Protein AF-0000000084768121 (afdb_homodimer)

pLDDT: mean 79.99, std 23.1, range [17.33, 98.56]

Solvent-accessible surface area (backbone atoms only — not comparable to full-atom values): 40800 Å² total; per-residue (Å²): 141,71,87,62,83,68,81,81,75,80,80,76,77,81,76,81,74,78,73,73,76,73,73,66,74,74,70,77,67,57,67,58,56,52,50,52,50,48,51,52,48,33,64,75,43,48,46,39,42,58,79,42,63,36,29,61,60,60,68,39,80,66,54,71,68,54,46,51,50,46,51,52,19,52,67,53,46,29,53,53,39,49,44,54,47,50,42,46,53,45,52,52,28,48,50,44,51,61,56,43,58,90,50,76,55,56,84,76,45,49,39,80,64,59,69,70,46,33,50,48,47,45,53,48,43,18,52,47,29,44,49,45,38,39,62,47,15,38,75,60,71,56,72,46,74,59,49,70,65,64,80,79,76,56,73,76,77,76,67,63,78,72,70,53,49,9,27,36,39,31,71,42,27,32,78,62,51,56,40,51,44,26,32,73,69,42,40,14,37,72,37,54,45,71,49,58,68,36,80,61,52,10,59,44,40,22,67,45,46,32,43,68,30,76,75,84,50,81,56,86,51,50,65,49,44,35,44,53,48,21,51,49,27,45,47,19,46,74,30,90,85,43,62,34,32,44,40,48,41,44,73,50,50,20,47,62,57,40,39,48,54,55,47,41,44,80,34,66,44,53,56,27,30,32,41,35,42,67,42,59,63,63,88,47,70,55,72,40,52,37,55,50,56,65,70,60,48,53,50,53,46,47,36,36,77,69,44,45,45,39,36,37,37,45,42,73,44,72,67,49,72,65,25,51,75,30,25,63,56,37,26,49,52,53,49,49,49,50,26,63,78,62,70,31,43,79,42,88,57,50,60,69,54,49,52,46,50,47,36,44,74,69,69,43,64,59,72,64,65,57,53,72,74,99,135,82,82,68,82,75,79,82,76,81,82,76,81,82,78,82,78,80,75,77,78,75,75,69,74,76,73,77,72,58,68,60,56,53,50,52,52,49,52,53,49,33,64,76,41,48,44,38,43,57,81,42,64,36,30,60,58,60,69,38,80,65,54,71,68,55,46,51,50,45,52,52,18,52,68,53,45,29,54,51,39,50,43,52,47,50,43,46,54,44,52,53,28,48,52,45,50,61,57,45,58,90,50,76,56,56,84,76,45,49,42,80,64,58,68,70,47,35,51,49,47,46,51,49,42,19,53,47,30,43,50,45,37,39,63,48,14,37,76,60,72,56,72,44,76,60,48,69,65,64,79,81,74,56,72,75,77,77,66,62,79,72,69,54,49,8,28,34,38,31,71,40,28,30,77,62,51,57,39,50,45,26,33,72,68,42,40,16,38,72,38,54,44,70,49,59,68,36,82,63,52,10,58,44,39,22,67,44,47,32,44,66,32,76,75,85,49,79,56,88,51,51,64,48,45,37,45,53,49,21,51,48,28,46,46,20,47,73,30,89,86,43,62,34,33,44,40,50,41,43,74,49,51,18,47,62,56,40,42,48,52,53,49,40,44,79,34,66,43,54,54,28,29,33,40,35,44,68,41,58,64,64,88,45,70,56,74,42,52,36,53,48,56,66,70,60,48,53,50,55,46,47,34,37,79,70,44,45,44,38,36,38,37,45,42,72,44,70,69,49,74,67,25,52,76,29,26,64,56,37,27,50,50,52,49,50,50,50,26,62,79,62,71,31,44,81,42,90,57,49,60,68,55,47,52,46,51,47,35,45,74,69,69,44,64,59,69,66,65,56,53,71,74,98

Foldseek 3Di:
DCPPPPPDDPPPDPPPPPPPPPPPPPPPPVVVVVVVVVVVLCVVVVQQADDFQLHGLSPDDDDPVRVVLLVVLLVPQLVVLVVLLVVLLVVLLVLLCVLCVVQPPLVVLARPRDDPSLVSSLVSQLVSLVVNCVSLFAVDEAEAEAQDPDVPPPPPPCPPPQQDFLAEEEAAFAPNVVSVCSNVFLAAEEEAQVQLVDPSRNSSNNSSVHHHAHPPPPPPCVCVSLVVLLVSSLVVSVDVPHGHYYDHQQQDHTNQQADEQGHLSNQLNQGKYKYKYKHWDDRGDRLGPRQHDPVVSSSVSSSDNHTYMYMYTYHIDHDDPVCNVPSSVVRVVVSVVNCVVSVHHYDHDGDVSSVLSNCVVVVNHSVVVVVVVD/DPPPCPDDPDDPDDPPPPPPPPPPPPPPPVVVVVVVVVVVLCVVVVQQADDFQLHGLSPDDDDPVVVVLLVVLLVPQLVVLVVLLVVLLVVLLVLLCVLCVVQPPLVVLARPRDDPSLVSSLVSQLVSLVVNCVSLFAVDEAEAEAQDPPVPPPPPPCPPPQQDFLAEEEAAFAPNVVSVCSNVFLAAEEEAQVQLVDPSRNSSNNSSVHHHAHPPPPPPCVCVSLVVLLVSSLVVSVDVPHGHYYDHQQQDHTNQQAFEQGHLSNQLNQGKYKYKYKHWDDRGDRLGPRQHDPVVSSSVSSSDNHTYMYMYTYHIGHDDPVCNVPSSVVRVVVSVVNCVVSVHHYDHDGDVSSVLSNCVVVVNHSVVVVVVVD

Sequence (748 aa):
MAVDTTPAAPSHPEGGDSGGEAVRPLLSGAPAEEEGEEEELDVRYAPYARRDAYGVMGRGPLSPAQVARLVLAAAFLLPLRLVAGVFLVVAYYLVCRICTLFVDGLEEGRPRLQGWRREAVLRAGRGLSRAMLFVFGFYWIPMSDRSVPNAEDVHQDQSAELERPGAIVSNHVSYVDVLYHMSASSPSFVAKNSVSKLPLIGLISKCLGCIFVQRESKGSDSKGVSGAVTERVQEVSQDNNSPMVLLFPEGTTTNGDYLLPFKTGAFLARAPVQPVILRYPYKRFSPAWDSMDGARHVFLLLCQVANYIEVVHLPIYYPSEQEKDDPRLYANNVRKLLAIEGNLTLSNLGLAEKRVYHAALNGNSPRALHQKDDMAVDTTPAAPSHPEGGDSGGEAVRPLLSGAPAEEEGEEEELDVRYAPYARRDAYGVMGRGPLSPAQVARLVLAAAFLLPLRLVAGVFLVVAYYLVCRICTLFVDGLEEGRPRLQGWRREAVLRAGRGLSRAMLFVFGFYWIPMSDRSVPNAEDVHQDQSAELERPGAIVSNHVSYVDVLYHMSASSPSFVAKNSVSKLPLIGLISKCLGCIFVQRESKGSDSKGVSGAVTERVQEVSQDNNSPMVLLFPEGTTTNGDYLLPFKTGAFLARAPVQPVILRYPYKRFSPAWDSMDGARHVFLLLCQVANYIEVVHLPIYYPSEQEKDDPRLYANNVRKLLAIEGNLTLSNLGLAEKRVYHAALNGNSPRALHQKDD

InterPro domains:
  IPR002123 Phospholipid/glycerol acyltransferase [PF01553] (154-278)
  IPR002123 Phospholipid/glycerol acyltransferase [SM00563] (166-281)
  IPR045252 Lysophosphatidylcholine acyltransferase LPCAT1-like [cd07991] (130-355)

Radius of gyration: 36.52 Å; Cα contacts (8 Å, |Δi|>4): 1135; chains: 2; bounding box: 192×100×90 Å

Structure (mmCIF, N/CA/C/O backbone):
data_AF-0000000084768121-model_v1
#
loop_
_entity.id
_entity.type
_entity.pdbx_description
1 polymer 'Phospholipid/glycerol acyltransferase domain-containing protein'
#
loop_
_atom_site.group_PDB
_atom_site.id
_atom_site.type_symbol
_atom_site.label_atom_id
_atom_site.label_alt_id
_atom_site.label_comp_id
_atom_site.label_asym_id
_atom_site.label_entity_id
_atom_site.label_seq_id
_atom_site.pdbx_PDB_ins_code
_atom_site.Cartn_x
_atom_site.Cartn_y
_atom_site.Cartn_z
_atom_site.occupancy
_atom_site.B_iso_or_equiv
_atom_site.auth_seq_id
_atom_site.auth_comp_id
_atom_site.auth_asym_id
_atom_site.auth_atom_id
_atom_site.pdbx_PDB_model_num
ATOM 1 N N . MET A 1 1 ? 88.5 15.531 -45.156 1 17.47 1 MET A N 1
ATOM 2 C CA . MET A 1 1 ? 87.625 16.297 -46 1 17.47 1 MET A CA 1
ATOM 3 C C . MET A 1 1 ? 86.188 15.75 -45.938 1 17.47 1 MET A C 1
ATOM 5 O O . MET A 1 1 ? 86 14.547 -45.719 1 17.47 1 MET A O 1
ATOM 9 N N . ALA A 1 2 ? 85.188 16.719 -45.906 1 17.33 2 ALA A N 1
ATOM 10 C CA . ALA A 1 2 ? 83.938 17.359 -45.531 1 17.33 2 ALA A CA 1
ATOM 11 C C . ALA A 1 2 ? 82.812 16.906 -46.438 1 17.33 2 ALA A C 1
ATOM 13 O O . ALA A 1 2 ? 81.688 17.484 -46.406 1 17.33 2 ALA A O 1
ATOM 14 N N . VAL A 1 3 ? 83.125 15.828 -47.125 1 21.09 3 VAL A N 1
ATOM 15 C CA . VAL A 1 3 ? 82.312 15.711 -48.312 1 21.09 3 VAL A CA 1
ATOM 16 C C . VAL A 1 3 ? 80.812 15.594 -47.875 1 21.09 3 VAL A C 1
ATOM 18 O O . VAL A 1 3 ? 80.438 14.625 -47.25 1 21.09 3 VAL A O 1
ATOM 21 N N . ASP A 1 4 ? 80.188 16.672 -47.5 1 19.8 4 ASP A N 1
ATOM 22 C CA . ASP A 1 4 ? 79.062 17.172 -46.75 1 19.8 4 ASP A CA 1
ATOM 23 C C . ASP A 1 4 ? 77.75 16.875 -47.469 1 19.8 4 ASP A C 1
ATOM 25 O O . ASP A 1 4 ? 76.688 17.438 -47.125 1 19.8 4 ASP A O 1
ATOM 29 N N . THR A 1 5 ? 77.875 16 -48.531 1 23.58 5 THR A N 1
ATOM 30 C CA . THR A 1 5 ? 76.812 16.234 -49.562 1 23.58 5 THR A CA 1
ATOM 31 C C . THR A 1 5 ? 75.438 16 -49 1 23.58 5 THR A C 1
ATOM 33 O O . THR A 1 5 ? 75.062 14.859 -48.688 1 23.58 5 THR A O 1
ATOM 36 N N . THR A 1 6 ? 74.875 16.922 -48.156 1 22.98 6 THR A N 1
ATOM 37 C CA . THR A 1 6 ? 73.75 16.906 -47.281 1 22.98 6 THR A CA 1
ATOM 38 C C . THR A 1 6 ? 72.438 16.797 -48.062 1 22.98 6 THR A C 1
ATOM 40 O O . THR A 1 6 ? 72.125 17.641 -48.938 1 22.98 6 THR A O 1
ATOM 43 N N . PRO A 1 7 ? 72 15.57 -48.406 1 22.66 7 PRO A N 1
ATOM 44 C CA . PRO A 1 7 ? 71 15.383 -49.438 1 22.66 7 PRO A CA 1
ATOM 45 C C . PRO A 1 7 ? 69.688 16.172 -49.125 1 22.66 7 PRO A C 1
ATOM 47 O O . PRO A 1 7 ? 69.312 16.312 -47.969 1 22.66 7 PRO A O 1
ATOM 50 N N . ALA A 1 8 ? 69.375 17.172 -50 1 22.17 8 ALA A N 1
ATOM 51 C CA . ALA A 1 8 ? 68.375 18.219 -49.969 1 22.17 8 ALA A CA 1
ATOM 52 C C . ALA A 1 8 ? 66.938 17.625 -49.844 1 22.17 8 ALA A C 1
ATOM 54 O O . ALA A 1 8 ? 66.688 16.531 -50.312 1 22.17 8 ALA A O 1
ATOM 55 N N . ALA A 1 9 ? 66.125 18.234 -48.906 1 23.64 9 ALA A N 1
ATOM 56 C CA . ALA A 1 9 ? 64.875 18.172 -48.156 1 23.64 9 ALA A CA 1
ATOM 57 C C . ALA A 1 9 ? 63.656 18.281 -49.094 1 23.64 9 ALA A C 1
ATOM 59 O O . ALA A 1 9 ? 63.5 19.281 -49.781 1 23.64 9 ALA A O 1
ATOM 60 N N . PRO A 1 10 ? 63.281 17.203 -49.781 1 23.27 10 PRO A N 1
ATOM 61 C CA . PRO A 1 10 ? 62.281 17.406 -50.844 1 23.27 10 PRO A CA 1
ATOM 62 C C . PRO A 1 10 ? 61.062 18.203 -50.375 1 23.27 10 PRO A C 1
ATOM 64 O O . PRO A 1 10 ? 60.75 18.203 -49.188 1 23.27 10 PRO A O 1
ATOM 67 N N . SER A 1 11 ? 60.781 19.391 -50.969 1 22.23 11 SER A N 1
ATOM 68 C CA . SER A 1 11 ? 59.812 20.484 -50.719 1 22.23 11 SER A CA 1
ATOM 69 C C . SER A 1 11 ? 58.375 19.984 -50.812 1 22.23 11 SER A C 1
ATOM 71 O O . SER A 1 11 ? 57.938 19.484 -51.875 1 22.23 11 SER A O 1
ATOM 73 N N . HIS A 1 12 ? 57.906 19.125 -49.906 1 24.58 12 HIS A N 1
ATOM 74 C CA . HIS A 1 12 ? 56.562 18.547 -49.938 1 24.58 12 HIS A CA 1
ATOM 75 C C . HIS A 1 12 ? 55.5 19.625 -50.156 1 24.58 12 HIS A C 1
ATOM 77 O O . HIS A 1 12 ? 55.562 20.688 -49.531 1 24.58 12 HIS A O 1
ATOM 83 N N . PRO A 1 13 ? 54.906 19.703 -51.344 1 25.31 13 PRO A N 1
ATOM 84 C CA . PRO A 1 13 ? 53.969 20.766 -51.75 1 25.31 13 PRO A CA 1
ATOM 85 C C . PRO A 1 13 ? 52.875 21 -50.719 1 25.31 13 PRO A C 1
ATOM 87 O O . PRO A 1 13 ? 52.594 20.141 -49.875 1 25.31 13 PRO A O 1
ATOM 90 N N . GLU A 1 14 ? 52.406 22.266 -50.5 1 24.34 14 GLU A N 1
ATOM 91 C CA . GLU A 1 14 ? 51.562 23.047 -49.625 1 24.34 14 GLU A CA 1
ATOM 92 C C . GLU A 1 14 ? 50.094 22.672 -49.812 1 24.34 14 GLU A C 1
ATOM 94 O O . GLU A 1 14 ? 49.469 22.969 -50.844 1 24.34 14 GLU A O 1
ATOM 99 N N . GLY A 1 15 ? 49.688 21.406 -49.938 1 24.16 15 GLY A N 1
ATOM 100 C CA . GLY A 1 15 ? 48.281 21.203 -50.312 1 24.16 15 GLY A CA 1
ATOM 101 C C . GLY A 1 15 ? 47.312 21.969 -49.438 1 24.16 15 GLY A C 1
ATOM 102 O O . GLY A 1 15 ? 47.562 22.141 -48.25 1 24.16 15 GLY A O 1
ATOM 103 N N . GLY A 1 16 ? 46.531 22.984 -50 1 23.94 16 GLY A N 1
ATOM 104 C CA . GLY A 1 16 ? 45.594 23.984 -49.531 1 23.94 16 GLY A CA 1
ATOM 105 C C . GLY A 1 16 ? 44.438 23.375 -48.75 1 23.94 16 GLY A C 1
ATOM 106 O O . GLY A 1 16 ? 43.656 22.594 -49.312 1 23.94 16 GLY A O 1
ATOM 107 N N . ASP A 1 17 ? 44.594 22.922 -47.562 1 25.25 17 ASP A N 1
ATOM 108 C CA . ASP A 1 17 ? 43.594 22.312 -46.688 1 25.25 17 ASP A CA 1
ATOM 109 C C . ASP A 1 17 ? 42.406 23.266 -46.469 1 25.25 17 ASP A C 1
ATOM 111 O O . ASP A 1 17 ? 42.562 24.344 -45.906 1 25.25 17 ASP A O 1
ATOM 115 N N . SER A 1 18 ? 41.594 23.516 -47.562 1 26.06 18 SER A N 1
ATOM 116 C CA . SER A 1 18 ? 40.406 24.328 -47.344 1 26.06 18 SER A CA 1
ATOM 117 C C . SER A 1 18 ? 39.625 23.828 -46.156 1 26.06 18 SER A C 1
ATOM 119 O O . SER A 1 18 ? 39.219 22.672 -46.125 1 26.06 18 SER A O 1
ATOM 121 N N . GLY A 1 19 ? 39.969 24.172 -44.969 1 25.55 19 GLY A N 1
ATOM 122 C CA . GLY A 1 19 ? 39.344 23.922 -43.688 1 25.55 19 GLY A CA 1
ATOM 123 C C . GLY A 1 19 ? 37.875 24.297 -43.625 1 25.55 19 GLY A C 1
ATOM 124 O O . GLY A 1 19 ? 37.531 25.469 -43.781 1 25.55 19 GLY A O 1
ATOM 125 N N . GLY A 1 20 ? 37.062 23.5 -44.344 1 26.27 20 GLY A N 1
ATOM 126 C CA . GLY A 1 20 ? 35.656 23.766 -44.188 1 26.27 20 GLY A CA 1
ATOM 127 C C . GLY A 1 20 ? 35.219 23.969 -42.75 1 26.27 20 GLY A C 1
ATOM 128 O O . GLY A 1 20 ? 35.656 23.25 -41.844 1 26.27 20 GLY A O 1
ATOM 129 N N . GLU A 1 21 ? 34.969 25.234 -42.406 1 25.75 21 GLU A N 1
ATOM 130 C CA . GLU A 1 21 ? 34.469 25.656 -41.094 1 25.75 21 GLU A CA 1
ATOM 131 C C . GLU A 1 21 ? 33.25 24.828 -40.688 1 25.75 21 GLU A C 1
ATOM 133 O O . GLU A 1 21 ? 32.25 24.766 -41.406 1 25.75 21 GLU A O 1
ATOM 138 N N . ALA A 1 22 ? 33.5 23.656 -40.062 1 28.75 22 ALA A N 1
ATOM 139 C CA . ALA A 1 22 ? 32.406 22.938 -39.406 1 28.75 22 ALA A CA 1
ATOM 140 C C . ALA A 1 22 ? 31.516 23.906 -38.625 1 28.75 22 ALA A C 1
ATOM 142 O O . ALA A 1 22 ? 31.984 24.641 -37.75 1 28.75 22 ALA A O 1
ATOM 143 N N . VAL A 1 23 ? 30.594 24.438 -39.375 1 28.8 23 VAL A N 1
ATOM 144 C CA . VAL A 1 23 ? 29.547 25.188 -38.656 1 28.8 23 VAL A CA 1
ATOM 145 C C . VAL A 1 23 ? 29.062 24.375 -37.438 1 28.8 23 VAL A C 1
ATOM 147 O O . VAL A 1 23 ? 28.594 23.234 -37.594 1 28.8 23 VAL A O 1
ATOM 150 N N . ARG A 1 24 ? 29.781 24.469 -36.344 1 30.3 24 ARG A N 1
ATOM 151 C CA . ARG A 1 24 ? 29.234 23.922 -35.094 1 30.3 24 ARG A CA 1
ATOM 152 C C . ARG A 1 24 ? 27.766 24.266 -34.938 1 30.3 24 ARG A C 1
ATOM 154 O O . ARG A 1 24 ? 27.391 25.438 -35.062 1 30.3 24 ARG A O 1
ATOM 161 N N . PRO A 1 25 ? 26.938 23.359 -35.344 1 31.83 25 PRO A N 1
ATOM 162 C CA . PRO A 1 25 ? 25.562 23.719 -35 1 31.83 25 PRO A CA 1
ATOM 163 C C . PRO A 1 25 ? 25.453 24.344 -33.625 1 31.83 25 PRO A C 1
ATOM 165 O O . PRO A 1 25 ? 26.156 23.938 -32.688 1 31.83 25 PRO A O 1
ATOM 168 N N . LEU A 1 26 ? 25.25 25.672 -33.531 1 29.45 26 LEU A N 1
ATOM 169 C CA . LEU A 1 26 ? 24.859 26.312 -32.281 1 29.45 26 LEU A CA 1
ATOM 170 C C . LEU A 1 26 ? 23.891 25.438 -31.5 1 29.45 26 LEU A C 1
ATOM 172 O O . LEU A 1 26 ? 22.812 25.094 -32 1 29.45 26 LEU A O 1
ATOM 176 N N . LEU A 1 27 ? 24.406 24.484 -30.844 1 31.25 27 LEU A N 1
ATOM 177 C CA . LEU A 1 27 ? 23.547 23.891 -29.812 1 31.25 27 LEU A CA 1
ATOM 178 C C . LEU A 1 27 ? 22.641 24.938 -29.188 1 31.25 27 LEU A C 1
ATOM 180 O O . LEU A 1 27 ? 23.109 25.984 -28.719 1 31.25 27 LEU A O 1
ATOM 184 N N . SER A 1 28 ? 21.469 25.125 -29.688 1 34.09 28 SER A N 1
ATOM 185 C CA . SER A 1 28 ? 20.422 25.984 -29.109 1 34.09 28 SER A CA 1
ATOM 186 C C . SER A 1 28 ? 20.516 26.016 -27.594 1 34.09 28 SER A C 1
ATOM 188 O O . SER A 1 28 ? 20.562 24.953 -26.938 1 34.09 28 SER A O 1
ATOM 190 N N . GLY A 1 29 ? 21.109 26.969 -26.984 1 35.31 29 GLY A N 1
ATOM 191 C CA . GLY A 1 29 ? 21.188 27.406 -25.594 1 35.31 29 GLY A CA 1
ATOM 192 C C . GLY A 1 29 ? 19.859 27.281 -24.844 1 35.31 29 GLY A C 1
ATOM 193 O O . GLY A 1 29 ? 19.312 28.281 -24.391 1 35.31 29 GLY A O 1
ATOM 194 N N . ALA A 1 30 ? 19.047 26.297 -25.109 1 38.88 30 ALA A N 1
ATOM 195 C CA . ALA A 1 30 ? 17.781 26.031 -24.406 1 38.88 30 ALA A CA 1
ATOM 196 C C . ALA A 1 30 ? 17.984 25.969 -22.906 1 38.88 30 ALA A C 1
ATOM 198 O O . ALA A 1 30 ? 17.078 26.281 -22.125 1 38.88 30 ALA A O 1
ATOM 199 N N . PRO A 1 31 ? 19.141 25.5 -22.422 1 48.47 31 PRO A N 1
ATOM 200 C CA . PRO A 1 31 ? 19.156 25.328 -20.969 1 48.47 31 PRO A CA 1
ATOM 201 C C . PRO A 1 31 ? 19.125 26.656 -20.219 1 48.47 31 PRO A C 1
ATOM 203 O O . PRO A 1 31 ? 18.531 26.75 -19.156 1 48.47 31 PRO A O 1
ATOM 206 N N . ALA A 1 32 ? 19.781 27.656 -20.781 1 46.62 32 ALA A N 1
ATOM 207 C CA . ALA A 1 32 ? 19.922 28.922 -20.062 1 46.62 32 ALA A CA 1
ATOM 208 C C . ALA A 1 32 ? 18.609 29.688 -20.047 1 46.62 32 ALA A C 1
ATOM 210 O O . ALA A 1 32 ? 18.25 30.297 -19.047 1 46.62 32 ALA A O 1
ATOM 211 N N . GLU A 1 33 ? 17.891 29.688 -21.141 1 47.88 33 GLU A N 1
ATOM 212 C CA . GLU A 1 33 ? 16.625 30.391 -21.203 1 47.88 33 GLU A CA 1
ATOM 213 C C . GLU A 1 33 ? 15.578 29.734 -20.297 1 47.88 33 GLU A C 1
ATOM 215 O O . GLU A 1 33 ? 14.789 30.422 -19.656 1 47.88 33 GLU A O 1
ATOM 220 N N . GLU A 1 34 ? 15.695 28.406 -20.234 1 55.91 34 GLU A N 1
ATOM 221 C CA . GLU A 1 34 ? 14.742 27.688 -19.391 1 55.9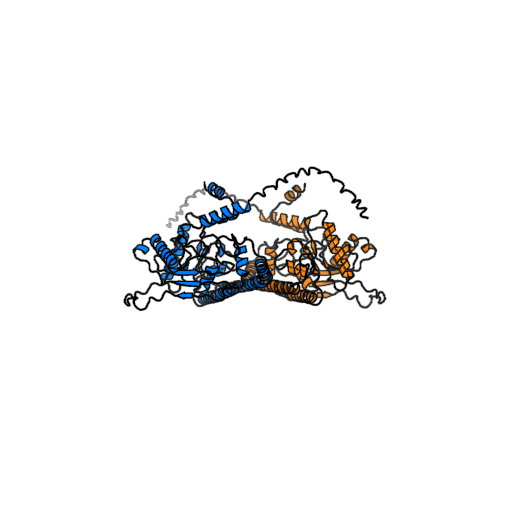1 34 GLU A CA 1
ATOM 222 C C . GLU A 1 34 ? 15.031 27.922 -17.906 1 55.91 34 GLU A C 1
ATOM 224 O O . GLU A 1 34 ? 14.109 28.094 -17.109 1 55.91 34 GLU A O 1
ATOM 229 N N . GLU A 1 35 ? 16.359 28.047 -17.625 1 59.03 35 GLU A N 1
ATOM 230 C CA . GLU A 1 35 ? 16.734 28.375 -16.25 1 59.03 35 GLU A CA 1
ATOM 231 C C . GLU A 1 35 ? 16.328 29.797 -15.891 1 59.03 35 GLU A C 1
ATOM 233 O O . GLU A 1 35 ? 15.859 30.062 -14.781 1 59.03 35 GLU A O 1
ATOM 238 N N . GLY A 1 36 ? 16.531 30.672 -16.828 1 61.44 36 GLY A N 1
ATOM 239 C CA . GLY A 1 36 ? 16.125 32.062 -16.609 1 61.44 36 GLY A CA 1
ATOM 240 C C . GLY A 1 36 ? 14.625 32.219 -16.406 1 61.44 36 GLY A C 1
ATOM 241 O O . GLY A 1 36 ? 14.188 32.969 -15.539 1 61.44 36 GLY A O 1
ATOM 242 N N . GLU A 1 37 ? 13.883 31.5 -17.172 1 69.06 37 GLU A N 1
ATOM 243 C CA . GLU A 1 37 ? 12.43 31.531 -17.062 1 69.06 37 GLU A CA 1
ATOM 244 C C . GLU A 1 37 ? 11.969 30.906 -15.742 1 69.06 37 GLU A C 1
ATOM 246 O O . GLU A 1 37 ? 11.062 31.422 -15.086 1 69.06 37 GLU A O 1
ATOM 251 N N . GLU A 1 38 ? 12.672 29.922 -15.406 1 69.88 38 GLU A N 1
ATOM 252 C CA . GLU A 1 38 ? 12.344 29.281 -14.133 1 69.88 38 GLU A CA 1
ATOM 253 C C . GLU A 1 38 ? 12.641 30.219 -12.961 1 69.88 38 GLU A C 1
ATOM 255 O O . GLU A 1 38 ? 11.883 30.266 -11.984 1 69.88 38 GLU A O 1
ATOM 260 N N . GLU A 1 39 ? 13.695 30.906 -13.086 1 74.81 39 GLU A N 1
ATOM 261 C CA . GLU A 1 39 ? 14.047 31.844 -12.031 1 74.81 39 GLU A CA 1
ATOM 262 C C . GLU A 1 39 ? 13.023 32.969 -11.93 1 74.81 39 GLU A C 1
ATOM 264 O O . GLU A 1 39 ? 12.68 33.406 -10.828 1 74.81 39 GLU A O 1
ATOM 269 N N . GLU A 1 40 ? 12.586 33.375 -13.008 1 79.88 40 GLU A N 1
ATOM 270 C CA . GLU A 1 40 ? 11.562 34.438 -13.008 1 79.88 40 GLU A CA 1
ATOM 271 C C . GLU A 1 40 ? 10.258 33.906 -12.406 1 79.88 40 GLU A C 1
ATOM 273 O O . GLU A 1 40 ? 9.586 34.625 -11.664 1 79.88 40 GLU A O 1
ATOM 278 N N . LEU A 1 41 ? 9.953 32.719 -12.719 1 84.06 41 LEU A N 1
ATOM 279 C CA . LEU A 1 41 ? 8.758 32.094 -12.164 1 84.06 41 LEU A CA 1
ATOM 280 C C . LEU A 1 41 ? 8.891 31.938 -10.648 1 84.06 41 LEU A C 1
ATOM 282 O O . LEU A 1 41 ? 7.93 32.188 -9.914 1 84.06 41 LEU A O 1
ATOM 286 N N . ASP A 1 42 ? 10.07 31.625 -10.234 1 85.88 42 ASP A N 1
ATOM 287 C CA . ASP A 1 42 ? 10.305 31.406 -8.812 1 85.88 42 ASP A CA 1
ATOM 288 C C . ASP A 1 42 ? 10.156 32.719 -8.023 1 85.88 42 ASP A C 1
ATOM 290 O O . ASP A 1 42 ? 9.719 32.688 -6.871 1 85.88 42 ASP A O 1
ATOM 294 N N . VAL A 1 43 ? 10.523 33.719 -8.617 1 87.44 43 VAL A N 1
ATOM 295 C CA . VAL A 1 43 ? 10.406 35 -7.953 1 87.44 43 VAL A CA 1
ATOM 296 C C . VAL A 1 43 ? 8.938 35.406 -7.879 1 87.44 43 VAL A C 1
ATOM 298 O O . VAL A 1 43 ? 8.477 35.906 -6.844 1 87.44 43 VAL A O 1
ATOM 301 N N . ARG A 1 44 ? 8.234 35.125 -8.914 1 89.94 44 ARG A N 1
ATOM 302 C CA . ARG A 1 44 ? 6.824 35.5 -8.969 1 89.94 44 ARG A CA 1
ATOM 303 C C . ARG A 1 44 ? 6 34.656 -8.023 1 89.94 44 ARG A C 1
ATOM 305 O O . ARG A 1 44 ? 5.02 35.125 -7.438 1 89.94 44 ARG A O 1
ATOM 312 N N . TYR A 1 45 ? 6.383 33.406 -7.887 1 95.12 45 TYR A N 1
ATOM 313 C CA . TYR A 1 45 ? 5.668 32.469 -7.035 1 95.12 45 TYR A CA 1
ATOM 314 C C . TYR A 1 45 ? 6.547 32 -5.879 1 95.12 45 TYR A C 1
ATOM 316 O O . TYR A 1 45 ? 6.578 30.828 -5.551 1 95.12 45 TYR A O 1
ATOM 324 N N . ALA A 1 46 ? 7.172 32.938 -5.207 1 94.5 46 ALA A N 1
ATOM 325 C CA . ALA A 1 46 ? 8.227 32.75 -4.215 1 94.5 46 ALA A CA 1
ATOM 326 C C . ALA A 1 46 ? 7.742 31.844 -3.08 1 94.5 46 ALA A C 1
ATOM 328 O O . ALA A 1 46 ? 8.477 30.969 -2.619 1 94.5 46 ALA A O 1
ATOM 329 N N . PRO A 1 47 ? 6.473 31.938 -2.621 1 96.69 47 PRO A N 1
ATOM 330 C CA . PRO A 1 47 ? 6.039 31.109 -1.488 1 96.69 47 PRO A CA 1
ATOM 331 C C . PRO A 1 47 ? 6.031 29.609 -1.812 1 96.69 47 PRO A C 1
ATOM 333 O O . PRO A 1 47 ? 5.965 28.781 -0.903 1 96.69 47 PRO A O 1
ATOM 336 N N . TYR A 1 48 ? 6.098 29.281 -3.105 1 96.31 48 TYR A N 1
ATOM 337 C CA . TYR A 1 48 ? 5.961 27.891 -3.518 1 96.31 48 TYR A CA 1
ATOM 338 C C . TYR A 1 48 ? 7.262 27.375 -4.125 1 96.31 48 TYR A C 1
ATOM 340 O O . TYR A 1 48 ? 7.344 26.203 -4.535 1 96.31 48 TYR A O 1
ATOM 348 N N . ALA A 1 49 ? 8.211 28.266 -4.199 1 94.69 49 ALA A N 1
ATOM 349 C CA . ALA A 1 49 ? 9.484 27.891 -4.82 1 94.69 49 ALA A CA 1
ATOM 350 C C . ALA A 1 49 ? 10.297 26.984 -3.896 1 94.69 49 ALA A C 1
ATOM 352 O O . ALA A 1 49 ? 10.422 27.266 -2.699 1 94.69 49 ALA A O 1
ATOM 353 N N . ARG A 1 50 ? 10.75 25.938 -4.461 1 94.44 50 ARG A N 1
ATOM 354 C CA . ARG A 1 50 ? 11.586 25 -3.715 1 94.44 50 ARG A CA 1
ATOM 355 C C . ARG A 1 50 ? 13.07 25.312 -3.918 1 94.44 50 ARG A C 1
ATOM 357 O O . ARG A 1 50 ? 13.508 25.547 -5.043 1 94.44 50 ARG A O 1
ATOM 364 N N . ARG A 1 51 ? 13.883 25.266 -2.805 1 91 51 ARG A N 1
ATOM 365 C CA . ARG A 1 51 ? 15.289 25.672 -2.889 1 91 51 ARG A CA 1
ATOM 366 C C . ARG A 1 51 ? 16.203 24.625 -2.246 1 91 51 ARG A C 1
ATOM 368 O O . ARG A 1 51 ? 17.359 24.906 -1.963 1 91 51 ARG A O 1
ATOM 375 N N . ASP A 1 52 ? 15.719 23.438 -2.016 1 94.25 52 ASP A N 1
ATOM 376 C CA . ASP A 1 52 ? 16.547 22.422 -1.358 1 94.25 52 ASP A CA 1
ATOM 377 C C . ASP A 1 52 ? 17.484 21.75 -2.355 1 94.25 52 ASP A C 1
ATOM 379 O O . ASP A 1 52 ? 17.625 22.203 -3.488 1 94.25 52 ASP A O 1
ATOM 383 N N . ALA A 1 53 ? 18.188 20.75 -1.923 1 94.12 53 ALA A N 1
ATOM 384 C CA . ALA A 1 53 ? 19.25 20.125 -2.707 1 94.12 53 ALA A CA 1
ATOM 385 C C . ALA A 1 53 ? 18.672 19.359 -3.9 1 94.12 53 ALA A C 1
ATOM 387 O O . ALA A 1 53 ? 19.406 19 -4.824 1 94.12 53 ALA A O 1
ATOM 388 N N . TYR A 1 54 ? 17.375 19.188 -3.951 1 94.56 54 TYR A N 1
ATOM 389 C CA . TYR A 1 54 ? 16.781 18.359 -4.992 1 94.56 54 TYR A CA 1
ATOM 390 C C . TYR A 1 54 ? 16.203 19.219 -6.109 1 94.56 54 TYR A C 1
ATOM 392 O O . TYR A 1 54 ? 15.742 18.703 -7.129 1 94.56 54 TYR A O 1
ATOM 400 N N . GLY A 1 55 ? 16.203 20.516 -5.887 1 91.81 55 GLY A N 1
ATOM 401 C CA . GLY A 1 55 ? 15.836 21.438 -6.953 1 91.81 55 GLY A CA 1
ATOM 402 C C . GLY A 1 55 ? 14.344 21.547 -7.168 1 91.81 55 GLY A C 1
ATOM 403 O O . GLY A 1 55 ? 13.555 21.109 -6.328 1 91.81 55 GLY A O 1
ATOM 404 N N . VAL A 1 56 ? 13.992 22.109 -8.281 1 90.44 56 VAL A N 1
ATOM 405 C CA . VAL A 1 56 ? 12.602 22.406 -8.609 1 90.44 56 VAL A CA 1
ATOM 406 C C . VAL A 1 56 ? 11.805 21.109 -8.734 1 90.44 56 VAL A C 1
ATOM 408 O O . VAL A 1 56 ? 12.188 20.203 -9.492 1 90.44 56 VAL A O 1
ATOM 411 N N . MET A 1 57 ? 10.758 20.984 -7.957 1 92 57 MET A N 1
ATOM 412 C CA . MET A 1 57 ? 9.852 19.844 -7.926 1 92 57 MET A CA 1
ATOM 413 C C . MET A 1 57 ? 10.602 18.562 -7.527 1 92 57 MET A C 1
ATOM 415 O O . MET A 1 57 ? 10.109 17.453 -7.758 1 92 57 MET A O 1
ATOM 419 N N . GLY A 1 58 ? 11.812 18.734 -7.043 1 92.19 58 GLY A N 1
ATOM 420 C CA . GLY A 1 58 ? 12.609 17.578 -6.66 1 92.19 58 GLY A CA 1
ATOM 421 C C . GLY A 1 58 ? 13.242 16.875 -7.848 1 92.19 58 GLY A C 1
ATOM 422 O O . GLY A 1 58 ? 13.594 15.695 -7.758 1 92.19 58 GLY A O 1
ATOM 423 N N . ARG A 1 59 ? 13.289 17.5 -8.945 1 92 59 ARG A N 1
ATOM 424 C CA . ARG A 1 59 ? 13.781 16.891 -10.18 1 92 59 ARG A CA 1
ATOM 425 C C . ARG A 1 59 ? 15.109 17.516 -10.609 1 92 59 ARG A C 1
ATOM 427 O O . ARG A 1 59 ? 15.508 17.391 -11.766 1 92 59 ARG A O 1
ATOM 434 N N . GLY A 1 60 ? 15.742 18.188 -9.75 1 91.25 60 GLY A N 1
ATOM 435 C CA . GLY A 1 60 ? 17 18.828 -10.07 1 91.25 60 GLY A CA 1
ATOM 436 C C . GLY A 1 60 ? 18.156 17.859 -10.188 1 91.25 60 GLY A C 1
ATOM 437 O O . GLY A 1 60 ? 18.047 16.703 -9.766 1 91.25 60 GLY A O 1
ATOM 438 N N . PRO A 1 61 ? 19.156 18.25 -10.781 1 92.44 61 PRO A N 1
ATOM 439 C CA . PRO A 1 61 ? 20.344 17.406 -10.898 1 92.44 61 PRO A CA 1
ATOM 440 C C . PRO A 1 61 ? 21 17.109 -9.547 1 92.44 61 PRO A C 1
ATOM 442 O O . PRO A 1 61 ? 21.031 17.969 -8.672 1 92.44 61 PRO A O 1
ATOM 445 N N . LEU A 1 62 ? 21.406 15.906 -9.453 1 94.25 62 LEU A N 1
ATOM 446 C CA . LEU A 1 62 ? 22.031 15.469 -8.211 1 94.25 62 LEU A CA 1
ATOM 447 C C . LEU A 1 62 ? 23.484 15.047 -8.461 1 94.25 62 LEU A C 1
ATOM 449 O O . LEU A 1 62 ? 23.797 14.508 -9.516 1 94.25 62 LEU A O 1
ATOM 453 N N . SER A 1 63 ? 24.312 15.359 -7.504 1 93.94 63 SER A N 1
ATOM 454 C CA . SER A 1 63 ? 25.672 14.859 -7.543 1 93.94 63 SER A CA 1
ATOM 455 C C . SER A 1 63 ? 25.719 13.344 -7.379 1 93.94 63 SER A C 1
ATOM 457 O O . SER A 1 63 ? 24.766 12.742 -6.871 1 93.94 63 SER A O 1
ATOM 459 N N . PRO A 1 64 ? 26.766 12.734 -7.82 1 94.25 64 PRO A N 1
ATOM 460 C CA . PRO A 1 64 ? 26.891 11.281 -7.656 1 94.25 64 PRO A CA 1
ATOM 461 C C . PRO A 1 64 ? 26.781 10.836 -6.199 1 94.25 64 PRO A C 1
ATOM 463 O O . PRO A 1 64 ? 26.188 9.789 -5.91 1 94.25 64 PRO A O 1
ATOM 466 N N . ALA A 1 65 ? 27.297 11.617 -5.383 1 94.12 65 ALA A N 1
ATOM 467 C CA . ALA A 1 65 ? 27.234 11.289 -3.961 1 94.12 65 ALA A CA 1
ATOM 468 C C . ALA A 1 65 ? 25.781 11.328 -3.461 1 94.12 65 ALA A C 1
ATOM 470 O O . ALA A 1 65 ? 25.375 10.484 -2.662 1 94.12 65 ALA A O 1
ATOM 471 N N . GLN A 1 66 ? 25.031 12.289 -3.932 1 93.25 66 GLN A N 1
ATOM 472 C CA . GLN A 1 66 ? 23.641 12.414 -3.533 1 93.25 66 GLN A CA 1
ATOM 473 C C . GLN A 1 66 ? 22.797 11.273 -4.102 1 93.25 66 GLN A C 1
ATOM 475 O O . GLN A 1 66 ? 21.906 10.758 -3.432 1 93.25 66 GLN A O 1
ATOM 480 N N . VAL A 1 67 ? 23.188 10.945 -5.238 1 94.44 67 VAL A N 1
ATOM 481 C CA . VAL A 1 67 ? 22.484 9.836 -5.871 1 94.44 67 VAL A CA 1
ATOM 482 C C . VAL A 1 67 ? 22.766 8.539 -5.102 1 94.44 67 VAL A C 1
ATOM 484 O O . VAL A 1 67 ? 21.844 7.777 -4.812 1 94.44 67 VAL A O 1
ATOM 487 N N . ALA A 1 68 ? 23.953 8.352 -4.805 1 94.12 68 ALA A N 1
ATOM 488 C CA . ALA A 1 68 ? 24.328 7.145 -4.066 1 94.12 68 ALA A CA 1
ATOM 489 C C . ALA A 1 68 ? 23.609 7.078 -2.727 1 94.12 68 ALA A C 1
ATOM 491 O O . ALA A 1 68 ? 23.094 6.023 -2.344 1 94.12 68 ALA A O 1
ATOM 492 N N . ARG A 1 69 ? 23.562 8.172 -2.08 1 94.38 69 ARG A N 1
ATOM 493 C CA . ARG A 1 69 ? 22.875 8.227 -0.798 1 94.38 69 ARG A CA 1
ATOM 494 C C . ARG A 1 69 ? 21.375 7.93 -0.965 1 94.38 69 ARG A C 1
ATOM 496 O O . ARG A 1 69 ? 20.797 7.203 -0.159 1 94.38 69 ARG A O 1
ATOM 503 N N . LEU A 1 70 ? 20.828 8.5 -1.952 1 95.06 70 LEU A N 1
ATOM 504 C CA . LEU A 1 70 ? 19.406 8.312 -2.207 1 95.06 70 LEU A CA 1
ATOM 505 C C . LEU A 1 70 ? 19.094 6.855 -2.551 1 95.06 70 LEU A C 1
ATOM 507 O O . LEU A 1 70 ? 18.125 6.285 -2.059 1 95.06 70 LEU A O 1
ATOM 511 N N . VAL A 1 71 ? 19.922 6.262 -3.342 1 93 71 VAL A N 1
ATOM 512 C CA . VAL A 1 71 ? 19.719 4.875 -3.754 1 93 71 VAL A CA 1
ATOM 513 C C . VAL A 1 71 ? 19.844 3.955 -2.541 1 93 71 VAL A C 1
ATOM 515 O O . VAL A 1 71 ? 19.031 3.037 -2.373 1 93 71 VAL A O 1
ATOM 518 N N . LEU A 1 72 ? 20.781 4.215 -1.739 1 93.56 72 LEU A N 1
ATOM 519 C CA . LEU A 1 72 ? 20.953 3.408 -0.538 1 93.56 72 LEU A CA 1
ATOM 520 C C . LEU A 1 72 ? 19.766 3.557 0.402 1 93.56 72 LEU A C 1
ATOM 522 O O . LEU A 1 72 ? 19.281 2.566 0.954 1 93.56 72 LEU A O 1
ATOM 526 N N . ALA A 1 73 ? 19.297 4.723 0.582 1 96.06 73 ALA A N 1
ATOM 527 C CA . ALA A 1 73 ? 18.141 4.957 1.439 1 96.06 73 ALA A CA 1
ATOM 528 C C . ALA A 1 73 ? 16.891 4.305 0.86 1 96.06 73 ALA A C 1
ATOM 530 O O . ALA A 1 73 ? 16.094 3.715 1.594 1 96.06 73 ALA A O 1
ATOM 531 N N . ALA A 1 74 ? 16.766 4.434 -0.411 1 94.56 74 ALA A N 1
ATOM 532 C CA . ALA A 1 74 ? 15.609 3.842 -1.084 1 94.56 74 ALA A CA 1
ATOM 533 C C . ALA A 1 74 ? 15.609 2.322 -0.949 1 94.56 74 ALA A C 1
ATOM 535 O O . ALA A 1 74 ? 14.555 1.701 -0.808 1 94.56 74 ALA A O 1
ATOM 536 N N . ALA A 1 75 ? 16.781 1.759 -0.944 1 92.06 75 ALA A N 1
ATOM 537 C CA . ALA A 1 75 ? 16.922 0.305 -0.925 1 92.06 75 ALA A CA 1
ATOM 538 C C . ALA A 1 75 ? 16.719 -0.246 0.483 1 92.06 75 ALA A C 1
ATOM 540 O O . ALA A 1 75 ? 16.188 -1.346 0.657 1 92.06 75 ALA A O 1
ATOM 541 N N . PHE A 1 76 ? 17.031 0.498 1.535 1 94.25 76 PHE A N 1
ATOM 542 C CA . PHE A 1 76 ? 17.062 -0.084 2.871 1 94.25 76 PHE A CA 1
ATOM 543 C C . PHE A 1 76 ? 16.141 0.686 3.811 1 94.25 76 PHE A C 1
ATOM 545 O O . PHE A 1 76 ? 15.273 0.095 4.469 1 94.25 76 PHE A O 1
ATOM 552 N N . LEU A 1 77 ? 16.25 1.945 3.805 1 96.44 77 LEU A N 1
ATOM 553 C CA . LEU A 1 77 ? 15.523 2.766 4.773 1 96.44 77 LEU A CA 1
ATOM 554 C C . LEU A 1 77 ? 14.047 2.857 4.414 1 96.44 77 LEU A C 1
ATOM 556 O O . LEU A 1 77 ? 13.188 2.66 5.273 1 96.44 77 LEU A O 1
ATOM 560 N N . LEU A 1 78 ? 13.773 3.135 3.164 1 96.75 78 LEU A N 1
ATOM 561 C CA . LEU A 1 78 ? 12.406 3.359 2.697 1 96.75 78 LEU A CA 1
ATOM 562 C C . LEU A 1 78 ? 11.531 2.143 2.975 1 96.75 78 LEU A C 1
ATOM 564 O O . LEU A 1 78 ? 10.461 2.27 3.57 1 96.75 78 LEU A O 1
ATOM 568 N N . PRO A 1 79 ? 11.969 0.922 2.625 1 94.56 79 PRO A N 1
ATOM 569 C CA . PRO A 1 79 ? 11.109 -0.238 2.885 1 94.56 79 PRO A CA 1
ATOM 570 C C . PRO A 1 79 ? 10.836 -0.45 4.371 1 94.56 79 PRO A C 1
ATOM 572 O O . PRO A 1 79 ? 9.719 -0.808 4.754 1 94.56 79 PRO A O 1
ATOM 575 N N . LEU A 1 80 ? 11.75 -0.208 5.184 1 94.94 80 LEU A N 1
ATOM 576 C CA . LEU A 1 80 ? 11.586 -0.375 6.621 1 94.94 80 LEU A CA 1
ATOM 577 C C . LEU A 1 80 ? 10.609 0.653 7.18 1 94.94 80 LEU A C 1
ATOM 579 O O . LEU A 1 80 ? 9.727 0.312 7.977 1 94.94 80 LEU A O 1
ATOM 583 N N . ARG A 1 81 ? 10.727 1.835 6.742 1 97.38 81 ARG A N 1
ATOM 584 C CA . ARG A 1 81 ? 9.844 2.898 7.211 1 97.38 81 ARG A CA 1
ATOM 585 C C . ARG A 1 81 ? 8.43 2.699 6.691 1 97.38 81 ARG A C 1
ATOM 587 O O . ARG A 1 81 ? 7.457 3.031 7.375 1 97.38 81 ARG A O 1
ATOM 594 N N . LEU A 1 82 ? 8.336 2.164 5.527 1 93.38 82 LEU A N 1
ATOM 595 C CA . LEU A 1 82 ? 7.016 1.888 4.973 1 93.38 82 LEU A CA 1
ATOM 596 C C . LEU A 1 82 ? 6.285 0.843 5.809 1 93.38 82 LEU A C 1
ATOM 598 O O . LEU A 1 82 ? 5.117 1.029 6.156 1 93.38 82 LEU A O 1
ATOM 602 N N . VAL A 1 83 ? 6.938 -0.218 6.18 1 93.31 83 VAL A N 1
ATOM 603 C CA . VAL A 1 83 ? 6.34 -1.278 6.984 1 93.31 83 VAL A CA 1
ATOM 604 C C . VAL A 1 83 ? 5.961 -0.732 8.359 1 93.31 83 VAL A C 1
ATOM 606 O O . VAL A 1 83 ? 4.859 -0.983 8.852 1 93.31 83 VAL A O 1
ATOM 609 N N . ALA A 1 84 ? 6.895 -0.033 8.922 1 96.25 84 ALA A N 1
ATOM 610 C CA . ALA A 1 84 ? 6.633 0.545 10.242 1 96.25 84 ALA A CA 1
ATOM 611 C C . ALA A 1 84 ? 5.457 1.514 10.188 1 96.25 84 ALA A C 1
ATOM 613 O O . ALA A 1 84 ? 4.605 1.516 11.086 1 96.25 84 ALA A O 1
ATOM 614 N N . GLY A 1 85 ? 5.422 2.336 9.164 1 96.19 85 GLY A N 1
ATOM 615 C CA . GLY A 1 85 ? 4.324 3.279 9 1 96.19 85 GLY A CA 1
ATOM 616 C C . GLY A 1 85 ? 2.975 2.605 8.852 1 96.19 85 GLY A C 1
ATOM 617 O O . GLY A 1 85 ? 2.006 2.988 9.508 1 96.19 85 GLY A O 1
ATOM 618 N N . VAL A 1 86 ? 2.939 1.604 7.98 1 93.75 86 VAL A N 1
ATOM 619 C CA . VAL A 1 86 ? 1.692 0.88 7.766 1 93.75 86 VAL A CA 1
ATOM 620 C C . VAL A 1 86 ? 1.259 0.198 9.062 1 93.75 86 VAL A C 1
ATOM 622 O O . VAL A 1 86 ? 0.074 0.192 9.398 1 93.75 86 VAL A O 1
ATOM 625 N N . PHE A 1 87 ? 2.195 -0.367 9.789 1 96.12 87 PHE A N 1
ATOM 626 C CA . PHE A 1 87 ? 1.91 -1 11.07 1 96.12 87 PHE A CA 1
ATOM 627 C C . PHE A 1 87 ? 1.256 -0.012 12.031 1 96.12 87 PHE A C 1
ATOM 629 O O . PHE A 1 87 ? 0.258 -0.335 12.68 1 96.12 87 PHE A O 1
ATOM 636 N N . LEU A 1 88 ? 1.748 1.153 12.086 1 97.69 88 LEU A N 1
ATOM 637 C CA . LEU A 1 88 ? 1.247 2.156 13.023 1 97.69 88 LEU A CA 1
ATOM 638 C C . LEU A 1 88 ? -0.146 2.627 12.617 1 97.69 88 LEU A C 1
ATOM 640 O O . LEU A 1 88 ? -1.005 2.846 13.477 1 97.69 88 LEU A O 1
ATOM 644 N N . VAL A 1 89 ? -0.393 2.822 11.32 1 96.5 89 VAL A N 1
ATOM 645 C CA . VAL A 1 89 ? -1.711 3.232 10.844 1 96.5 89 VAL A CA 1
ATOM 646 C C . VAL A 1 89 ? -2.734 2.143 11.156 1 96.5 89 VAL A C 1
ATOM 648 O O . VAL A 1 89 ? -3.836 2.436 11.633 1 96.5 89 VAL A O 1
ATOM 651 N N . VAL A 1 90 ? -2.354 0.897 10.922 1 95.75 90 VAL A N 1
ATOM 652 C CA . VAL A 1 90 ? -3.258 -0.22 11.18 1 95.75 90 VAL A CA 1
ATOM 653 C C . VAL A 1 90 ? -3.529 -0.331 12.672 1 95.75 90 VAL A C 1
ATOM 655 O O . VAL A 1 90 ? -4.664 -0.582 13.086 1 95.75 90 VAL A O 1
ATOM 658 N N . ALA A 1 91 ? -2.492 -0.163 13.469 1 96.94 91 ALA A N 1
ATOM 659 C CA . ALA A 1 91 ? -2.67 -0.188 14.914 1 96.94 91 ALA A CA 1
ATOM 660 C C . ALA A 1 91 ? -3.684 0.861 15.367 1 96.94 91 ALA A C 1
ATOM 662 O O . ALA A 1 91 ? -4.578 0.568 16.156 1 96.94 91 ALA A O 1
ATOM 663 N N . TYR A 1 92 ? -3.541 2.086 14.867 1 97.06 92 TYR A N 1
ATOM 664 C CA . TYR A 1 92 ? -4.473 3.148 15.219 1 97.06 92 TYR A CA 1
ATOM 665 C C . TYR A 1 92 ? -5.879 2.83 14.727 1 97.06 92 TYR A C 1
ATOM 667 O O . TYR A 1 92 ? -6.859 3.045 15.445 1 97.06 92 TYR A O 1
ATOM 675 N N . TYR A 1 93 ? -5.984 2.33 13.531 1 96.5 93 TYR A N 1
ATOM 676 C CA . TYR A 1 93 ? -7.266 1.93 12.969 1 96.5 93 TYR A CA 1
ATOM 677 C C . TYR A 1 93 ? -7.961 0.906 13.859 1 96.5 93 TYR A C 1
ATOM 679 O O . TYR A 1 93 ? -9.156 1.02 14.125 1 96.5 93 TYR A O 1
ATOM 687 N N . LEU A 1 94 ? -7.242 -0.058 14.312 1 95.5 94 LEU A N 1
ATOM 688 C CA . LEU A 1 94 ? -7.828 -1.123 15.117 1 95.5 94 LEU A CA 1
ATOM 689 C C . LEU A 1 94 ? -8.312 -0.584 16.453 1 95.5 94 LEU A C 1
ATOM 691 O O . LEU A 1 94 ? -9.352 -1.015 16.969 1 95.5 94 LEU A O 1
ATOM 695 N N . VAL A 1 95 ? -7.551 0.299 17.062 1 95.81 95 VAL A N 1
ATOM 696 C CA . VAL A 1 95 ? -8.008 0.948 18.281 1 95.81 95 VAL A CA 1
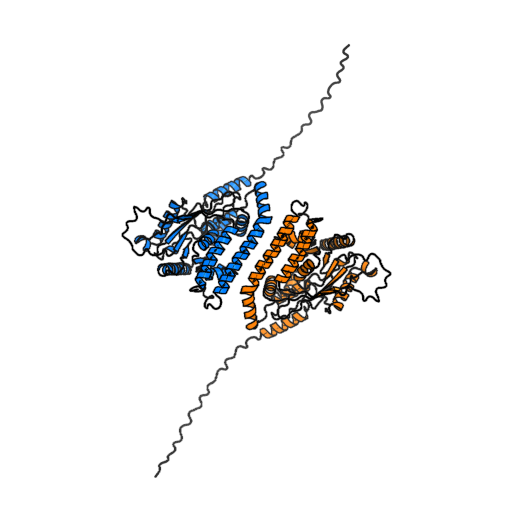ATOM 697 C C . VAL A 1 95 ? -9.336 1.663 18.031 1 95.81 95 VAL A C 1
ATOM 699 O O . VAL A 1 95 ? -10.289 1.51 18.797 1 95.81 95 VAL A O 1
ATOM 702 N N . CYS A 1 96 ? -9.383 2.445 16.938 1 94 96 CYS A N 1
ATOM 703 C CA . CYS A 1 96 ? -10.602 3.17 16.594 1 94 96 CYS A CA 1
ATOM 704 C C . CYS A 1 96 ? -11.758 2.207 16.344 1 94 96 CYS A C 1
ATOM 706 O O . CYS A 1 96 ? -12.883 2.449 16.766 1 94 96 CYS A O 1
ATOM 708 N N . ARG A 1 97 ? -11.445 1.135 15.664 1 92.31 97 ARG A N 1
ATOM 709 C CA . ARG A 1 97 ? -12.477 0.155 15.328 1 92.31 97 ARG A CA 1
ATOM 710 C C . ARG A 1 97 ? -13.047 -0.497 16.578 1 92.31 97 ARG A C 1
ATOM 712 O O . ARG A 1 97 ? -14.258 -0.641 16.719 1 92.31 97 ARG A O 1
ATOM 719 N N . ILE A 1 98 ? -12.219 -0.842 17.469 1 92.75 98 ILE A N 1
ATOM 720 C CA . ILE A 1 98 ? -12.633 -1.485 18.703 1 92.75 98 ILE A CA 1
ATOM 721 C C . ILE A 1 98 ? -13.445 -0.505 19.547 1 92.75 98 ILE A C 1
ATOM 723 O O . ILE A 1 98 ? -14.492 -0.867 20.094 1 92.75 98 ILE A O 1
ATOM 727 N N . CYS A 1 99 ? -13.023 0.731 19.562 1 92.06 99 CYS A N 1
ATOM 728 C CA . CYS A 1 99 ? -13.68 1.729 20.406 1 92.06 99 CYS A CA 1
ATOM 729 C C . CYS A 1 99 ? -14.992 2.178 19.781 1 92.06 99 CYS A C 1
ATOM 731 O O . CYS A 1 99 ? -15.836 2.775 20.469 1 92.06 99 CYS A O 1
ATOM 733 N N . THR A 1 100 ? -15.164 1.91 18.531 1 89.62 100 THR A N 1
ATOM 734 C CA . THR A 1 100 ? -16.406 2.316 17.891 1 89.62 100 THR A CA 1
ATOM 735 C C . THR A 1 100 ? -17.344 1.12 17.703 1 89.62 100 THR A C 1
ATOM 737 O O . THR A 1 100 ? -18.406 1.244 17.109 1 89.62 100 THR A O 1
ATOM 740 N N . LEU A 1 101 ? -16.797 0.019 18.234 1 83.62 101 LEU A N 1
ATOM 741 C CA . LEU A 1 101 ? -17.656 -1.154 18.172 1 83.62 101 LEU A CA 1
ATOM 742 C C . LEU A 1 101 ? -18.984 -0.891 18.891 1 83.62 101 LEU A C 1
ATOM 744 O O . LEU A 1 101 ? -18.984 -0.402 20.031 1 83.62 101 LEU A O 1
ATOM 748 N N . PHE A 1 102 ? -20.109 -1.028 18.266 1 77.25 102 PHE A N 1
ATOM 749 C CA . PHE A 1 102 ? -21.453 -0.945 18.812 1 77.25 102 PHE A CA 1
ATOM 750 C C . PHE A 1 102 ? -21.859 0.507 19.047 1 77.25 102 PHE A C 1
ATOM 752 O O . PHE A 1 102 ? -22.703 0.79 19.891 1 77.25 102 PHE A O 1
ATOM 759 N N . VAL A 1 103 ? -20.938 1.406 18.75 1 74.44 103 VAL A N 1
ATOM 760 C CA . VAL A 1 103 ? -21.328 2.812 18.828 1 74.44 103 VAL A CA 1
ATOM 761 C C . VAL A 1 103 ? -22.203 3.18 17.641 1 74.44 103 VAL A C 1
ATOM 763 O O . VAL A 1 103 ? -21.906 2.826 16.5 1 74.44 103 VAL A O 1
ATOM 766 N N . ASP A 1 104 ? -23.328 3.625 17.922 1 63.34 104 ASP A N 1
ATOM 767 C CA . ASP A 1 104 ? -24.281 4.039 16.891 1 63.34 104 ASP A CA 1
ATOM 768 C C . ASP A 1 104 ? -23.828 5.328 16.203 1 63.34 104 ASP A C 1
ATOM 770 O O . ASP A 1 104 ? -23.078 6.117 16.797 1 63.34 104 ASP A O 1
ATOM 774 N N . GLY A 1 105 ? -24.109 5.664 14.93 1 59.78 105 GLY A N 1
ATOM 775 C CA . GLY A 1 105 ? -24.016 6.961 14.281 1 59.78 105 GLY A CA 1
ATOM 776 C C . GLY A 1 105 ? -22.688 7.188 13.578 1 59.78 105 GLY A C 1
ATOM 777 O O . GLY A 1 105 ? -22.312 8.328 13.32 1 59.78 105 GLY A O 1
ATOM 778 N N . LEU A 1 106 ? -21.812 6.141 13.547 1 57.88 106 LEU A N 1
ATOM 779 C CA . LEU A 1 106 ? -20.547 6.324 12.852 1 57.88 106 LEU A CA 1
ATOM 780 C C . LEU A 1 106 ? -20.766 6.863 11.445 1 57.88 106 LEU A C 1
ATOM 782 O O . LEU A 1 106 ? -19.922 7.578 10.906 1 57.88 106 LEU A O 1
ATOM 786 N N . GLU A 1 107 ? -21.891 6.523 10.906 1 53.38 107 GLU A N 1
ATOM 787 C CA . GLU A 1 107 ? -22.172 6.898 9.516 1 53.38 107 GLU A CA 1
ATOM 788 C C . GLU A 1 107 ? -22.328 8.406 9.375 1 53.38 107 GLU A C 1
ATOM 790 O O . GLU A 1 107 ? -22.109 8.961 8.297 1 53.38 107 GLU A O 1
ATOM 795 N N . GLU A 1 108 ? -22.75 9.117 10.438 1 53.62 108 GLU A N 1
ATOM 796 C CA . GLU A 1 108 ? -23.047 10.539 10.266 1 53.62 108 GLU A CA 1
ATOM 797 C C . GLU A 1 108 ? -21.797 11.391 10.43 1 53.62 108 GLU A C 1
ATOM 799 O O . GLU A 1 108 ? -21.875 12.617 10.398 1 53.62 108 GLU A O 1
ATOM 804 N N . GLY A 1 109 ? -20.625 10.906 10.414 1 57 109 GLY A N 1
ATOM 805 C CA . GLY A 1 109 ? -19.375 11.641 10.297 1 57 109 GLY A CA 1
ATOM 806 C C . GLY A 1 109 ? -18.734 11.93 11.641 1 57 109 GLY A C 1
ATOM 807 O O . GLY A 1 109 ? -17.562 12.32 11.703 1 57 109 GLY A O 1
ATOM 808 N N . ARG A 1 110 ? -19.531 11.922 12.758 1 60.12 110 ARG A N 1
ATOM 809 C CA . ARG A 1 110 ? -18.906 12.242 14.039 1 60.12 110 ARG A CA 1
ATOM 810 C C . ARG A 1 110 ? -19.281 11.211 15.102 1 60.12 110 ARG A C 1
ATOM 812 O O . ARG A 1 110 ? -20.344 11.328 15.734 1 60.12 110 ARG A O 1
ATOM 819 N N . PRO A 1 111 ? -18.5 10.07 15.18 1 60.66 111 PRO A N 1
ATOM 820 C CA . PRO A 1 111 ? -18.844 9.273 16.359 1 60.66 111 PRO A CA 1
ATOM 821 C C . PRO A 1 111 ? -18.641 10.031 17.656 1 60.66 111 PRO A C 1
ATOM 823 O O . PRO A 1 111 ? -17.625 10.703 17.844 1 60.66 111 PRO A O 1
ATOM 826 N N . ARG A 1 112 ? -19.641 10.375 18.312 1 68.31 112 ARG A N 1
ATOM 827 C CA . ARG A 1 112 ? -19.5 11.008 19.625 1 68.31 112 ARG A CA 1
ATOM 828 C C . ARG A 1 112 ? -18.984 10.008 20.656 1 68.31 112 ARG A C 1
ATOM 830 O O . ARG A 1 112 ? -19.781 9.375 21.359 1 68.31 112 ARG A O 1
ATOM 837 N N . LEU A 1 113 ? -17.719 9.719 20.453 1 77.94 113 LEU A N 1
ATOM 838 C CA . LEU A 1 113 ? -17.125 8.875 21.484 1 77.94 113 LEU A CA 1
ATOM 839 C C . LEU A 1 113 ? -17.047 9.602 22.812 1 77.94 113 LEU A C 1
ATOM 841 O O . LEU A 1 113 ? -16.812 10.805 22.859 1 77.94 113 LEU A O 1
ATOM 845 N N . GLN A 1 114 ? -17.562 8.969 23.797 1 78.69 114 GLN A N 1
ATOM 846 C CA . GLN A 1 114 ? -17.562 9.555 25.125 1 78.69 114 GLN A CA 1
ATOM 847 C C . GLN A 1 114 ? -16.844 8.656 26.125 1 78.69 114 GLN A C 1
ATOM 849 O O . GLN A 1 114 ? -16.609 7.469 25.859 1 78.69 114 GLN A O 1
ATOM 854 N N . GLY A 1 115 ? -16.266 9.289 27.125 1 83.19 115 GLY A N 1
ATOM 855 C CA . GLY A 1 115 ? -15.688 8.555 28.234 1 83.19 115 GLY A CA 1
ATOM 856 C C . GLY A 1 115 ? -14.352 7.926 27.906 1 83.19 115 GLY A C 1
ATOM 857 O O . GLY A 1 115 ? -13.469 8.578 27.344 1 83.19 115 GLY A O 1
ATOM 858 N N . TRP A 1 116 ? -14.266 6.676 28.375 1 87.31 116 TRP A N 1
ATOM 859 C CA . TRP A 1 116 ? -12.969 6.008 28.297 1 87.31 116 TRP A CA 1
ATOM 860 C C . TRP A 1 116 ? -12.609 5.68 26.859 1 87.31 116 TRP A C 1
ATOM 862 O O . TRP A 1 116 ? -11.43 5.629 26.5 1 87.31 116 TRP A O 1
ATOM 872 N N . ARG A 1 117 ? -13.594 5.48 25.984 1 90.06 117 ARG A N 1
ATOM 873 C CA . ARG A 1 117 ? -13.328 5.18 24.594 1 90.06 117 ARG A CA 1
ATOM 874 C C . ARG A 1 117 ? -12.688 6.371 23.875 1 90.06 117 ARG A C 1
ATOM 876 O O . ARG A 1 117 ? -11.75 6.203 23.094 1 90.06 117 ARG A O 1
ATOM 883 N N . ARG A 1 118 ? -13.219 7.504 24.188 1 88.44 118 ARG A N 1
ATOM 884 C CA . ARG A 1 118 ? -12.641 8.719 23.625 1 88.44 118 ARG A CA 1
ATOM 885 C C . ARG A 1 118 ? -11.203 8.922 24.094 1 88.44 118 ARG A C 1
ATOM 887 O O . ARG A 1 118 ? -10.32 9.219 23.297 1 88.44 118 ARG A O 1
ATOM 894 N N . GLU A 1 119 ? -11.023 8.758 25.344 1 90.56 119 GLU A N 1
ATOM 895 C CA . GLU A 1 119 ? -9.688 8.93 25.922 1 90.56 119 GLU A CA 1
ATOM 896 C C . GLU A 1 119 ? -8.703 7.938 25.312 1 90.56 119 GLU A C 1
ATOM 898 O O . GLU A 1 119 ? -7.551 8.289 25.031 1 90.56 119 GLU A O 1
ATOM 903 N N . ALA A 1 120 ? -9.18 6.773 25.141 1 93.44 120 ALA A N 1
ATOM 904 C CA . ALA A 1 120 ? -8.32 5.746 24.562 1 93.44 120 ALA A CA 1
ATOM 905 C C . ALA A 1 120 ? -7.906 6.117 23.141 1 93.44 120 ALA A C 1
ATOM 907 O O . ALA A 1 120 ? -6.734 5.992 22.781 1 93.44 120 ALA A O 1
ATOM 908 N N . VAL A 1 121 ? -8.852 6.59 22.375 1 93.25 121 VAL A N 1
ATOM 909 C CA . VAL A 1 121 ? -8.586 6.973 21 1 93.25 121 VAL A CA 1
ATOM 910 C C . VAL A 1 121 ? -7.613 8.156 20.969 1 93.25 121 VAL A C 1
ATOM 912 O O . VAL A 1 121 ? -6.66 8.156 20.188 1 93.25 121 VAL A O 1
ATOM 915 N N . LEU A 1 122 ? -7.793 9.086 21.828 1 92.56 122 LEU A N 1
ATOM 916 C CA . LEU A 1 122 ? -6.953 10.281 21.844 1 92.56 122 LEU A CA 1
ATOM 917 C C . LEU A 1 122 ? -5.547 9.953 22.328 1 92.56 122 LEU A C 1
ATOM 919 O O . LEU A 1 122 ? -4.562 10.43 21.766 1 92.56 122 LEU A O 1
ATOM 923 N N . ARG A 1 123 ? -5.434 9.133 23.328 1 94.69 123 ARG A N 1
ATOM 924 C CA . ARG A 1 123 ? -4.125 8.75 23.844 1 94.69 123 ARG A CA 1
ATOM 925 C C . ARG A 1 123 ? -3.352 7.926 22.828 1 94.69 123 ARG A C 1
ATOM 927 O O . ARG A 1 123 ? -2.154 8.141 22.625 1 94.69 123 ARG A O 1
ATOM 934 N N . ALA A 1 124 ? -4.078 7.004 22.234 1 96.31 124 ALA A N 1
ATOM 935 C CA . ALA A 1 124 ? -3.438 6.219 21.188 1 96.31 124 ALA A CA 1
ATOM 936 C C . ALA A 1 124 ? -3.004 7.105 20.016 1 96.31 124 ALA A C 1
ATOM 938 O O . ALA A 1 124 ? -1.914 6.934 19.469 1 96.31 124 ALA A O 1
ATOM 939 N N . GLY A 1 125 ? -3.871 8.047 19.688 1 95.88 125 GLY A N 1
ATOM 940 C CA . GLY A 1 125 ? -3.545 8.969 18.609 1 95.88 125 GLY A CA 1
ATOM 941 C C . GLY A 1 125 ? -2.283 9.766 18.875 1 95.88 125 GLY A C 1
ATOM 942 O O . GLY A 1 125 ? -1.444 9.922 17.984 1 95.88 125 GLY A O 1
ATOM 943 N N . ARG A 1 126 ? -2.135 10.234 20.031 1 96.62 126 ARG A N 1
ATOM 944 C CA . ARG A 1 126 ? -0.957 11.016 20.391 1 96.62 126 ARG A CA 1
ATOM 945 C C . ARG A 1 126 ? 0.306 10.156 20.344 1 96.62 126 ARG A C 1
ATOM 947 O O . ARG A 1 126 ? 1.294 10.547 19.719 1 96.62 126 ARG A O 1
ATOM 954 N N . GLY A 1 127 ? 0.194 9.016 20.953 1 97.75 127 GLY A N 1
ATOM 955 C CA . GLY A 1 127 ? 1.351 8.133 20.969 1 97.75 127 GLY A CA 1
ATOM 956 C C . GLY A 1 127 ? 1.737 7.621 19.594 1 97.75 127 GLY A C 1
ATOM 957 O O . GLY A 1 127 ? 2.914 7.641 19.219 1 97.75 127 GLY A O 1
ATOM 958 N N . LEU A 1 128 ? 0.763 7.168 18.844 1 98 128 LEU A N 1
ATOM 959 C CA . LEU A 1 128 ? 1.039 6.57 17.547 1 98 128 LEU A CA 1
ATOM 960 C C . LEU A 1 128 ? 1.464 7.633 16.547 1 98 128 LEU A C 1
ATOM 962 O O . LEU A 1 128 ? 2.281 7.363 15.656 1 98 128 LEU A O 1
ATOM 966 N N . SER A 1 129 ? 0.918 8.844 16.656 1 97.88 129 SER A N 1
ATOM 967 C CA . SER A 1 129 ? 1.38 9.922 15.789 1 97.88 129 SER A CA 1
ATOM 968 C C . SER A 1 129 ? 2.816 10.32 16.109 1 97.88 129 SER A C 1
ATOM 970 O O . SER A 1 129 ? 3.6 10.625 15.211 1 97.88 129 SER A O 1
ATOM 972 N N . ARG A 1 130 ? 3.188 10.32 17.344 1 98.31 130 ARG A N 1
ATOM 973 C CA . ARG A 1 130 ? 4.574 10.594 17.719 1 98.31 130 ARG A CA 1
ATOM 974 C C . ARG A 1 130 ? 5.5 9.5 17.188 1 98.31 130 ARG A C 1
ATOM 976 O O . ARG A 1 130 ? 6.602 9.789 16.719 1 98.31 130 ARG A O 1
ATOM 983 N N . ALA A 1 131 ? 5.039 8.289 17.328 1 98.5 131 ALA A N 1
ATOM 984 C CA . ALA A 1 131 ? 5.809 7.172 16.781 1 98.5 131 ALA A CA 1
ATOM 985 C C . ALA A 1 131 ? 5.973 7.312 15.266 1 98.5 131 ALA A C 1
ATOM 987 O O . ALA A 1 131 ? 7.043 7.023 14.727 1 98.5 131 ALA A O 1
ATOM 988 N N . MET A 1 132 ? 4.922 7.73 14.609 1 98.44 132 MET A N 1
ATOM 989 C CA . MET A 1 132 ? 4.984 7.945 13.172 1 98.44 132 MET A CA 1
ATOM 990 C C . MET A 1 132 ? 6.004 9.023 12.82 1 98.44 132 MET A C 1
ATOM 992 O O . MET A 1 132 ? 6.777 8.875 11.875 1 98.44 132 MET A O 1
ATOM 996 N N . LEU A 1 133 ? 5.977 10.102 13.594 1 98.56 133 LEU A N 1
ATOM 997 C CA . LEU A 1 133 ? 6.969 11.148 13.398 1 98.56 133 LEU A CA 1
ATOM 998 C C . LEU A 1 133 ? 8.383 10.602 13.57 1 98.56 133 LEU A C 1
ATOM 1000 O O . LEU A 1 133 ? 9.281 10.953 12.805 1 98.56 133 LEU A O 1
ATOM 1004 N N . PHE A 1 134 ? 8.539 9.766 14.547 1 98.5 134 PHE A N 1
ATOM 1005 C CA . PHE A 1 134 ? 9.828 9.117 14.766 1 98.5 134 PHE A CA 1
ATOM 1006 C C . PHE A 1 134 ? 10.227 8.273 13.555 1 98.5 134 PHE A C 1
ATOM 1008 O O . PHE A 1 134 ? 11.367 8.328 13.102 1 98.5 134 PHE A O 1
ATOM 1015 N N . VAL A 1 135 ? 9.297 7.516 13.039 1 98.25 135 VAL A N 1
ATOM 1016 C CA . VAL A 1 135 ? 9.531 6.684 11.867 1 98.25 135 VAL A CA 1
ATOM 1017 C C . VAL A 1 135 ? 9.906 7.562 10.672 1 98.25 135 VAL A C 1
ATOM 1019 O O . VAL A 1 135 ? 10.75 7.191 9.859 1 98.25 135 VAL A O 1
ATOM 1022 N N . PHE A 1 136 ? 9.32 8.781 10.555 1 98.12 136 PHE A N 1
ATOM 1023 C CA . PHE A 1 136 ? 9.586 9.703 9.461 1 98.12 136 PHE A CA 1
ATOM 1024 C C . PHE A 1 136 ? 10.922 10.406 9.648 1 98.12 136 PHE A C 1
ATOM 1026 O O . PHE A 1 136 ? 11.359 11.164 8.781 1 98.12 136 PHE A O 1
ATOM 1033 N N . GLY A 1 137 ? 11.578 10.203 10.75 1 97.94 137 GLY A N 1
ATOM 1034 C CA . GLY A 1 137 ? 12.906 10.75 10.969 1 97.94 137 GLY A CA 1
ATOM 1035 C C . GLY A 1 137 ? 12.914 11.977 11.867 1 97.94 137 GLY A C 1
ATOM 1036 O O . GLY A 1 137 ? 13.953 12.617 12.039 1 97.94 137 GLY A O 1
ATOM 1037 N N . PHE A 1 138 ? 11.711 12.336 12.359 1 98.12 138 PHE A N 1
ATOM 1038 C CA . PHE A 1 138 ? 11.656 13.438 13.32 1 98.12 138 PHE A CA 1
ATOM 1039 C C . PHE A 1 138 ? 11.906 12.93 14.734 1 98.12 138 PHE A C 1
ATOM 1041 O O . PHE A 1 138 ? 10.977 12.82 15.531 1 98.12 138 PHE A O 1
ATOM 1048 N N . TYR A 1 139 ? 13.133 12.766 15.078 1 97.69 139 TYR A N 1
ATOM 1049 C CA . TYR A 1 139 ? 13.547 12.086 16.297 1 97.69 139 TYR A CA 1
ATOM 1050 C C . TYR A 1 139 ? 13.375 12.992 17.516 1 97.69 139 TYR A C 1
ATOM 1052 O O . TYR A 1 139 ? 12.984 12.539 18.594 1 97.69 139 TYR A O 1
ATOM 1060 N N . TRP A 1 140 ? 13.672 14.273 17.281 1 95.62 140 TRP A N 1
ATOM 1061 C CA . TRP A 1 140 ? 13.555 15.273 18.328 1 95.62 140 TRP A CA 1
ATOM 1062 C C . TRP A 1 140 ? 12.773 16.484 17.844 1 95.62 140 TRP A C 1
ATOM 1064 O O . TRP A 1 140 ? 13.031 17 16.75 1 95.62 140 TRP A O 1
ATOM 1074 N N . ILE A 1 141 ? 11.875 16.938 18.672 1 96.94 141 ILE A N 1
ATOM 1075 C CA . ILE A 1 141 ? 11.047 18.078 18.297 1 96.94 141 ILE A CA 1
ATOM 1076 C C . ILE A 1 141 ? 11.164 19.172 19.359 1 96.94 141 ILE A C 1
ATOM 1078 O O . ILE A 1 141 ? 10.477 19.125 20.391 1 96.94 141 ILE A O 1
ATOM 1082 N N . PRO A 1 142 ? 12.031 20.078 19.078 1 95.62 142 PRO A N 1
ATOM 1083 C CA . PRO A 1 142 ? 12.141 21.188 20.031 1 95.62 142 PRO A CA 1
ATOM 1084 C C . PRO A 1 142 ? 10.891 22.062 20.047 1 95.62 142 PRO A C 1
ATOM 1086 O O . PRO A 1 142 ? 10.359 22.422 18.984 1 95.62 142 PRO A O 1
ATOM 1089 N N . MET A 1 143 ? 10.43 22.391 21.188 1 93.25 143 MET A N 1
ATOM 1090 C CA . MET A 1 143 ? 9.25 23.234 21.375 1 93.25 143 MET A CA 1
ATOM 1091 C C . MET A 1 143 ? 9.594 24.469 22.219 1 93.25 143 MET A C 1
ATOM 1093 O O . MET A 1 143 ? 10.312 24.359 23.219 1 93.25 143 MET A O 1
ATOM 1097 N N . SER A 1 144 ? 9.266 25.594 21.688 1 90.81 144 SER A N 1
ATOM 1098 C CA . SER A 1 144 ? 9.391 26.844 22.438 1 90.81 144 SER A CA 1
ATOM 1099 C C . SER A 1 144 ? 8.023 27.391 22.828 1 90.81 144 SER A C 1
ATOM 1101 O O . SER A 1 144 ? 7.168 27.625 21.969 1 90.81 144 SER A O 1
ATOM 1103 N N . ASP A 1 145 ? 7.758 27.531 24.125 1 87.19 145 ASP A N 1
ATOM 1104 C CA . ASP A 1 145 ? 6.504 28.078 24.641 1 87.19 145 ASP A CA 1
ATOM 1105 C C . ASP A 1 145 ? 6.676 29.547 25.047 1 87.19 145 ASP A C 1
ATOM 1107 O O . ASP A 1 145 ? 7.367 29.844 26.016 1 87.19 145 ASP A O 1
ATOM 1111 N N . ARG A 1 146 ? 6.18 30.391 24.328 1 81.06 146 ARG A N 1
ATOM 1112 C CA . ARG A 1 146 ? 6.285 31.812 24.609 1 81.06 146 ARG A CA 1
ATOM 1113 C C . ARG A 1 146 ? 5.031 32.344 25.297 1 81.06 146 ARG A C 1
ATOM 1115 O O . ARG A 1 146 ? 4.781 33.531 25.328 1 81.06 146 ARG A O 1
ATOM 1122 N N . SER A 1 147 ? 4.047 31.375 25.672 1 65.81 147 SER A N 1
ATOM 1123 C CA . SER A 1 147 ? 2.787 31.766 26.297 1 65.81 147 SER A CA 1
ATOM 1124 C C . SER A 1 147 ? 3.025 32.469 27.625 1 65.81 147 SER A C 1
ATOM 1126 O O . SER A 1 147 ? 2.127 33.156 28.141 1 65.81 147 SER A O 1
ATOM 1128 N N . VAL A 1 148 ? 4.09 32.25 28.516 1 52.16 148 VAL A N 1
ATOM 1129 C CA . VAL A 1 148 ? 4.199 32.781 29.859 1 52.16 148 VAL A CA 1
ATOM 1130 C C . VAL A 1 148 ? 4.539 34.281 29.797 1 52.16 148 VAL A C 1
ATOM 1132 O O . VAL A 1 148 ? 5.562 34.656 29.234 1 52.16 148 VAL A O 1
ATOM 1135 N N . PRO A 1 149 ? 3.533 35.125 29.906 1 46.41 149 PRO A N 1
ATOM 1136 C CA . PRO A 1 149 ? 3.912 36.531 30.109 1 46.41 149 PRO A CA 1
ATOM 1137 C C . PRO A 1 149 ? 5.09 36.688 31.078 1 46.41 149 PRO A C 1
ATOM 1139 O O . PRO A 1 149 ? 5.324 35.812 31.922 1 46.41 149 PRO A O 1
ATOM 1142 N N . ASN A 1 150 ? 6.102 37.406 30.672 1 38.81 150 ASN A N 1
ATOM 1143 C CA . ASN A 1 150 ? 6.965 37.844 31.75 1 38.81 150 ASN A CA 1
ATOM 1144 C C . ASN A 1 150 ? 6.156 38.188 33 1 38.81 150 ASN A C 1
ATOM 1146 O O . ASN A 1 150 ? 5.031 38.688 32.906 1 38.81 150 ASN A O 1
ATOM 1150 N N . ALA A 1 151 ? 6.332 37.625 34.25 1 39.25 151 ALA A N 1
ATOM 1151 C CA . ALA A 1 151 ? 5.73 37.875 35.531 1 39.25 151 ALA A CA 1
ATOM 1152 C C . ALA A 1 151 ? 5.246 39.344 35.625 1 39.25 151 ALA A C 1
ATOM 1154 O O . ALA A 1 151 ? 4.289 39.625 36.375 1 39.25 151 ALA A O 1
ATOM 1155 N N . GLU A 1 152 ? 6.059 40.312 35.219 1 38.38 152 GLU A N 1
ATOM 1156 C CA . GLU A 1 152 ? 5.797 41.688 35.625 1 38.38 152 GLU A CA 1
ATOM 1157 C C . GLU A 1 152 ? 4.516 42.219 34.969 1 38.38 152 GLU A C 1
ATOM 1159 O O . GLU A 1 152 ? 3.895 43.156 35.5 1 38.38 152 GLU A O 1
ATOM 1164 N N . ASP A 1 153 ? 4.367 42.031 33.688 1 37.19 153 ASP A N 1
ATOM 1165 C CA . ASP A 1 153 ? 3.316 42.875 33.094 1 37.19 153 ASP A CA 1
ATOM 1166 C C . ASP A 1 153 ? 1.953 42.188 33.219 1 37.19 153 ASP A C 1
ATOM 1168 O O . ASP A 1 153 ? 0.993 42.594 32.562 1 37.19 153 ASP A O 1
ATOM 1172 N N . VAL A 1 154 ? 1.912 40.875 33.562 1 37.81 154 VAL A N 1
ATOM 1173 C CA . VAL A 1 154 ? 0.546 40.375 33.688 1 37.81 154 VAL A CA 1
ATOM 1174 C C . VAL A 1 154 ? -0.134 41.031 34.875 1 37.81 154 VAL A C 1
ATOM 1176 O O . VAL A 1 154 ? 0.28 40.844 36.031 1 37.81 154 VAL A O 1
ATOM 1179 N N . HIS A 1 155 ? -0.608 42.25 34.812 1 35.19 155 HIS A N 1
ATOM 1180 C CA . HIS A 1 155 ? -1.587 42.719 35.781 1 35.19 155 HIS A CA 1
ATOM 1181 C C . HIS A 1 155 ? -2.512 41.594 36.219 1 35.19 155 HIS A C 1
ATOM 1183 O O . HIS A 1 155 ? -2.963 40.812 35.375 1 35.19 155 HIS A O 1
ATOM 1189 N N . GLN A 1 156 ? -2.393 41.031 37.469 1 37.22 156 GLN A N 1
ATOM 1190 C CA . GLN A 1 156 ? -3.084 40.094 38.312 1 37.22 156 GLN A CA 1
ATOM 1191 C C . GLN A 1 156 ? -4.578 40.062 38 1 37.22 156 GLN A C 1
ATOM 1193 O O . GLN A 1 156 ? -5.25 39.062 38.312 1 37.22 156 GLN A O 1
ATOM 1198 N N . ASP A 1 157 ? -5.289 41.281 37.938 1 35.88 157 ASP A N 1
ATOM 1199 C CA . ASP A 1 157 ? -6.715 41.375 38.25 1 35.88 157 ASP A CA 1
ATOM 1200 C C . ASP A 1 157 ? -7.551 40.594 37.219 1 35.88 157 ASP A C 1
ATOM 1202 O O . ASP A 1 157 ? -8.773 40.5 37.375 1 35.88 157 ASP A O 1
ATOM 1206 N N . GLN A 1 158 ? -7.324 40.688 35.938 1 35.5 158 GLN A N 1
ATOM 1207 C CA . GLN A 1 158 ? -8.43 40.125 35.188 1 35.5 158 GLN A CA 1
ATOM 1208 C C . GLN A 1 158 ? -8.398 38.594 35.25 1 35.5 158 GLN A C 1
ATOM 1210 O O . GLN A 1 158 ? -7.656 37.969 34.5 1 35.5 158 GLN A O 1
ATOM 1215 N N . SER A 1 159 ? -8.414 37.938 36.344 1 37.44 159 SER A N 1
ATOM 1216 C CA . SER A 1 159 ? -8.867 36.594 36.656 1 37.44 159 SER A CA 1
ATOM 1217 C C . SER A 1 159 ? -9.961 36.125 35.688 1 37.44 159 SER A C 1
ATOM 1219 O O . SER A 1 159 ? -10.656 35.156 35.969 1 37.44 159 SER A O 1
ATOM 1221 N N . ALA A 1 160 ? -10.547 37.031 34.875 1 38.66 160 ALA A N 1
ATOM 1222 C CA . ALA A 1 160 ? -11.609 36.531 34 1 38.66 160 ALA A CA 1
ATOM 1223 C C . ALA A 1 160 ? -11.25 35.156 33.438 1 38.66 160 ALA A C 1
ATOM 1225 O O . ALA A 1 160 ? -10.086 34.875 33.156 1 38.66 160 ALA A O 1
ATOM 1226 N N . GLU A 1 161 ? -12 34.094 33.844 1 44.56 161 GLU A N 1
ATOM 1227 C CA . GLU A 1 161 ? -12.055 32.75 33.312 1 44.56 161 GLU A CA 1
ATOM 1228 C C . GLU A 1 161 ? -11.523 32.719 31.875 1 44.56 161 GLU A C 1
ATOM 1230 O O . GLU A 1 161 ? -12.211 33.125 30.938 1 44.56 161 GLU A O 1
ATOM 1235 N N . LEU A 1 162 ? -10.328 33.031 31.703 1 52.72 162 LEU A N 1
ATOM 1236 C CA . LEU A 1 162 ? -9.734 33.031 30.359 1 52.72 162 LEU A CA 1
ATOM 1237 C C . LEU A 1 162 ? -10.289 31.906 29.5 1 52.72 162 LEU A C 1
ATOM 1239 O O . LEU A 1 162 ? -10.266 30.75 29.906 1 52.72 162 LEU A O 1
ATOM 1243 N N . GLU A 1 163 ? -11.273 32.25 28.578 1 65.19 163 GLU A N 1
ATOM 1244 C CA . GLU A 1 163 ? -11.906 31.375 27.609 1 65.19 163 GLU A CA 1
ATOM 1245 C C . GLU A 1 163 ? -10.883 30.484 26.922 1 65.19 163 GLU A C 1
ATOM 1247 O O . GLU A 1 163 ? -9.789 30.938 26.578 1 65.19 163 GLU A O 1
ATOM 1252 N N . ARG A 1 164 ? -10.969 29.234 27.156 1 80.31 164 ARG A N 1
ATOM 1253 C CA . ARG A 1 164 ? -10.18 28.266 26.422 1 80.31 164 ARG A CA 1
ATOM 1254 C C . ARG A 1 164 ? -10.211 28.547 24.922 1 80.31 164 ARG A C 1
ATOM 1256 O O . ARG A 1 164 ? -11.242 28.953 24.391 1 80.31 164 ARG A O 1
ATOM 1263 N N . PRO A 1 165 ? -9.031 28.531 24.328 1 87.44 165 PRO A N 1
ATOM 1264 C CA . PRO A 1 165 ? -9.039 28.75 22.875 1 87.44 165 PRO A CA 1
ATOM 1265 C C . PRO A 1 165 ? -9.898 27.719 22.141 1 87.44 165 PRO A C 1
ATOM 1267 O O . PRO A 1 165 ? -9.906 26.547 22.5 1 87.44 165 PRO A O 1
ATOM 1270 N N . GLY A 1 166 ? -10.609 28.234 21.219 1 86 166 GLY A N 1
ATOM 1271 C CA . GLY A 1 166 ? -11.484 27.391 20.438 1 86 166 GLY A CA 1
ATOM 1272 C C . GLY A 1 166 ? -10.758 26.672 19.312 1 86 166 GLY A C 1
ATOM 1273 O O . GLY A 1 166 ? -11.219 25.625 18.828 1 86 166 GLY A O 1
ATOM 1274 N N . ALA A 1 167 ? -9.648 27.312 18.906 1 91.56 167 ALA A N 1
ATOM 1275 C CA . ALA A 1 167 ? -8.969 26.734 17.75 1 91.56 167 ALA A CA 1
ATOM 1276 C C . ALA A 1 167 ? -7.461 26.938 17.828 1 91.56 167 ALA A C 1
ATOM 1278 O O . ALA A 1 167 ? -6.996 27.922 18.422 1 91.56 167 ALA A O 1
ATOM 1279 N N . ILE A 1 168 ? -6.766 26 17.312 1 94.44 168 ILE A N 1
ATOM 1280 C CA . ILE A 1 168 ? -5.34 26.156 17.031 1 94.44 168 ILE A CA 1
ATOM 1281 C C . ILE A 1 168 ? -5.156 26.703 15.625 1 94.44 168 ILE A C 1
ATOM 1283 O O . ILE A 1 168 ? -5.723 26.172 14.664 1 94.44 168 ILE A O 1
ATOM 1287 N N . VAL A 1 169 ? -4.484 27.797 15.523 1 95.62 169 VAL A N 1
ATOM 1288 C CA . VAL A 1 169 ? -4.172 28.391 14.227 1 95.62 169 VAL A CA 1
ATOM 1289 C C . VAL A 1 169 ? -2.676 28.266 13.945 1 95.62 169 VAL A C 1
ATOM 1291 O O . VAL A 1 169 ? -1.852 28.719 14.75 1 95.62 169 VAL A O 1
ATOM 1294 N N . SER A 1 170 ? -2.354 27.672 12.867 1 97 170 SER A N 1
ATOM 1295 C CA . SER A 1 170 ? -0.954 27.422 12.539 1 97 170 SER A CA 1
ATOM 1296 C C . SER A 1 170 ? -0.67 27.703 11.07 1 97 170 SER A C 1
ATOM 1298 O O . SER A 1 170 ? -1.584 27.688 10.242 1 97 170 SER A O 1
ATOM 1300 N N . ASN A 1 171 ? 0.606 28.125 10.82 1 97.56 171 ASN A N 1
ATOM 1301 C CA . ASN A 1 171 ? 1.037 28.109 9.422 1 97.56 171 ASN A CA 1
ATOM 1302 C C . ASN A 1 171 ? 1.048 26.688 8.859 1 97.56 171 ASN A C 1
ATOM 1304 O O . ASN A 1 171 ? 1.064 25.719 9.617 1 97.56 171 ASN A O 1
ATOM 1308 N N . HIS A 1 172 ? 0.95 26.531 7.594 1 96.19 172 HIS A N 1
ATOM 1309 C CA . HIS A 1 172 ? 0.854 25.234 6.941 1 96.19 172 HIS A CA 1
ATOM 1310 C C . HIS A 1 172 ? 2.023 25 5.984 1 96.19 172 HIS A C 1
ATOM 1312 O O . HIS A 1 172 ? 2.125 25.672 4.953 1 96.19 172 HIS A O 1
ATOM 1318 N N . VAL A 1 173 ? 2.822 24.094 6.34 1 97.38 173 VAL A N 1
ATOM 1319 C CA . VAL A 1 173 ? 4.059 23.906 5.582 1 97.38 173 VAL A CA 1
ATOM 1320 C C . VAL A 1 173 ? 4.082 22.531 4.949 1 97.38 173 VAL A C 1
ATOM 1322 O O . VAL A 1 173 ? 4.617 22.344 3.852 1 97.38 173 VAL A O 1
ATOM 1325 N N . SER A 1 174 ? 3.523 21.562 5.648 1 96.38 174 SER A N 1
ATOM 1326 C CA . SER A 1 174 ? 3.604 20.156 5.238 1 96.38 174 SER A CA 1
ATOM 1327 C C . SER A 1 174 ? 2.438 19.359 5.797 1 96.38 174 SER A C 1
ATOM 1329 O O . SER A 1 174 ? 1.735 19.812 6.703 1 96.38 174 SER A O 1
ATOM 1331 N N . TYR A 1 175 ? 2.195 18.219 5.156 1 92.25 175 TYR A N 1
ATOM 1332 C CA . TYR A 1 175 ? 1.219 17.328 5.766 1 92.25 175 TYR A CA 1
ATOM 1333 C C . TYR A 1 175 ? 1.724 16.797 7.105 1 92.25 175 TYR A C 1
ATOM 1335 O O . TYR A 1 175 ? 0.937 16.328 7.93 1 92.25 175 TYR A O 1
ATOM 1343 N N . VAL A 1 176 ? 2.971 16.859 7.391 1 96.88 176 VAL A N 1
ATOM 1344 C CA . VAL A 1 176 ? 3.568 16.484 8.664 1 96.88 176 VAL A CA 1
ATOM 1345 C C . VAL A 1 176 ? 3.031 17.375 9.781 1 96.88 176 VAL A C 1
ATOM 1347 O O . VAL A 1 176 ? 3.037 16.984 10.953 1 96.88 176 VAL A O 1
ATOM 1350 N N . ASP A 1 177 ? 2.541 18.562 9.359 1 96.88 177 ASP A N 1
ATOM 1351 C CA . ASP A 1 177 ? 1.944 19.469 10.328 1 96.88 177 ASP A CA 1
ATOM 1352 C C . ASP A 1 177 ? 0.832 18.781 11.117 1 96.88 177 ASP A C 1
ATOM 1354 O O . ASP A 1 177 ? 0.761 18.906 12.344 1 96.88 177 ASP A O 1
ATOM 1358 N N . VAL A 1 178 ? 0.046 18.078 10.367 1 94.06 178 VAL A N 1
ATOM 1359 C CA . VAL A 1 178 ? -1.099 17.406 10.977 1 94.06 178 VAL A CA 1
ATOM 1360 C C . VAL A 1 178 ? -0.612 16.359 11.969 1 94.06 178 VAL A C 1
ATOM 1362 O O . VAL A 1 178 ? -1.14 16.25 13.078 1 94.06 178 VAL A O 1
ATOM 1365 N N . LEU A 1 179 ? 0.377 15.656 11.625 1 95.94 179 LEU A N 1
ATOM 1366 C CA . LEU A 1 179 ? 0.92 14.617 12.492 1 95.94 179 LEU A CA 1
ATOM 1367 C C . LEU A 1 179 ? 1.468 15.219 13.781 1 95.94 179 LEU A C 1
ATOM 1369 O O . LEU A 1 179 ? 1.266 14.664 14.867 1 95.94 179 LEU A O 1
ATOM 1373 N N . TYR A 1 180 ? 2.16 16.297 13.656 1 97.81 180 TYR A N 1
ATOM 1374 C CA . TYR A 1 180 ? 2.682 16.953 14.859 1 97.81 180 TYR A CA 1
ATOM 1375 C C . TYR A 1 180 ? 1.549 17.359 15.797 1 97.81 180 TYR A C 1
ATOM 1377 O O . TYR A 1 180 ? 1.59 17.062 17 1 97.81 180 TYR A O 1
ATOM 1385 N N . HIS A 1 181 ? 0.579 18 15.195 1 96.75 181 HIS A N 1
ATOM 1386 C CA . HIS A 1 181 ? -0.5 18.5 16.047 1 96.75 181 HIS A CA 1
ATOM 1387 C C . HIS A 1 181 ? -1.282 17.359 16.672 1 96.75 181 HIS A C 1
ATOM 1389 O O . HIS A 1 181 ? -1.75 17.453 17.812 1 96.75 181 HIS A O 1
ATOM 1395 N N . MET A 1 182 ? -1.433 16.281 15.938 1 95.19 182 MET A N 1
ATOM 1396 C CA . MET A 1 182 ? -2.053 15.094 16.516 1 95.19 182 MET A CA 1
ATOM 1397 C C . MET A 1 182 ? -1.251 14.586 17.703 1 95.19 182 MET A C 1
ATOM 1399 O O . MET A 1 182 ? -1.823 14.242 18.75 1 95.19 182 MET A O 1
ATOM 1403 N N . SER A 1 183 ? 0.014 14.57 17.562 1 96.69 183 SER A N 1
ATOM 1404 C CA . SER A 1 183 ? 0.887 14.07 18.625 1 96.69 183 SER A CA 1
ATOM 1405 C C . SER A 1 183 ? 0.878 15 19.828 1 96.69 183 SER A C 1
ATOM 1407 O O . SER A 1 183 ? 1.004 14.539 20.969 1 96.69 183 SER A O 1
ATOM 1409 N N . ALA A 1 184 ? 0.729 16.25 19.547 1 94.19 184 ALA A N 1
ATOM 1410 C CA . ALA A 1 184 ? 0.846 17.25 20.609 1 94.19 184 ALA A CA 1
ATOM 1411 C C . ALA A 1 184 ? -0.469 17.391 21.359 1 94.19 184 ALA A C 1
ATOM 1413 O O . ALA A 1 184 ? -0.474 17.531 22.594 1 94.19 184 ALA A O 1
ATOM 1414 N N . SER A 1 185 ? -1.662 17.359 20.625 1 89.69 185 SER A N 1
ATOM 1415 C CA . SER A 1 185 ? -2.893 17.703 21.328 1 89.69 185 SER A CA 1
ATOM 1416 C C . SER A 1 185 ? -4.094 16.969 20.734 1 89.69 185 SER A C 1
ATOM 1418 O O . SER A 1 185 ? -5.215 17.125 21.234 1 89.69 185 SER A O 1
ATOM 1420 N N . SER A 1 186 ? -3.955 16.203 19.688 1 88.69 186 SER A N 1
ATOM 1421 C CA . SER A 1 186 ? -5.008 15.438 19.031 1 88.69 186 SER A CA 1
ATOM 1422 C C . SER A 1 186 ? -6.238 16.297 18.766 1 88.69 186 SER A C 1
ATOM 1424 O O . SER A 1 186 ? -7.355 15.922 19.125 1 88.69 186 SER A O 1
ATOM 1426 N N . PRO A 1 187 ? -6.062 17.375 18.094 1 89.94 187 PRO A N 1
ATOM 1427 C CA . PRO A 1 187 ? -7.215 18.219 17.75 1 89.94 187 PRO A CA 1
ATOM 1428 C C . PRO A 1 187 ? -8.07 17.609 16.641 1 89.94 187 PRO A C 1
ATOM 1430 O O . PRO A 1 187 ? -7.68 16.609 16.031 1 89.94 187 PRO A O 1
ATOM 1433 N N . SER A 1 188 ? -9.234 18.188 16.516 1 87.31 188 SER A N 1
ATOM 1434 C CA . SER A 1 188 ? -10 17.891 15.32 1 87.31 188 SER A CA 1
ATOM 1435 C C . SER A 1 188 ? -9.508 18.719 14.133 1 87.31 188 SER A C 1
ATOM 1437 O O . SER A 1 188 ? -8.961 19.812 14.32 1 87.31 188 SER A O 1
ATOM 1439 N N . PHE A 1 189 ? -9.68 18.156 12.961 1 86 189 PHE A N 1
ATOM 1440 C CA . PHE A 1 189 ? -9.156 18.844 11.781 1 86 189 PHE A CA 1
ATOM 1441 C C . PHE A 1 189 ? -10.242 18.984 10.719 1 86 189 PHE A C 1
ATOM 1443 O O . PHE A 1 189 ? -11.25 18.281 10.75 1 86 189 PHE A O 1
ATOM 1450 N N . VAL A 1 190 ? -9.938 20.031 9.945 1 79.06 190 VAL A N 1
ATOM 1451 C CA . VAL A 1 190 ? -10.75 20.172 8.742 1 79.06 190 VAL A CA 1
ATOM 1452 C C . VAL A 1 190 ? -10.109 19.391 7.598 1 79.06 190 VAL A C 1
ATOM 1454 O O . VAL A 1 190 ? -8.922 19.562 7.305 1 79.06 190 VAL A O 1
ATOM 1457 N N . ALA A 1 191 ? -10.898 18.469 7.07 1 76.31 191 ALA A N 1
ATOM 1458 C CA . ALA A 1 191 ? -10.352 17.641 6.004 1 76.31 191 ALA A CA 1
ATOM 1459 C C . ALA A 1 191 ? -11.297 17.594 4.805 1 76.31 191 ALA A C 1
ATOM 1461 O O . ALA A 1 191 ? -12.477 17.938 4.922 1 76.31 191 ALA A O 1
ATOM 1462 N N . LYS A 1 192 ? -10.633 17.234 3.695 1 74.25 192 LYS A N 1
ATOM 1463 C CA . LYS A 1 192 ? -11.438 17 2.5 1 74.25 192 LYS A CA 1
ATOM 1464 C C . LYS A 1 192 ? -12.398 15.836 2.709 1 74.25 192 LYS A C 1
ATOM 1466 O O . LYS A 1 192 ? -12.055 14.844 3.352 1 74.25 192 LYS A O 1
ATOM 1471 N N . ASN A 1 193 ? -13.523 15.984 2.043 1 79.56 193 ASN A N 1
ATOM 1472 C CA . ASN A 1 193 ? -14.547 14.953 2.17 1 79.56 193 ASN A CA 1
ATOM 1473 C C . ASN A 1 193 ? -14.039 13.594 1.708 1 79.56 193 ASN A C 1
ATOM 1475 O O . ASN A 1 193 ? -14.398 12.562 2.281 1 79.56 193 ASN A O 1
ATOM 1479 N N . SER A 1 194 ? -13.242 13.586 0.688 1 83.44 194 SER A N 1
ATOM 1480 C CA . SER A 1 194 ? -12.75 12.336 0.125 1 83.44 194 SER A CA 1
ATOM 1481 C C . SER A 1 194 ? -11.914 11.562 1.143 1 83.44 194 SER A C 1
ATOM 1483 O O . SER A 1 194 ? -11.773 10.344 1.042 1 83.44 194 SER A O 1
ATOM 1485 N N . VAL A 1 195 ? -11.391 12.219 2.111 1 82.69 195 VAL A N 1
ATOM 1486 C CA . VAL A 1 195 ? -10.578 11.586 3.143 1 82.69 195 VAL A CA 1
ATOM 1487 C C . VAL A 1 195 ? -11.445 10.664 3.992 1 82.69 195 VAL A C 1
ATOM 1489 O O . VAL A 1 195 ? -10.977 9.625 4.473 1 82.69 195 VAL A O 1
ATOM 1492 N N . SER A 1 196 ? -12.695 10.992 4.137 1 85.19 196 SER A N 1
ATOM 1493 C CA . SER A 1 196 ? -13.602 10.211 4.973 1 85.19 196 SER A CA 1
ATOM 1494 C C . SER A 1 196 ? -13.836 8.828 4.383 1 85.19 196 SER A C 1
ATOM 1496 O O . SER A 1 196 ? -14.266 7.91 5.09 1 85.19 196 SER A O 1
ATOM 1498 N N . LYS A 1 197 ? -13.453 8.742 3.152 1 86.69 197 LYS A N 1
ATOM 1499 C CA . LYS A 1 197 ? -13.734 7.484 2.463 1 86.69 197 LYS A CA 1
ATOM 1500 C C . LYS A 1 197 ? -12.469 6.637 2.324 1 86.69 197 LYS A C 1
ATOM 1502 O O . LYS A 1 197 ? -12.531 5.504 1.845 1 86.69 197 LYS A O 1
ATOM 1507 N N . LEU A 1 198 ? -11.398 7.203 2.67 1 86.5 198 LEU A N 1
ATOM 1508 C CA . LEU A 1 198 ? -10.148 6.465 2.557 1 86.5 198 LEU A CA 1
ATOM 1509 C C . LEU A 1 198 ? -10.133 5.27 3.5 1 86.5 198 LEU A C 1
ATOM 1511 O O . LEU A 1 198 ? -10.555 5.375 4.656 1 86.5 198 LEU A O 1
ATOM 1515 N N . PRO A 1 199 ? -9.648 4.121 2.932 1 87.31 199 PRO A N 1
ATOM 1516 C CA . PRO A 1 199 ? -9.555 2.955 3.811 1 87.31 199 PRO A CA 1
ATOM 1517 C C . PRO A 1 199 ? -8.688 3.207 5.039 1 87.31 199 PRO A C 1
ATOM 1519 O O . PRO A 1 199 ? -7.664 3.891 4.949 1 87.31 199 PRO A O 1
ATOM 1522 N N . LEU A 1 200 ? -9.047 2.781 6.203 1 91.5 200 LEU A N 1
ATOM 1523 C CA . LEU A 1 200 ? -8.383 2.883 7.496 1 91.5 200 LEU A CA 1
ATOM 1524 C C . LEU A 1 200 ? -8.391 4.32 8 1 91.5 200 LEU A C 1
ATOM 1526 O O . LEU A 1 200 ? -8.836 4.59 9.117 1 91.5 200 LEU A O 1
ATOM 1530 N N . ILE A 1 201 ? -8.016 5.32 7.039 1 91.19 201 ILE A N 1
ATOM 1531 C CA . ILE A 1 201 ? -7.82 6.715 7.426 1 91.19 201 ILE A CA 1
ATOM 1532 C C . ILE A 1 201 ? -9.18 7.363 7.699 1 91.19 201 ILE A C 1
ATOM 1534 O O . ILE A 1 201 ? -9.289 8.242 8.562 1 91.19 201 ILE A O 1
ATOM 1538 N N . GLY A 1 202 ? -10.125 6.961 6.969 1 90.12 202 GLY A N 1
ATOM 1539 C CA . GLY A 1 202 ? -11.453 7.52 7.16 1 90.12 202 GLY A CA 1
ATOM 1540 C C . GLY A 1 202 ? -11.984 7.344 8.57 1 90.12 202 GLY A C 1
ATOM 1541 O O . GLY A 1 202 ? -12.461 8.297 9.188 1 90.12 202 GLY A O 1
ATOM 1542 N N . LEU A 1 203 ? -11.898 6.184 9.078 1 90.88 203 LEU A N 1
ATOM 1543 C CA . LEU A 1 203 ? -12.375 5.91 10.43 1 90.88 203 LEU A CA 1
ATOM 1544 C C . LEU A 1 203 ? -11.555 6.684 11.461 1 90.88 203 LEU A C 1
ATOM 1546 O O . LEU A 1 203 ? -12.109 7.223 12.422 1 90.88 203 LEU A O 1
ATOM 1550 N N . ILE A 1 204 ? -10.273 6.703 11.25 1 92.69 204 ILE A N 1
ATOM 1551 C CA . ILE A 1 204 ? -9.406 7.445 12.156 1 92.69 204 ILE A CA 1
ATOM 1552 C C . ILE A 1 204 ? -9.828 8.914 12.188 1 92.69 204 ILE A C 1
ATOM 1554 O O . ILE A 1 204 ? -9.969 9.5 13.266 1 92.69 204 ILE A O 1
ATOM 1558 N N . SER A 1 205 ? -10.039 9.469 11.031 1 90.5 205 SER A N 1
ATOM 1559 C CA . SER A 1 205 ? -10.422 10.875 10.922 1 90.5 205 SER A CA 1
ATOM 1560 C C . SER A 1 205 ? -11.773 11.133 11.586 1 90.5 205 SER A C 1
ATOM 1562 O O . SER A 1 205 ? -11.961 12.156 12.25 1 90.5 205 SER A O 1
ATOM 1564 N N . LYS A 1 206 ? -12.664 10.25 11.438 1 88.5 206 LYS A N 1
ATOM 1565 C CA . LYS A 1 206 ? -13.977 10.375 12.062 1 88.5 206 LYS A CA 1
ATOM 1566 C C . LYS A 1 206 ? -13.867 10.32 13.578 1 88.5 206 LYS A C 1
ATOM 1568 O O . LYS A 1 206 ? -14.523 11.086 14.281 1 88.5 206 LYS A O 1
ATOM 1573 N N . CYS A 1 207 ? -13.047 9.422 14.047 1 89.44 207 CYS A N 1
ATOM 1574 C CA . CYS A 1 207 ? -12.875 9.273 15.484 1 89.44 207 CYS A CA 1
ATOM 1575 C C . CYS A 1 207 ? -12.25 10.516 16.094 1 89.44 207 CYS A C 1
ATOM 1577 O O . CYS A 1 207 ? -12.5 10.836 17.266 1 89.44 207 CYS A O 1
ATOM 1579 N N . LEU A 1 208 ? -11.477 11.234 15.297 1 88.25 208 LEU A N 1
ATOM 1580 C CA . LEU A 1 208 ? -10.836 12.461 15.766 1 88.25 208 LEU A CA 1
ATOM 1581 C C . LEU A 1 208 ? -11.789 13.648 15.648 1 88.25 208 LEU A C 1
ATOM 1583 O O . LEU A 1 208 ? -11.469 14.75 16.094 1 88.25 208 LEU A O 1
ATOM 1587 N N . GLY A 1 209 ? -12.898 13.375 15.102 1 83.88 209 GLY A N 1
ATOM 1588 C CA . GLY A 1 209 ? -13.891 14.43 14.969 1 83.88 209 GLY A CA 1
ATOM 1589 C C . GLY A 1 209 ? -13.578 15.414 13.859 1 83.88 209 GLY A C 1
ATOM 1590 O O . GLY A 1 209 ? -13.828 16.609 13.992 1 83.88 209 GLY A O 1
ATOM 1591 N N . CYS A 1 210 ? -13.016 14.922 12.844 1 84.25 210 CYS A N 1
ATOM 1592 C CA . CYS A 1 210 ? -12.656 15.773 11.711 1 84.25 210 CYS A CA 1
ATOM 1593 C C . CYS A 1 210 ? -13.906 16.328 11.031 1 84.25 210 CYS A C 1
ATOM 1595 O O . CYS A 1 210 ? -14.945 15.664 11.008 1 84.25 210 CYS A O 1
ATOM 1597 N N . ILE A 1 211 ? -13.719 17.578 10.617 1 80.75 211 ILE A N 1
ATOM 1598 C CA . ILE A 1 211 ? -14.766 18.219 9.836 1 80.75 211 ILE A CA 1
ATOM 1599 C C . ILE A 1 211 ? -14.484 18.062 8.352 1 80.75 211 ILE A C 1
ATOM 1601 O O . ILE A 1 211 ? -13.422 18.469 7.863 1 80.75 211 ILE A O 1
ATOM 1605 N N . PHE A 1 212 ? -15.445 17.438 7.652 1 78.94 212 PHE A N 1
ATOM 1606 C CA . PHE A 1 212 ? -15.211 17.156 6.242 1 78.94 212 PHE A CA 1
ATOM 1607 C C . PHE A 1 212 ? -15.859 18.219 5.359 1 78.94 212 PHE A C 1
ATOM 1609 O O . PHE A 1 212 ? -17.016 18.562 5.566 1 78.94 212 PHE A O 1
ATOM 1616 N N . VAL A 1 213 ? -14.984 18.734 4.473 1 73 213 VAL A N 1
ATOM 1617 C CA . VAL A 1 213 ? -15.461 19.828 3.639 1 73 213 VAL A CA 1
ATOM 1618 C C . VAL A 1 213 ? -15.305 19.469 2.164 1 73 213 VAL A C 1
ATOM 1620 O O . VAL A 1 213 ? -14.438 18.672 1.805 1 73 213 VAL A O 1
ATOM 1623 N N . GLN A 1 214 ? -16.266 19.844 1.288 1 66.06 214 GLN A N 1
ATOM 1624 C CA . GLN A 1 214 ? -16.109 19.766 -0.161 1 66.06 214 GLN A CA 1
ATOM 1625 C C . GLN A 1 214 ? -15.438 21.031 -0.708 1 66.06 214 GLN A C 1
ATOM 1627 O O . GLN A 1 214 ? -15.969 22.125 -0.564 1 66.06 214 GLN A O 1
ATOM 1632 N N . ARG A 1 215 ? -14.164 21.078 -0.899 1 53.97 215 ARG A N 1
ATOM 1633 C CA . ARG A 1 215 ? -13.43 22.281 -1.271 1 53.97 215 ARG A CA 1
ATOM 1634 C C . ARG A 1 215 ? -13.883 22.812 -2.629 1 53.97 215 ARG A C 1
ATOM 1636 O O . ARG A 1 215 ? -13.781 24 -2.906 1 53.97 215 ARG A O 1
ATOM 1643 N N . GLU A 1 216 ? -13.922 21.922 -3.701 1 51.66 216 GLU A N 1
ATOM 1644 C CA . GLU A 1 216 ? -14.086 22.422 -5.059 1 51.66 216 GLU A CA 1
ATOM 1645 C C . GLU A 1 216 ? -15.352 23.266 -5.184 1 51.66 216 GLU A C 1
ATOM 1647 O O . GLU A 1 216 ? -15.555 23.938 -6.191 1 51.66 216 GLU A O 1
ATOM 1652 N N . SER A 1 217 ? -16.297 23.172 -4.484 1 45.16 217 SER A N 1
ATOM 1653 C CA . SER A 1 217 ? -17.531 23.859 -4.875 1 45.16 217 SER A CA 1
ATOM 1654 C C . SER A 1 217 ? -17.547 25.297 -4.367 1 45.16 217 SER A C 1
ATOM 1656 O O . SER A 1 217 ? -17.562 25.531 -3.158 1 45.16 217 SER A O 1
ATOM 1658 N N . LYS A 1 218 ? -16.766 26.219 -4.977 1 44.62 218 LYS A N 1
ATOM 1659 C CA . LYS A 1 218 ? -16.891 27.656 -4.766 1 44.62 218 LYS A CA 1
ATOM 1660 C C . LYS A 1 218 ? -18.312 28.016 -4.355 1 44.62 218 LYS A C 1
ATOM 1662 O O . LYS A 1 218 ? -18.609 29.172 -4.051 1 44.62 218 LYS A O 1
ATOM 1667 N N . GLY A 1 219 ? -19.281 27.344 -4.848 1 40.16 219 GLY A N 1
ATOM 1668 C CA . GLY A 1 219 ? -20.625 27.875 -4.719 1 40.16 219 GLY A CA 1
ATOM 1669 C C . GLY A 1 219 ? -21.125 27.906 -3.285 1 40.16 219 GLY A C 1
ATOM 1670 O O . GLY A 1 219 ? -20.328 27.953 -2.35 1 40.16 219 GLY A O 1
ATOM 1671 N N . SER A 1 220 ? -22.375 27.641 -3.107 1 44.22 220 SER A N 1
ATOM 1672 C CA . SER A 1 220 ? -23.312 27.703 -1.996 1 44.22 220 SER A CA 1
ATOM 1673 C C . SER A 1 220 ? -22.797 26.922 -0.79 1 44.22 220 SER A C 1
ATOM 1675 O O . SER A 1 220 ? -23.25 27.156 0.337 1 44.22 220 SER A O 1
ATOM 1677 N N . ASP A 1 221 ? -21.672 26.172 -0.92 1 45.97 221 ASP A N 1
ATOM 1678 C CA . ASP A 1 221 ? -21.281 25.219 0.112 1 45.97 221 ASP A CA 1
ATOM 1679 C C . ASP A 1 221 ? -20.188 25.797 1.016 1 45.97 221 ASP A C 1
ATOM 1681 O O . ASP A 1 221 ? -19.859 25.203 2.045 1 45.97 221 ASP A O 1
ATOM 1685 N N . SER A 1 222 ? -19.391 26.812 0.632 1 51.62 222 SER A N 1
ATOM 1686 C CA . SER A 1 222 ? -18.438 27.5 1.489 1 51.62 222 SER A CA 1
ATOM 1687 C C . SER A 1 222 ? -19.094 28 2.773 1 51.62 222 SER A C 1
ATOM 1689 O O . SER A 1 222 ? -18.516 27.906 3.852 1 51.62 222 SER A O 1
ATOM 1691 N N . LYS A 1 223 ? -20.312 28.562 2.6 1 53.59 223 LYS A N 1
ATOM 1692 C CA . LYS A 1 223 ? -21.094 28.969 3.771 1 53.59 223 LYS A CA 1
ATOM 1693 C C . LYS A 1 223 ? -21.328 27.781 4.699 1 53.59 223 LYS A C 1
ATOM 1695 O O . LYS A 1 223 ? -21.328 27.922 5.922 1 53.59 223 LYS A O 1
ATOM 1700 N N . GLY A 1 224 ? -21.25 26.609 4 1 59.53 224 GLY A N 1
ATOM 1701 C CA . GLY A 1 224 ? -21.469 25.391 4.773 1 59.53 224 GLY A CA 1
ATOM 1702 C C . GLY A 1 224 ? -20.25 24.953 5.562 1 59.53 224 GLY A C 1
ATOM 1703 O O . GLY A 1 224 ? -20.359 24.594 6.738 1 59.53 224 GLY A O 1
ATOM 1704 N N . VAL A 1 225 ? -19.078 25.188 4.945 1 65.31 225 VAL A N 1
ATOM 1705 C CA . VAL A 1 225 ? -17.844 24.797 5.625 1 65.31 225 VAL A CA 1
ATOM 1706 C C . VAL A 1 225 ? -17.562 25.766 6.77 1 65.31 225 VAL A C 1
ATOM 1708 O O . VAL A 1 225 ? -17.25 25.344 7.887 1 65.31 225 VAL A O 1
ATOM 1711 N N . SER A 1 226 ? -17.688 27.031 6.449 1 74.06 226 SER A N 1
ATOM 1712 C CA . SER A 1 226 ? -17.438 28.062 7.461 1 74.06 226 SER A CA 1
ATOM 1713 C C . SER A 1 226 ? -18.406 27.922 8.625 1 74.06 226 SER A C 1
ATOM 1715 O O . SER A 1 226 ? -18.031 28.141 9.781 1 74.06 226 SER A O 1
ATOM 1717 N N . GLY A 1 227 ? -19.547 27.516 8.211 1 76.62 227 GLY A N 1
ATOM 1718 C CA . GLY A 1 227 ? -20.531 27.328 9.258 1 76.62 227 GLY A CA 1
ATOM 1719 C C . GLY A 1 227 ? -20.203 26.172 10.188 1 76.62 227 GLY A C 1
ATOM 1720 O O . GLY A 1 227 ? -20.297 26.312 11.406 1 76.62 227 GLY A O 1
ATOM 1721 N N . ALA A 1 228 ? -19.828 25.125 9.594 1 76.19 228 ALA A N 1
ATOM 1722 C CA . ALA A 1 228 ? -19.5 23.938 10.383 1 76.19 228 ALA A CA 1
ATOM 1723 C C . ALA A 1 228 ? -18.281 24.203 11.273 1 76.19 228 ALA A C 1
ATOM 1725 O O . ALA A 1 228 ? -18.25 23.781 12.438 1 76.19 228 ALA A O 1
ATOM 1726 N N . VAL A 1 229 ? -17.312 24.906 10.766 1 80.81 229 VAL A N 1
ATOM 1727 C CA . VAL A 1 229 ? -16.109 25.234 11.516 1 80.81 229 VAL A CA 1
ATOM 1728 C C . VAL A 1 229 ? -16.453 26.172 12.664 1 80.81 229 VAL A C 1
ATOM 1730 O O . VAL A 1 229 ? -16.016 25.969 13.805 1 80.81 229 VAL A O 1
ATOM 1733 N N . THR A 1 230 ? -17.234 27.109 12.305 1 82.44 230 THR A N 1
ATOM 1734 C CA . THR A 1 230 ? -17.641 28.094 13.305 1 82.44 230 THR A CA 1
ATOM 1735 C C . THR A 1 230 ? -18.375 27.422 14.461 1 82.44 230 THR A C 1
ATOM 1737 O O . THR A 1 230 ? -18.094 27.703 15.625 1 82.44 230 THR A O 1
ATOM 1740 N N . GLU A 1 231 ? -19.266 26.609 14.07 1 81.75 231 GLU A N 1
ATOM 1741 C CA . GLU A 1 231 ? -20.047 25.906 15.086 1 81.75 231 GLU A CA 1
ATOM 1742 C C . GLU A 1 231 ? -19.141 25.062 15.977 1 81.75 231 GLU A C 1
ATOM 1744 O O . GLU A 1 231 ? -19.312 25.047 17.203 1 81.75 231 GLU A O 1
ATOM 1749 N N . ARG A 1 232 ? -18.266 24.453 15.43 1 82.06 232 ARG A N 1
ATOM 1750 C CA . ARG A 1 232 ? -17.359 23.578 16.188 1 82.06 232 ARG A CA 1
ATOM 1751 C C . ARG A 1 232 ? -16.469 24.406 17.109 1 82.06 232 ARG A C 1
ATOM 1753 O O . ARG A 1 232 ? -16.234 24.016 18.25 1 82.06 232 ARG A O 1
ATOM 1760 N N . VAL A 1 233 ? -15.961 25.469 16.594 1 81.12 233 VAL A N 1
ATOM 1761 C CA . VAL A 1 233 ? -15.078 26.312 17.375 1 81.12 233 VAL A CA 1
ATOM 1762 C C . VAL A 1 233 ? -15.836 26.875 18.578 1 81.12 233 VAL A C 1
ATOM 1764 O O . VAL A 1 233 ? -15.297 26.938 19.688 1 81.12 233 VAL A O 1
ATOM 1767 N N . GLN A 1 234 ? -17.062 27.125 18.375 1 80.06 234 GLN A N 1
ATOM 1768 C CA . GLN A 1 234 ? -17.891 27.641 19.453 1 80.06 234 GLN A CA 1
ATOM 1769 C C . GLN A 1 234 ? -18.172 26.547 20.484 1 80.06 234 GLN A C 1
ATOM 1771 O O . GLN A 1 234 ? -18.172 26.812 21.688 1 80.06 234 GLN A O 1
ATOM 1776 N N . GLU A 1 235 ? -18.391 25.391 19.922 1 78.06 235 GLU A N 1
ATOM 1777 C CA . GLU A 1 235 ? -18.625 24.266 20.812 1 78.06 235 GLU A CA 1
ATOM 1778 C C . GLU A 1 235 ? -17.438 24.016 21.734 1 78.06 235 GLU A C 1
ATOM 1780 O O . GLU A 1 235 ? -17.609 23.734 22.922 1 78.06 235 GLU A O 1
ATOM 1785 N N . VAL A 1 236 ? -16.344 24.109 21.25 1 77.19 236 VAL A N 1
ATOM 1786 C CA . VAL A 1 236 ? -15.117 23.859 22 1 77.19 236 VAL A CA 1
ATOM 1787 C C . VAL A 1 236 ? -14.969 24.938 23.094 1 77.19 236 VAL A C 1
ATOM 1789 O O . VAL A 1 236 ? -14.562 24.625 24.219 1 77.19 236 VAL A O 1
ATOM 1792 N N . SER A 1 237 ? -15.281 26.141 22.703 1 74.25 237 SER A N 1
ATOM 1793 C CA . SER A 1 237 ? -15.117 27.234 23.641 1 74.25 237 SER A CA 1
ATOM 1794 C C . SER A 1 237 ? -16.078 27.125 24.812 1 74.25 237 SER A C 1
ATOM 1796 O O . SER A 1 237 ? -15.836 27.672 25.891 1 74.25 237 SER A O 1
ATOM 1798 N N . GLN A 1 238 ? -17.125 26.328 24.547 1 73.56 238 GLN A N 1
ATOM 1799 C CA . GLN A 1 238 ? -18.172 26.219 25.562 1 73.56 238 GLN A CA 1
ATOM 1800 C C . GLN A 1 238 ? -18.047 24.906 26.344 1 73.56 238 GLN A C 1
ATOM 1802 O O . GLN A 1 238 ? -18.594 24.781 27.438 1 73.56 238 GLN A O 1
ATOM 1807 N N . ASP A 1 239 ? -17.422 23.984 25.688 1 73 239 ASP A N 1
ATOM 1808 C CA . ASP A 1 239 ? -17.281 22.656 26.297 1 73 239 ASP A CA 1
ATOM 1809 C C . ASP A 1 239 ? -15.82 22.266 26.438 1 73 239 ASP A C 1
ATOM 1811 O O . ASP A 1 239 ? -15.141 22.016 25.438 1 73 239 ASP A O 1
ATOM 1815 N N . ASN A 1 240 ? -15.469 22.031 27.672 1 67.88 240 ASN A N 1
ATOM 1816 C CA . ASN A 1 240 ? -14.062 21.734 27.953 1 67.88 240 ASN A CA 1
ATOM 1817 C C . ASN A 1 240 ? -13.68 20.344 27.484 1 67.88 240 ASN A C 1
ATOM 1819 O O . ASN A 1 240 ? -12.492 20.016 27.391 1 67.88 240 ASN A O 1
ATOM 1823 N N . ASN A 1 241 ? -14.633 19.594 27.141 1 69.06 241 ASN A N 1
ATOM 1824 C CA . ASN A 1 241 ? -14.328 18.219 26.734 1 69.06 241 ASN A CA 1
ATOM 1825 C C . ASN A 1 241 ? -14.227 18.094 25.219 1 69.06 241 ASN A C 1
ATOM 1827 O O . ASN A 1 241 ? -13.859 17.031 24.719 1 69.06 241 ASN A O 1
ATOM 1831 N N . SER A 1 242 ? -14.445 19.156 24.594 1 75 242 SER A N 1
ATOM 1832 C CA . SER A 1 242 ? -14.367 19.109 23.125 1 75 242 SER A CA 1
ATOM 1833 C C . SER A 1 242 ? -12.953 19.422 22.641 1 75 242 SER A C 1
ATOM 1835 O O . SER A 1 242 ? -12.32 20.359 23.141 1 75 242 SER A O 1
ATOM 1837 N N . PRO A 1 243 ? -12.516 18.625 21.828 1 79.56 243 PRO A N 1
ATOM 1838 C CA . PRO A 1 243 ? -11.18 18.906 21.312 1 79.56 243 PRO A CA 1
ATOM 1839 C C . PRO A 1 243 ? -11.125 20.188 20.484 1 79.56 243 PRO A C 1
ATOM 1841 O O . PRO A 1 243 ? -12.094 20.516 19.797 1 79.56 243 PRO A O 1
ATOM 1844 N N . MET A 1 244 ? -10.016 20.891 20.625 1 86.5 244 MET A N 1
ATOM 1845 C CA . MET A 1 244 ? -9.82 22.094 19.812 1 86.5 244 MET A CA 1
ATOM 1846 C C . MET A 1 244 ? -9.805 21.75 18.328 1 86.5 244 MET A C 1
ATOM 1848 O O . MET A 1 244 ? -9.484 20.625 17.938 1 86.5 244 MET A O 1
ATOM 1852 N N . VAL A 1 245 ? -10.07 22.75 17.562 1 89.62 245 VAL A N 1
ATOM 1853 C CA . VAL A 1 245 ? -10.023 22.594 16.125 1 89.62 245 VAL A CA 1
ATOM 1854 C C . VAL A 1 245 ? -8.711 23.156 15.578 1 89.62 245 VAL A C 1
ATOM 1856 O O . VAL A 1 245 ? -8.289 24.25 15.961 1 89.62 245 VAL A O 1
ATOM 1859 N N . LEU A 1 246 ? -8.07 22.375 14.828 1 93.75 246 LEU A N 1
ATOM 1860 C CA . LEU A 1 246 ? -6.871 22.828 14.148 1 93.75 246 LEU A CA 1
ATOM 1861 C C . LEU A 1 246 ? -7.215 23.453 12.797 1 93.75 246 LEU A C 1
ATOM 1863 O O . LEU A 1 246 ? -7.887 22.828 11.977 1 93.75 246 LEU A O 1
ATOM 1867 N N . LEU A 1 247 ? -6.711 24.641 12.617 1 92.12 247 LEU A N 1
ATOM 1868 C CA . LEU A 1 247 ? -6.977 25.344 11.359 1 92.12 247 LEU A CA 1
ATOM 1869 C C . LEU A 1 247 ? -5.684 25.859 10.742 1 92.12 247 LEU A C 1
ATOM 1871 O O . LEU A 1 247 ? -4.82 26.391 11.445 1 92.12 247 LEU A O 1
ATOM 1875 N N . PHE A 1 248 ? -5.617 25.609 9.484 1 93.62 248 PHE A N 1
ATOM 1876 C CA . PHE A 1 248 ? -4.605 26.25 8.648 1 93.62 248 PHE A CA 1
ATOM 1877 C C . PHE A 1 248 ? -5.238 27.312 7.75 1 93.62 248 PHE A C 1
ATOM 1879 O O . PHE A 1 248 ? -5.594 27.031 6.605 1 93.62 248 PHE A O 1
ATOM 1886 N N . PRO A 1 249 ? -5.293 28.469 8.25 1 93.5 249 PRO A N 1
ATOM 1887 C CA . PRO A 1 249 ? -6.121 29.469 7.586 1 93.5 249 PRO A CA 1
ATOM 1888 C C . PRO A 1 249 ? -5.559 29.906 6.234 1 93.5 249 PRO A C 1
ATOM 1890 O O . PRO A 1 249 ? -6.234 30.609 5.473 1 93.5 249 PRO A O 1
ATOM 1893 N N . GLU A 1 250 ? -4.332 29.547 5.992 1 93.5 250 GLU A N 1
ATOM 1894 C CA . GLU A 1 250 ? -3.746 29.859 4.691 1 93.5 250 GLU A CA 1
ATOM 1895 C C . GLU A 1 250 ? -4.473 29.125 3.568 1 93.5 250 GLU A C 1
ATOM 1897 O O . GLU A 1 250 ? -4.48 29.578 2.422 1 93.5 250 GLU A O 1
ATOM 1902 N N . GLY A 1 251 ? -4.949 27.953 3.844 1 88.25 251 GLY A N 1
ATOM 1903 C CA . GLY A 1 251 ? -5.707 27.172 2.879 1 88.25 251 GLY A CA 1
ATOM 1904 C C . GLY A 1 251 ? -4.836 26.281 2.01 1 88.25 251 GLY A C 1
ATOM 1905 O O . GLY A 1 251 ? -5.344 25.516 1.186 1 88.25 251 GLY A O 1
ATOM 1906 N N . THR A 1 252 ? -3.586 26.422 2.07 1 91.38 252 THR A N 1
ATOM 1907 C CA . THR A 1 252 ? -2.619 25.594 1.359 1 91.38 252 THR A CA 1
ATOM 1908 C C . THR A 1 252 ? -1.25 25.672 2.031 1 91.38 252 THR A C 1
ATOM 1910 O O . THR A 1 252 ? -1.062 26.406 2.992 1 91.38 252 THR A O 1
ATOM 1913 N N . THR A 1 253 ? -0.377 24.844 1.537 1 95.25 253 THR A N 1
ATOM 1914 C CA . THR A 1 253 ? 0.956 24.812 2.127 1 95.25 253 THR A CA 1
ATOM 1915 C C . THR A 1 253 ? 1.91 25.719 1.37 1 95.25 253 THR A C 1
ATOM 1917 O O . THR A 1 253 ? 1.681 26.031 0.2 1 95.25 253 THR A O 1
ATOM 1920 N N . THR A 1 254 ? 2.908 26.219 2.006 1 96.62 254 THR A N 1
ATOM 1921 C CA . THR A 1 254 ? 3.988 27.016 1.423 1 96.62 254 THR A CA 1
ATOM 1922 C C . THR A 1 254 ? 5.34 26.344 1.661 1 96.62 254 THR A C 1
ATOM 1924 O O . THR A 1 254 ? 5.398 25.203 2.15 1 96.62 254 THR A O 1
ATOM 1927 N N . ASN A 1 255 ? 6.406 27.078 1.231 1 96.5 255 ASN A N 1
ATOM 1928 C CA . ASN A 1 255 ? 7.742 26.516 1.42 1 96.5 255 ASN A CA 1
ATOM 1929 C C . ASN A 1 255 ? 8.258 26.781 2.832 1 96.5 255 ASN A C 1
ATOM 1931 O O . ASN A 1 255 ? 9.383 26.391 3.166 1 96.5 255 ASN A O 1
ATOM 1935 N N . GLY A 1 256 ? 7.512 27.469 3.678 1 96.44 256 GLY A N 1
ATOM 1936 C CA . GLY A 1 256 ? 7.875 27.688 5.07 1 96.44 256 GLY A CA 1
ATOM 1937 C C . GLY A 1 256 ? 8.461 29.062 5.324 1 96.44 256 GLY A C 1
ATOM 1938 O O . GLY A 1 256 ? 8.625 29.453 6.48 1 96.44 256 GLY A O 1
ATOM 1939 N N . ASP A 1 257 ? 8.703 29.812 4.289 1 96.44 257 ASP A N 1
ATOM 1940 C CA . ASP A 1 257 ? 9.32 31.141 4.438 1 96.44 257 ASP A CA 1
ATOM 1941 C C . ASP A 1 257 ? 8.273 32.25 4.312 1 96.44 257 ASP A C 1
ATOM 1943 O O . ASP A 1 257 ? 8.531 33.375 4.68 1 96.44 257 ASP A O 1
ATOM 1947 N N . TYR A 1 258 ? 7.16 31.875 3.844 1 97.19 258 TYR A N 1
ATOM 1948 C CA . TYR A 1 258 ? 6.121 32.844 3.57 1 97.19 258 TYR A CA 1
ATOM 1949 C C . TYR A 1 258 ? 4.84 32.531 4.32 1 97.19 258 TYR A C 1
ATOM 1951 O O . TYR A 1 258 ? 4.633 31.375 4.727 1 97.19 258 TYR A O 1
ATOM 1959 N N . LEU A 1 259 ? 4.059 33.469 4.516 1 97.81 259 LEU A N 1
ATOM 1960 C CA . LEU A 1 259 ? 2.719 33.344 5.078 1 97.81 259 LEU A CA 1
ATOM 1961 C C . LEU A 1 259 ? 1.676 33.938 4.141 1 97.81 259 LEU A C 1
ATOM 1963 O O . LEU A 1 259 ? 1.802 35.094 3.719 1 97.81 259 LEU A O 1
ATOM 1967 N N . LEU A 1 260 ? 0.695 33.156 3.787 1 97.69 260 LEU A N 1
ATOM 1968 C CA . LEU A 1 260 ? -0.355 33.562 2.867 1 97.69 260 LEU A CA 1
ATOM 1969 C C . LEU A 1 260 ? -1.49 34.25 3.617 1 97.69 260 LEU A C 1
ATOM 1971 O O . LEU A 1 260 ? -1.53 34.219 4.848 1 97.69 260 LEU A O 1
ATOM 1975 N N . PRO A 1 261 ? -2.375 34.906 2.844 1 96.62 261 PRO A N 1
ATOM 1976 C CA . PRO A 1 261 ? -3.529 35.5 3.518 1 96.62 261 PRO A CA 1
ATOM 1977 C C . PRO A 1 261 ? -4.398 34.469 4.227 1 96.62 261 PRO A C 1
ATOM 1979 O O . PRO A 1 261 ? -4.605 33.375 3.709 1 96.62 261 PRO A O 1
ATOM 1982 N N . PHE A 1 262 ? -4.828 34.906 5.41 1 95.75 262 PHE A N 1
ATOM 1983 C CA . PHE A 1 262 ? -5.656 34 6.191 1 95.75 262 PHE A CA 1
ATOM 1984 C C . PHE A 1 262 ? -7.109 34.062 5.742 1 95.75 262 PHE A C 1
ATOM 1986 O O . PHE A 1 262 ? -7.656 35.156 5.543 1 95.75 262 PHE A O 1
ATOM 1993 N N . LYS A 1 263 ? -7.695 32.906 5.586 1 89.31 263 LYS A N 1
ATOM 1994 C CA . LYS A 1 263 ? -9.141 32.844 5.406 1 89.31 263 LYS A CA 1
ATOM 1995 C C . LYS A 1 263 ? -9.875 33.094 6.723 1 89.31 263 LYS A C 1
ATOM 1997 O O . LYS A 1 263 ? -9.352 32.812 7.797 1 89.31 263 LYS A O 1
ATOM 2002 N N . THR A 1 264 ? -11.062 33.531 6.613 1 88.12 264 THR A N 1
ATOM 2003 C CA . THR A 1 264 ? -11.742 34.062 7.785 1 88.12 264 THR A CA 1
ATOM 2004 C C . THR A 1 264 ? -12.508 32.969 8.523 1 88.12 264 THR A C 1
ATOM 2006 O O . THR A 1 264 ? -12.992 33.188 9.633 1 88.12 264 THR A O 1
ATOM 2009 N N . GLY A 1 265 ? -12.617 31.812 7.961 1 78.25 265 GLY A N 1
ATOM 2010 C CA . GLY A 1 265 ? -13.445 30.766 8.523 1 78.25 265 GLY A CA 1
ATOM 2011 C C . GLY A 1 265 ? -13.18 30.516 10 1 78.25 265 GLY A C 1
ATOM 2012 O O . GLY A 1 265 ? -14.117 30.391 10.797 1 78.25 265 GLY A O 1
ATOM 2013 N N . ALA A 1 266 ? -12 30.5 10.414 1 76.31 266 ALA A N 1
ATOM 2014 C CA . ALA A 1 266 ? -11.617 30.203 11.797 1 76.31 266 ALA A CA 1
ATOM 2015 C C . ALA A 1 266 ? -12.008 31.359 12.727 1 76.31 266 ALA A C 1
ATOM 2017 O O . ALA A 1 266 ? -12.164 31.156 13.93 1 76.31 266 ALA A O 1
ATOM 2018 N N . PHE A 1 267 ? -12.18 32.5 12.18 1 91.06 267 PHE A N 1
ATOM 2019 C CA . PHE A 1 267 ? -12.242 33.719 12.992 1 91.06 267 PHE A CA 1
ATOM 2020 C C . PHE A 1 267 ? -13.672 34.219 13.117 1 91.06 267 PHE A C 1
ATOM 2022 O O . PHE A 1 267 ? -13.953 35.156 13.891 1 91.06 267 PHE A O 1
ATOM 2029 N N . LEU A 1 268 ? -14.508 33.531 12.422 1 89.69 268 LEU A N 1
ATOM 2030 C CA . LEU A 1 268 ? -15.922 33.875 12.469 1 89.69 268 LEU A CA 1
ATOM 2031 C C . LEU A 1 268 ? -16.516 33.562 13.836 1 89.69 268 LEU A C 1
ATOM 2033 O O . LEU A 1 268 ? -17.469 34.219 14.266 1 89.69 268 LEU A O 1
ATOM 2037 N N . ALA A 1 269 ? -15.906 32.688 14.547 1 88.12 269 ALA A N 1
ATOM 2038 C CA . ALA A 1 269 ? -16.422 32.219 15.828 1 88.12 269 ALA A CA 1
ATOM 2039 C C . ALA A 1 269 ? -16.141 33.25 16.938 1 88.12 269 ALA A C 1
ATOM 2041 O O . ALA A 1 269 ? -16.672 33.125 18.047 1 88.12 269 ALA A O 1
ATOM 2042 N N . ARG A 1 270 ? -15.367 34.156 16.766 1 90.06 270 ARG A N 1
ATOM 2043 C CA . ARG A 1 270 ? -15.047 35.25 17.688 1 90.06 270 ARG A CA 1
ATOM 2044 C C . ARG A 1 270 ? -14.398 34.688 18.953 1 90.06 270 ARG A C 1
ATOM 2046 O O . ARG A 1 270 ? -14.383 35.375 20 1 90.06 270 ARG A O 1
ATOM 2053 N N . ALA A 1 271 ? -13.977 33.469 18.906 1 89.38 271 ALA A N 1
ATOM 2054 C CA . ALA A 1 271 ? -13.352 32.844 20.062 1 89.38 271 ALA A CA 1
ATOM 2055 C C . ALA A 1 271 ? -11.836 33.031 20.047 1 89.38 271 ALA A C 1
ATOM 2057 O O . ALA A 1 271 ? -11.242 33.25 18.984 1 89.38 271 ALA A O 1
ATOM 2058 N N . PRO A 1 272 ? -11.234 33.031 21.234 1 91.94 272 PRO A N 1
ATOM 2059 C CA . PRO A 1 272 ? -9.773 33.094 21.25 1 91.94 272 PRO A CA 1
ATOM 2060 C C . PRO A 1 272 ? -9.125 31.938 20.484 1 91.94 272 PRO A C 1
ATOM 2062 O O . PRO A 1 272 ? -9.734 30.875 20.344 1 91.94 272 PRO A O 1
ATOM 2065 N N . VAL A 1 273 ? -7.914 32.188 19.953 1 93.38 273 VAL A N 1
ATOM 2066 C CA . VAL A 1 273 ? -7.219 31.172 19.188 1 93.38 273 VAL A CA 1
ATOM 2067 C C . VAL A 1 273 ? -5.82 30.953 19.766 1 93.38 273 VAL A C 1
ATOM 2069 O O . VAL A 1 273 ? -5.273 31.828 20.422 1 93.38 273 VAL A O 1
ATOM 2072 N N . GLN A 1 274 ? -5.305 29.766 19.625 1 93.44 274 GLN A N 1
ATOM 2073 C CA . GLN A 1 274 ? -3.934 29.422 19.984 1 93.44 274 GLN A CA 1
ATOM 2074 C C . GLN A 1 274 ? -3.031 29.406 18.75 1 93.44 274 GLN A C 1
ATOM 2076 O O . GLN A 1 274 ? -3.041 28.438 17.984 1 93.44 274 GLN A O 1
ATOM 2081 N N . PRO A 1 275 ? -2.199 30.453 18.578 1 96.44 275 PRO A N 1
ATOM 2082 C CA . PRO A 1 275 ? -1.277 30.484 17.438 1 96.44 275 PRO A CA 1
ATOM 2083 C C . PRO A 1 275 ? -0.066 29.578 17.641 1 96.44 275 PRO A C 1
ATOM 2085 O O . PRO A 1 275 ? 0.534 29.562 18.719 1 96.44 275 PRO A O 1
ATOM 2088 N N . VAL A 1 276 ? 0.243 28.812 16.672 1 97 276 VAL A N 1
ATOM 2089 C CA . VAL A 1 276 ? 1.405 27.922 16.672 1 97 276 VAL A CA 1
ATOM 2090 C C . VAL A 1 276 ? 2.182 28.094 15.375 1 97 276 VAL A C 1
ATOM 2092 O O . VAL A 1 276 ? 1.589 28.156 14.289 1 97 276 VAL A O 1
ATOM 2095 N N . ILE A 1 277 ? 3.469 28.172 15.484 1 98.19 277 ILE A N 1
ATOM 2096 C CA . ILE A 1 277 ? 4.332 28.312 14.312 1 98.19 277 ILE A CA 1
ATOM 2097 C C . ILE A 1 277 ? 5.168 27.047 14.141 1 98.19 277 ILE A C 1
ATOM 2099 O O . ILE A 1 277 ? 5.781 26.562 15.102 1 98.19 277 ILE A O 1
ATOM 2103 N N . LEU A 1 278 ? 5.172 26.516 12.977 1 98.12 278 LEU A N 1
ATOM 2104 C CA . LEU A 1 278 ? 5.992 25.359 12.633 1 98.12 278 LEU A CA 1
ATOM 2105 C C . LEU A 1 278 ? 7.098 25.75 11.656 1 98.12 278 LEU A C 1
ATOM 2107 O O . LEU A 1 278 ? 6.848 26.453 10.672 1 98.12 278 LEU A O 1
ATOM 2111 N N . ARG A 1 279 ? 8.289 25.328 11.961 1 97.5 279 ARG A N 1
ATOM 2112 C CA . ARG A 1 279 ? 9.445 25.531 11.094 1 97.5 279 ARG A CA 1
ATOM 2113 C C . ARG A 1 279 ? 10.148 24.203 10.805 1 97.5 279 ARG A C 1
ATOM 2115 O O . ARG A 1 279 ? 10.281 23.359 11.688 1 97.5 279 ARG A O 1
ATOM 2122 N N . TYR A 1 280 ? 10.594 24.047 9.578 1 97.69 280 TYR A N 1
ATOM 2123 C CA . TYR A 1 280 ? 11.273 22.828 9.164 1 97.69 280 TYR A CA 1
ATOM 2124 C C . TYR A 1 280 ? 12.695 23.125 8.695 1 97.69 280 TYR A C 1
ATOM 2126 O O . TYR A 1 280 ? 12.953 23.188 7.488 1 97.69 280 TYR A O 1
ATOM 2134 N N . PRO A 1 281 ? 13.578 23.266 9.688 1 96.38 281 PRO A N 1
ATOM 2135 C CA . PRO A 1 281 ? 14.961 23.344 9.227 1 96.38 281 PRO A CA 1
ATOM 2136 C C . PRO A 1 281 ? 15.398 22.094 8.469 1 96.38 281 PRO A C 1
ATOM 2138 O O . PRO A 1 281 ? 14.906 20.984 8.75 1 96.38 281 PRO A O 1
ATOM 2141 N N . TYR A 1 282 ? 16.219 22.297 7.426 1 95 282 TYR A N 1
ATOM 2142 C CA . TYR A 1 282 ? 16.672 21.141 6.656 1 95 282 TYR A CA 1
ATOM 2143 C C . TYR A 1 282 ? 18.094 21.359 6.152 1 95 282 TYR A C 1
ATOM 2145 O O . TYR A 1 282 ? 18.562 22.5 6.066 1 95 282 TYR A O 1
ATOM 2153 N N . LYS A 1 283 ? 18.75 20.266 5.879 1 87.62 283 LYS A N 1
ATOM 2154 C CA . LYS A 1 283 ? 20.078 20.344 5.277 1 87.62 283 LYS A CA 1
ATOM 2155 C C . LYS A 1 283 ? 20.047 19.953 3.807 1 87.62 283 LYS A C 1
ATOM 2157 O O . LYS A 1 283 ? 20.641 20.609 2.963 1 87.62 283 LYS A O 1
ATOM 2162 N N . ARG A 1 284 ? 19.266 18.938 3.434 1 93.69 284 ARG A N 1
ATOM 2163 C CA . ARG A 1 284 ? 19.203 18.469 2.055 1 93.69 284 ARG A CA 1
ATOM 2164 C C . ARG A 1 284 ? 17.781 18.547 1.514 1 93.69 284 ARG A C 1
ATOM 2166 O O . ARG A 1 284 ? 17.453 19.453 0.76 1 93.69 284 ARG A O 1
ATOM 2173 N N . PHE A 1 285 ? 16.938 17.766 2.02 1 96.5 285 PHE A N 1
ATOM 2174 C CA . PHE A 1 285 ? 15.555 17.75 1.582 1 96.5 285 PHE A CA 1
ATOM 2175 C C . PHE A 1 285 ? 14.688 18.578 2.521 1 96.5 285 PHE A C 1
ATOM 2177 O O . PHE A 1 285 ? 14.719 18.391 3.738 1 96.5 285 PHE A O 1
ATOM 2184 N N . SER A 1 286 ? 13.906 19.5 2.002 1 97.25 286 SER A N 1
ATOM 2185 C CA . SER A 1 286 ? 12.93 20.266 2.76 1 97.25 286 SER A CA 1
ATOM 2186 C C . SER A 1 286 ? 11.625 19.484 2.92 1 97.25 286 SER A C 1
ATOM 2188 O O . SER A 1 286 ? 11.008 19.094 1.93 1 97.25 286 SER A O 1
ATOM 2190 N N . PRO A 1 287 ? 11.172 19.359 4.141 1 97.69 287 PRO A N 1
ATOM 2191 C CA . PRO A 1 287 ? 9.898 18.656 4.348 1 97.69 287 PRO A CA 1
ATOM 2192 C C . PRO A 1 287 ? 8.695 19.5 3.918 1 97.69 287 PRO A C 1
ATOM 2194 O O . PRO A 1 287 ? 7.562 19 3.943 1 97.69 287 PRO A O 1
ATOM 2197 N N . ALA A 1 288 ? 8.883 20.703 3.49 1 97.44 288 ALA A N 1
ATOM 2198 C CA . ALA A 1 288 ? 7.777 21.531 3.008 1 97.44 288 ALA A CA 1
ATOM 2199 C C . ALA A 1 288 ? 7.16 20.922 1.746 1 97.44 288 ALA A C 1
ATOM 2201 O O . ALA A 1 288 ? 7.875 20.469 0.856 1 97.44 288 ALA A O 1
ATOM 2202 N N . TRP A 1 289 ? 5.855 20.859 1.797 1 94.44 289 TRP A N 1
ATOM 2203 C CA . TRP A 1 289 ? 5.152 20.359 0.618 1 94.44 289 TRP A CA 1
ATOM 2204 C C . TRP A 1 289 ? 4.68 21.5 -0.26 1 94.44 289 TRP A C 1
ATOM 2206 O O . TRP A 1 289 ? 3.477 21.734 -0.41 1 94.44 289 TRP A O 1
ATOM 2216 N N . ASP A 1 290 ? 5.523 22.141 -0.938 1 90.38 290 ASP A N 1
ATOM 2217 C CA . ASP A 1 290 ? 5.309 23.344 -1.728 1 90.38 290 ASP A CA 1
ATOM 2218 C C . ASP A 1 290 ? 4.883 23 -3.152 1 90.38 290 ASP A C 1
ATOM 2220 O O . ASP A 1 290 ? 3.691 23.016 -3.473 1 90.38 290 ASP A O 1
ATOM 2224 N N . SER A 1 291 ? 5.781 22.641 -4.059 1 87.06 291 SER A N 1
ATOM 2225 C CA . SER A 1 291 ? 5.484 22.469 -5.477 1 87.06 291 SER A CA 1
ATOM 2226 C C . SER A 1 291 ? 5.965 21.109 -5.977 1 87.06 291 SER A C 1
ATOM 2228 O O . SER A 1 291 ? 6.625 21.016 -7.016 1 87.06 291 SER A O 1
ATOM 2230 N N . MET A 1 292 ? 5.719 20.125 -5.246 1 90.69 292 MET A N 1
ATOM 2231 C CA . MET A 1 292 ? 6.152 18.781 -5.621 1 90.69 292 MET A CA 1
ATOM 2232 C C . MET A 1 292 ? 4.996 17.797 -5.543 1 90.69 292 MET A C 1
ATOM 2234 O O . MET A 1 292 ? 4.09 17.953 -4.727 1 90.69 292 MET A O 1
ATOM 2238 N N . ASP A 1 293 ? 5.121 16.844 -6.469 1 91.19 293 ASP A N 1
ATOM 2239 C CA . ASP A 1 293 ? 4.125 15.773 -6.395 1 91.19 293 ASP A CA 1
ATOM 2240 C C . ASP A 1 293 ? 4.207 15.031 -5.066 1 91.19 293 ASP A C 1
ATOM 2242 O O . ASP A 1 293 ? 5.293 14.883 -4.5 1 91.19 293 ASP A O 1
ATOM 2246 N N . GLY A 1 294 ? 3.018 14.594 -4.66 1 93.06 294 GLY A N 1
ATOM 2247 C CA . GLY A 1 294 ? 2.918 13.969 -3.35 1 93.06 294 GLY A CA 1
ATOM 2248 C C . GLY A 1 294 ? 3.773 12.719 -3.217 1 93.06 294 GLY A C 1
ATOM 2249 O O . GLY A 1 294 ? 4.461 12.539 -2.211 1 93.06 294 GLY A O 1
ATOM 2250 N N . ALA A 1 295 ? 3.727 11.852 -4.203 1 93.5 295 ALA A N 1
ATOM 2251 C CA . ALA A 1 295 ? 4.469 10.594 -4.137 1 93.5 295 ALA A CA 1
ATOM 2252 C C . ALA A 1 295 ? 5.969 10.844 -4.043 1 93.5 295 ALA A C 1
ATOM 2254 O O . ALA A 1 295 ? 6.668 10.195 -3.264 1 93.5 295 ALA A O 1
ATOM 2255 N N . ARG A 1 296 ? 6.43 11.75 -4.852 1 95.06 296 ARG A N 1
ATOM 2256 C CA . ARG A 1 296 ? 7.848 12.094 -4.816 1 95.06 296 ARG A CA 1
ATOM 2257 C C . ARG A 1 296 ? 8.234 12.703 -3.475 1 95.06 296 ARG A C 1
ATOM 2259 O O . ARG A 1 296 ? 9.305 12.422 -2.941 1 95.06 296 ARG A O 1
ATOM 2266 N N . HIS A 1 297 ? 7.375 13.562 -2.988 1 96.81 297 HIS A N 1
ATOM 2267 C CA . HIS A 1 297 ? 7.637 14.195 -1.696 1 96.81 297 HIS A CA 1
ATOM 2268 C C . HIS A 1 297 ? 7.77 13.148 -0.594 1 96.81 297 HIS A C 1
ATOM 2270 O O . HIS A 1 297 ? 8.727 13.172 0.179 1 96.81 297 HIS A O 1
ATOM 2276 N N . VAL A 1 298 ? 6.789 12.258 -0.547 1 96.31 298 VAL A N 1
ATOM 2277 C CA . VAL A 1 298 ? 6.801 11.211 0.472 1 96.31 298 VAL A CA 1
ATOM 2278 C C . VAL A 1 298 ? 8.055 10.352 0.313 1 96.31 298 VAL A C 1
ATOM 2280 O O . VAL A 1 298 ? 8.695 9.992 1.301 1 96.31 298 VAL A O 1
ATOM 2283 N N . PHE A 1 299 ? 8.414 10.039 -0.911 1 96.69 299 PHE A N 1
ATOM 2284 C CA . PHE A 1 299 ? 9.594 9.234 -1.206 1 96.69 299 PHE A CA 1
ATOM 2285 C C . PHE A 1 299 ? 10.852 9.898 -0.65 1 96.69 299 PHE A C 1
ATOM 2287 O O . PHE A 1 299 ? 11.617 9.258 0.072 1 96.69 299 PHE A O 1
ATOM 2294 N N . LEU A 1 300 ? 11 11.133 -0.944 1 97.19 300 LEU A N 1
ATOM 2295 C CA . LEU A 1 300 ? 12.203 11.836 -0.525 1 97.19 300 LEU A CA 1
ATOM 2296 C C . LEU A 1 300 ? 12.211 12.047 0.986 1 97.19 300 LEU A C 1
ATOM 2298 O O . LEU A 1 300 ? 13.273 11.977 1.618 1 97.19 300 LEU A O 1
ATOM 2302 N N . LEU A 1 301 ? 11.047 12.281 1.562 1 97.56 301 LEU A N 1
ATOM 2303 C CA . LEU A 1 301 ? 10.945 12.445 3.01 1 97.56 301 LEU A CA 1
ATOM 2304 C C . LEU A 1 301 ? 11.391 11.172 3.729 1 97.56 301 LEU A C 1
ATOM 2306 O O . LEU A 1 301 ? 12.172 11.234 4.68 1 97.56 301 LEU A O 1
ATOM 2310 N N . LEU A 1 302 ? 10.945 10.047 3.221 1 97.38 302 LEU A N 1
ATOM 2311 C CA . LEU A 1 302 ? 11.219 8.766 3.871 1 97.38 302 LEU A CA 1
ATOM 2312 C C . LEU A 1 302 ? 12.648 8.312 3.602 1 97.38 302 LEU A C 1
ATOM 2314 O O . LEU A 1 302 ? 13.172 7.445 4.301 1 97.38 302 LEU A O 1
ATOM 2318 N N . CYS A 1 303 ? 13.258 8.875 2.592 1 97.31 303 CYS A N 1
ATOM 2319 C CA . CYS A 1 303 ? 14.617 8.492 2.242 1 97.31 303 CYS A CA 1
ATOM 2320 C C . CYS A 1 303 ? 15.641 9.359 2.973 1 97.31 303 CYS A C 1
ATOM 2322 O O . CYS A 1 303 ? 16.844 9.141 2.859 1 97.31 303 CYS A O 1
ATOM 2324 N N . GLN A 1 304 ? 15.203 10.375 3.676 1 97.12 304 GLN A N 1
ATOM 2325 C CA . GLN A 1 304 ? 16.094 11.188 4.492 1 97.12 304 GLN A CA 1
ATOM 2326 C C . GLN A 1 304 ? 16.172 10.656 5.922 1 97.12 304 GLN A C 1
ATOM 2328 O O . GLN A 1 304 ? 15.148 10.492 6.582 1 97.12 304 GLN A O 1
ATOM 2333 N N . VAL A 1 305 ? 17.344 10.375 6.391 1 96.12 305 VAL A N 1
ATOM 2334 C CA . VAL A 1 305 ? 17.562 9.68 7.652 1 96.12 305 VAL A CA 1
ATOM 2335 C C . VAL A 1 305 ? 16.984 10.492 8.805 1 96.12 305 VAL A C 1
ATOM 2337 O O . VAL A 1 305 ? 16.234 9.961 9.641 1 96.12 305 VAL A O 1
ATOM 2340 N N . ALA A 1 306 ? 17.281 11.805 8.773 1 97.19 306 ALA A N 1
ATOM 2341 C CA . ALA A 1 306 ? 16.812 12.656 9.859 1 97.19 306 ALA A CA 1
ATOM 2342 C C . ALA A 1 306 ? 16.141 13.914 9.32 1 97.19 306 ALA A C 1
ATOM 2344 O O . ALA A 1 306 ? 16.656 14.555 8.398 1 97.19 306 ALA A O 1
ATOM 2345 N N . ASN A 1 307 ? 15.023 14.188 9.82 1 97.81 307 ASN A N 1
ATOM 2346 C CA . ASN A 1 307 ? 14.281 15.414 9.555 1 97.81 307 ASN A CA 1
ATOM 2347 C C . ASN A 1 307 ? 14.094 16.234 10.828 1 97.81 307 ASN A C 1
ATOM 2349 O O . ASN A 1 307 ? 14.258 15.727 11.938 1 97.81 307 ASN A O 1
ATOM 2353 N N . TYR A 1 308 ? 13.742 17.5 10.609 1 97.62 308 TYR A N 1
ATOM 2354 C CA . TYR A 1 308 ? 13.664 18.375 11.766 1 97.62 308 TYR A CA 1
ATOM 2355 C C . TYR A 1 308 ? 12.406 19.234 11.711 1 97.62 308 TYR A C 1
ATOM 2357 O O . TYR A 1 308 ? 11.984 19.656 10.625 1 97.62 308 TYR A O 1
ATOM 2365 N N . ILE A 1 309 ? 11.859 19.5 12.836 1 97.94 309 ILE A N 1
ATOM 2366 C CA . ILE A 1 309 ? 10.734 20.406 13.016 1 97.94 309 ILE A CA 1
ATOM 2367 C C . ILE A 1 309 ? 10.914 21.188 14.312 1 97.94 309 ILE A C 1
ATOM 2369 O O . ILE A 1 309 ? 11.359 20.641 15.328 1 97.94 309 ILE A O 1
ATOM 2373 N N . GLU A 1 310 ? 10.75 22.453 14.219 1 97.5 310 GLU A N 1
ATOM 2374 C CA . GLU A 1 310 ? 10.719 23.344 15.375 1 97.5 310 GLU A CA 1
ATOM 2375 C C . GLU A 1 310 ? 9.336 23.953 15.562 1 97.5 310 GLU A C 1
ATOM 2377 O O . GLU A 1 310 ? 8.703 24.375 14.602 1 97.5 310 GLU A O 1
ATOM 2382 N N . VAL A 1 311 ? 8.922 23.969 16.781 1 97.75 311 VAL A N 1
ATOM 2383 C CA . VAL A 1 311 ? 7.562 24.438 17.062 1 97.75 311 VAL A CA 1
ATOM 2384 C C . VAL A 1 311 ? 7.598 25.594 18.047 1 97.75 311 VAL A C 1
ATOM 2386 O O . VAL A 1 311 ? 8.281 25.516 19.078 1 97.75 311 VAL A O 1
ATOM 2389 N N . VAL A 1 312 ? 6.906 26.641 17.734 1 96.62 312 VAL A N 1
ATOM 2390 C CA . VAL A 1 312 ? 6.77 27.781 18.641 1 96.62 312 VAL A CA 1
ATOM 2391 C C . VAL A 1 312 ? 5.301 27.969 19.016 1 96.62 312 VAL A C 1
ATOM 2393 O O . VAL A 1 312 ? 4.461 28.25 18.156 1 96.62 312 VAL A O 1
ATOM 2396 N N . HIS A 1 313 ? 5.012 27.828 20.234 1 95.44 313 HIS A N 1
ATOM 2397 C CA . HIS A 1 313 ? 3.689 28.141 20.75 1 95.44 313 HIS A CA 1
ATOM 2398 C C . HIS A 1 313 ? 3.627 29.594 21.234 1 95.44 313 HIS A C 1
ATOM 2400 O O . HIS A 1 313 ? 4.391 30 22.109 1 95.44 313 HIS A O 1
ATOM 2406 N N . LEU A 1 314 ? 2.758 30.312 20.672 1 95.56 314 LEU A N 1
ATOM 2407 C CA . LEU A 1 314 ? 2.559 31.688 21.094 1 95.56 314 LEU A CA 1
ATOM 2408 C C . LEU A 1 314 ? 1.453 31.797 22.141 1 95.56 314 LEU A C 1
ATOM 2410 O O . LEU A 1 314 ? 0.699 30.828 22.344 1 95.56 314 LEU A O 1
ATOM 2414 N N . PRO A 1 315 ? 1.393 32.906 22.844 1 93.25 315 PRO A N 1
ATOM 2415 C CA . PRO A 1 315 ? 0.286 33.062 23.797 1 93.25 315 PRO A CA 1
ATOM 2416 C C . PRO A 1 315 ? -1.08 33.031 23.109 1 93.25 315 PRO A C 1
ATOM 2418 O O . PRO A 1 315 ? -1.187 33.375 21.922 1 93.25 315 PRO A O 1
ATOM 2421 N N . ILE A 1 316 ? -2.016 32.625 23.875 1 93.38 316 ILE A N 1
ATOM 2422 C CA . ILE A 1 316 ? -3.381 32.688 23.375 1 93.38 316 ILE A CA 1
ATOM 2423 C C . ILE A 1 316 ? -3.715 34.094 22.891 1 93.38 316 ILE A C 1
ATOM 2425 O O . ILE A 1 316 ? -3.375 35.062 23.562 1 93.38 316 ILE A O 1
ATOM 2429 N N . TYR A 1 317 ? -4.328 34.156 21.703 1 94.06 317 TYR A N 1
ATOM 2430 C CA . TYR A 1 317 ? -4.754 35.438 21.141 1 94.06 317 TYR A CA 1
ATOM 2431 C C . TYR A 1 317 ? -6.223 35.688 21.438 1 94.06 317 TYR A C 1
ATOM 2433 O O . TYR A 1 317 ? -7.102 34.969 20.953 1 94.06 317 TYR A O 1
ATOM 2441 N N . TYR A 1 318 ? -6.477 36.688 22.203 1 93.44 318 TYR A N 1
ATOM 2442 C CA . TYR A 1 318 ? -7.84 37.094 22.5 1 93.44 318 TYR A CA 1
ATOM 2443 C C . TYR A 1 318 ? -8.273 38.25 21.594 1 93.44 318 TYR A C 1
ATOM 2445 O O . TYR A 1 318 ? -7.66 39.312 21.609 1 93.44 318 TYR A O 1
ATOM 2453 N N . PRO A 1 319 ? -9.305 38 20.844 1 94.38 319 PRO A N 1
ATOM 2454 C CA . PRO A 1 319 ? -9.742 39.062 19.938 1 94.38 319 PRO A CA 1
ATOM 2455 C C . PRO A 1 319 ? -10.336 40.25 20.672 1 94.38 319 PRO A C 1
ATOM 2457 O O . PRO A 1 319 ? -11.031 40.094 21.672 1 94.38 319 PRO A O 1
ATOM 2460 N N . SER A 1 320 ? -10.055 41.438 20.172 1 94.75 320 SER A N 1
ATOM 2461 C CA . SER A 1 320 ? -10.703 42.656 20.656 1 94.75 320 SER A CA 1
ATOM 2462 C C . SER A 1 320 ? -12.156 42.719 20.203 1 94.75 320 SER A C 1
ATOM 2464 O O . SER A 1 320 ? -12.594 41.906 19.375 1 94.75 320 SER A O 1
ATOM 2466 N N . GLU A 1 321 ? -12.812 43.688 20.734 1 94.94 321 GLU A N 1
ATOM 2467 C CA . GLU A 1 321 ? -14.195 43.875 20.328 1 94.94 321 GLU A CA 1
ATOM 2468 C C . GLU A 1 321 ? -14.289 44.219 18.828 1 94.94 321 GLU A C 1
ATOM 2470 O O . GLU A 1 321 ? -15.195 43.75 18.141 1 94.94 321 GLU A O 1
ATOM 2475 N N . GLN A 1 322 ? -13.383 44.969 18.375 1 96.25 322 GLN A N 1
ATOM 2476 C CA . GLN A 1 322 ? -13.336 45.312 16.953 1 96.25 322 GLN A CA 1
ATOM 2477 C C . GLN A 1 322 ? -13.109 44.062 16.094 1 96.25 322 GLN A C 1
ATOM 2479 O O . GLN A 1 322 ? -13.727 43.906 15.047 1 96.25 322 GLN A O 1
ATOM 2484 N N . GLU A 1 323 ? -12.234 43.281 16.594 1 95.31 323 GLU A N 1
ATOM 2485 C CA . GLU A 1 323 ? -11.914 42.031 15.875 1 95.31 323 GLU A CA 1
ATOM 2486 C C . GLU A 1 323 ? -13.094 41.094 15.891 1 95.31 323 GLU A C 1
ATOM 2488 O O . GLU A 1 323 ? -13.32 40.344 14.914 1 95.31 323 GLU A O 1
ATOM 2493 N N . LYS A 1 324 ? -13.773 41.031 16.969 1 93.94 324 LYS A N 1
ATOM 2494 C CA . LYS A 1 324 ? -14.961 40.188 17.047 1 93.94 324 LYS A CA 1
ATOM 2495 C C . LYS A 1 324 ? -16 40.625 16.016 1 93.94 324 LYS A C 1
ATOM 2497 O O . LYS A 1 324 ? -16.719 39.781 15.453 1 93.94 324 LYS A O 1
ATOM 2502 N N . ASP A 1 325 ? -16.031 41.875 15.773 1 94.75 325 ASP A N 1
ATOM 2503 C CA . ASP A 1 325 ? -17.016 42.406 14.836 1 94.75 325 ASP A CA 1
ATOM 2504 C C . ASP A 1 325 ? -16.516 42.344 13.398 1 94.75 325 ASP A C 1
ATOM 2506 O O . ASP A 1 325 ? -17.297 42.469 12.453 1 94.75 325 ASP A O 1
ATOM 2510 N N . ASP A 1 326 ? -15.211 42.188 13.211 1 96.19 326 ASP A N 1
ATOM 2511 C CA . ASP A 1 326 ? -14.602 42.125 11.883 1 96.19 326 ASP A CA 1
ATOM 2512 C C . ASP A 1 326 ? -13.641 40.938 11.773 1 96.19 326 ASP A C 1
ATOM 2514 O O . ASP A 1 326 ? -12.438 41.062 12 1 96.19 326 ASP A O 1
ATOM 2518 N N . PRO A 1 327 ? -14.141 39.844 11.297 1 94.62 327 PRO A N 1
ATOM 2519 C CA . PRO A 1 327 ? -13.312 38.656 11.203 1 94.62 327 PRO A CA 1
ATOM 2520 C C . PRO A 1 327 ? -12.094 38.844 10.305 1 94.62 327 PRO A C 1
ATOM 2522 O O . PRO A 1 327 ? -11.062 38.188 10.5 1 94.62 327 PRO A O 1
ATOM 2525 N N . ARG A 1 328 ? -12.219 39.625 9.273 1 96 328 ARG A N 1
ATOM 2526 C CA . ARG A 1 328 ? -11.078 39.906 8.406 1 96 328 ARG A CA 1
ATOM 2527 C C . ARG A 1 328 ? -9.953 40.594 9.18 1 96 328 ARG A C 1
ATOM 2529 O O . ARG A 1 328 ? -8.781 40.25 9 1 96 328 ARG A O 1
ATOM 2536 N N . LEU A 1 329 ? -10.414 41.5 9.945 1 96.94 329 LEU A N 1
ATOM 2537 C CA . LEU A 1 329 ? -9.438 42.188 10.789 1 96.94 329 LEU A CA 1
ATOM 2538 C C . LEU A 1 329 ? -8.797 41.219 11.773 1 96.94 329 LEU A C 1
ATOM 2540 O O . LEU A 1 329 ? -7.582 41.25 11.984 1 96.94 329 LEU A O 1
ATOM 2544 N N . TYR A 1 330 ? -9.586 40.406 12.422 1 96.88 330 TYR A N 1
ATOM 2545 C CA . TYR A 1 330 ? -9.109 39.406 13.344 1 96.88 330 TYR A CA 1
ATOM 2546 C C . TYR A 1 330 ? -8.094 38.5 12.664 1 96.88 330 TYR A C 1
ATOM 2548 O O . TYR A 1 330 ? -6.977 38.312 13.164 1 96.88 330 TYR A O 1
ATOM 2556 N N . ALA A 1 331 ? -8.398 38 11.516 1 97 331 ALA A N 1
ATOM 2557 C CA . ALA A 1 331 ? -7.527 37.125 10.75 1 97 331 ALA A CA 1
ATOM 2558 C C . ALA A 1 331 ? -6.211 37.812 10.398 1 97 331 ALA A C 1
ATOM 2560 O O . ALA A 1 331 ? -5.137 37.219 10.562 1 97 331 ALA A O 1
ATOM 2561 N N . ASN A 1 332 ? -6.324 38.969 9.93 1 97.44 332 ASN A N 1
ATOM 2562 C CA . ASN A 1 332 ? -5.145 39.719 9.516 1 97.44 332 ASN A CA 1
ATOM 2563 C C . ASN A 1 332 ? -4.211 40 10.688 1 97.44 332 ASN A C 1
ATOM 2565 O O . ASN A 1 332 ? -2.988 39.938 10.539 1 97.44 332 ASN A O 1
ATOM 2569 N N . ASN A 1 333 ? -4.77 40.344 11.805 1 97.44 333 ASN A N 1
ATOM 2570 C CA . ASN A 1 333 ? -3.945 40.625 12.977 1 97.44 333 ASN A CA 1
ATOM 2571 C C . ASN A 1 333 ? -3.219 39.375 13.461 1 97.44 333 ASN A C 1
ATOM 2573 O O . ASN A 1 333 ? -2.041 39.438 13.82 1 97.44 333 ASN A O 1
ATOM 2577 N N . VAL A 1 334 ? -3.889 38.281 13.492 1 97.38 334 VAL A N 1
ATOM 2578 C CA . VAL A 1 334 ? -3.25 37.031 13.883 1 97.38 334 VAL A CA 1
ATOM 2579 C C . VAL A 1 334 ? -2.17 36.688 12.867 1 97.38 334 VAL A C 1
ATOM 2581 O O . VAL A 1 334 ? -1.086 36.219 13.234 1 97.38 334 VAL A O 1
ATOM 2584 N N . ARG A 1 335 ? -2.506 36.844 11.602 1 97.94 335 ARG A N 1
ATOM 2585 C CA . ARG A 1 335 ? -1.525 36.625 10.547 1 97.94 335 ARG A CA 1
ATOM 2586 C C . ARG A 1 335 ? -0.263 37.438 10.781 1 97.94 335 ARG A C 1
ATOM 2588 O O . ARG A 1 335 ? 0.85 36.906 10.711 1 97.94 335 ARG A O 1
ATOM 2595 N N . LYS A 1 336 ? -0.479 38.719 11.031 1 97.88 336 LYS A N 1
ATOM 2596 C CA . LYS A 1 336 ? 0.649 39.594 11.273 1 97.88 336 LYS A CA 1
ATOM 2597 C C . LYS A 1 336 ? 1.461 39.156 12.484 1 97.88 336 LYS A C 1
ATOM 2599 O O . LYS A 1 336 ? 2.693 39.188 12.469 1 97.88 336 LYS A O 1
ATOM 2604 N N . LEU A 1 337 ? 0.757 38.75 13.477 1 96.94 337 LEU A N 1
ATOM 2605 C CA . LEU A 1 337 ? 1.423 38.25 14.672 1 96.94 337 LEU A CA 1
ATOM 2606 C C . LEU A 1 337 ? 2.311 37.031 14.336 1 96.94 337 LEU A C 1
ATOM 2608 O O . LEU A 1 337 ? 3.475 37 14.742 1 96.94 337 LEU A O 1
ATOM 2612 N N . LEU A 1 338 ? 1.794 36.062 13.609 1 97.62 338 LEU A N 1
ATOM 2613 C CA . LEU A 1 338 ? 2.561 34.906 13.211 1 97.62 338 LEU A CA 1
ATOM 2614 C C . LEU A 1 338 ? 3.754 35.281 12.352 1 97.62 338 LEU A C 1
ATOM 2616 O O . LEU A 1 338 ? 4.84 34.719 12.492 1 97.62 338 LEU A O 1
ATOM 2620 N N . ALA A 1 339 ? 3.508 36.219 11.461 1 98.06 339 ALA A N 1
ATOM 2621 C CA . ALA A 1 339 ? 4.57 36.688 10.562 1 98.06 339 ALA A CA 1
ATOM 2622 C C . ALA A 1 339 ? 5.73 37.281 11.344 1 98.06 339 ALA A C 1
ATOM 2624 O O . ALA A 1 339 ? 6.895 36.969 11.086 1 98.06 339 ALA A O 1
ATOM 2625 N N . ILE A 1 340 ? 5.398 38.125 12.266 1 97.12 340 ILE A N 1
ATOM 2626 C CA . ILE A 1 340 ? 6.406 38.844 13.055 1 97.12 340 ILE A CA 1
ATOM 2627 C C . ILE A 1 340 ? 7.148 37.844 13.953 1 97.12 340 ILE A C 1
ATOM 2629 O O . ILE A 1 340 ? 8.383 37.781 13.93 1 97.12 340 ILE A O 1
ATOM 2633 N N . GLU A 1 341 ? 6.438 37.062 14.695 1 95.62 341 GLU A N 1
ATOM 2634 C CA . GLU A 1 341 ? 7.035 36.125 15.664 1 95.62 341 GLU A CA 1
ATOM 2635 C C . GLU A 1 341 ? 7.785 35 14.953 1 95.62 341 GLU A C 1
ATOM 2637 O O . GLU A 1 341 ? 8.758 34.469 15.492 1 95.62 341 GLU A O 1
ATOM 2642 N N . GLY A 1 342 ? 7.355 34.656 13.773 1 95.75 342 GLY A N 1
ATOM 2643 C CA . GLY A 1 342 ? 7.973 33.594 13.031 1 95.75 342 GLY A CA 1
ATOM 2644 C C . GLY A 1 342 ? 8.977 34.062 12 1 95.75 342 GLY A C 1
ATOM 2645 O O . GLY A 1 342 ? 9.633 33.25 11.344 1 95.75 342 GLY A O 1
ATOM 2646 N N . ASN A 1 343 ? 9.125 35.375 11.883 1 96.44 343 ASN A N 1
ATOM 2647 C CA . ASN A 1 343 ? 9.984 35.938 10.852 1 96.44 343 ASN A CA 1
ATOM 2648 C C . ASN A 1 343 ? 9.625 35.406 9.469 1 96.44 343 ASN A C 1
ATOM 2650 O O . ASN A 1 343 ? 10.492 34.906 8.75 1 96.44 343 ASN A O 1
ATOM 2654 N N . LEU A 1 344 ? 8.398 35.438 9.164 1 97.75 344 LEU A N 1
ATOM 2655 C CA . LEU A 1 344 ? 7.875 34.969 7.879 1 97.75 344 LEU A CA 1
ATOM 2656 C C . LEU A 1 344 ? 7.535 36.156 6.98 1 97.75 344 LEU A C 1
ATOM 2658 O O . LEU A 1 344 ? 7.074 37.188 7.461 1 97.75 344 LEU A O 1
ATOM 2662 N N . THR A 1 345 ? 7.762 36.031 5.738 1 97.75 345 THR A N 1
ATOM 2663 C CA . THR A 1 345 ? 7.438 37.062 4.77 1 97.75 345 THR A CA 1
ATOM 2664 C C . THR A 1 345 ? 5.973 36.969 4.348 1 97.75 345 THR A C 1
ATOM 2666 O O . THR A 1 345 ? 5.473 35.906 4.043 1 97.75 345 THR A O 1
ATOM 2669 N N . LEU A 1 346 ? 5.281 38.062 4.363 1 97.69 346 LEU A N 1
ATOM 2670 C CA . LEU A 1 346 ? 3.881 38.062 3.963 1 97.69 346 LEU A CA 1
ATOM 2671 C C . LEU A 1 346 ? 3.748 38.062 2.443 1 97.69 346 LEU A C 1
ATOM 2673 O O . LEU A 1 346 ? 4.512 38.719 1.743 1 97.69 346 LEU A O 1
ATOM 2677 N N . SER A 1 347 ? 2.9 37.219 1.993 1 97.19 347 SER A N 1
ATOM 2678 C CA . SER A 1 347 ? 2.6 37.156 0.567 1 97.19 347 SER A CA 1
ATOM 2679 C C . SER A 1 347 ? 1.102 37.25 0.311 1 97.19 347 SER A C 1
ATOM 2681 O O . SER A 1 347 ? 0.29 36.906 1.167 1 97.19 347 SER A O 1
ATOM 2683 N N . ASN A 1 348 ? 0.741 37.812 -0.899 1 95.75 348 ASN A N 1
ATOM 2684 C CA . ASN A 1 348 ? -0.668 37.938 -1.257 1 95.75 348 ASN A CA 1
ATOM 2685 C C . ASN A 1 348 ? -1.112 36.812 -2.182 1 95.75 348 ASN A C 1
ATOM 2687 O O . ASN A 1 348 ? -2.256 36.781 -2.643 1 95.75 348 ASN A O 1
ATOM 2691 N N . LEU A 1 349 ? -0.248 35.906 -2.4 1 94.69 349 LEU A N 1
ATOM 2692 C CA . LEU A 1 349 ? -0.592 34.781 -3.248 1 94.69 349 LEU A CA 1
ATOM 2693 C C . LEU A 1 349 ? -1.436 33.75 -2.484 1 94.69 349 LEU A C 1
ATOM 2695 O O . LEU A 1 349 ? -1.521 33.812 -1.255 1 94.69 349 LEU A O 1
ATOM 2699 N N . GLY A 1 350 ? -2.16 32.844 -3.213 1 92.25 350 GLY A N 1
ATOM 2700 C CA . GLY A 1 350 ? -3 31.828 -2.619 1 92.25 350 GLY A CA 1
ATOM 2701 C C . GLY A 1 350 ? -2.982 30.516 -3.393 1 92.25 350 GLY A C 1
ATOM 2702 O O . GLY A 1 350 ? -2.021 30.234 -4.113 1 92.25 350 GLY A O 1
ATOM 2703 N N . LEU A 1 351 ? -3.961 29.734 -3.145 1 90.12 351 LEU A N 1
ATOM 2704 C CA . LEU A 1 351 ? -4.047 28.406 -3.736 1 90.12 351 LEU A CA 1
ATOM 2705 C C . LEU A 1 351 ? -4.109 28.484 -5.258 1 90.12 351 LEU A C 1
ATOM 2707 O O . LEU A 1 351 ? -3.504 27.672 -5.953 1 90.12 351 LEU A O 1
ATOM 2711 N N . ALA A 1 352 ? -4.836 29.422 -5.758 1 88.69 352 ALA A N 1
ATOM 2712 C CA . ALA A 1 352 ? -4.977 29.562 -7.207 1 88.69 352 ALA A CA 1
ATOM 2713 C C . ALA A 1 352 ? -3.617 29.781 -7.871 1 88.69 352 ALA A C 1
ATOM 2715 O O . ALA A 1 352 ? -3.318 29.156 -8.891 1 88.69 352 ALA A O 1
ATOM 2716 N N . GLU A 1 353 ? -2.889 30.656 -7.266 1 92.31 353 GLU A N 1
ATOM 2717 C CA . GLU A 1 353 ? -1.562 30.938 -7.801 1 92.31 353 GLU A CA 1
ATOM 2718 C C . GLU A 1 353 ? -0.647 29.719 -7.676 1 92.31 353 GLU A C 1
ATOM 2720 O O . GLU A 1 353 ? 0.216 29.5 -8.531 1 92.31 353 GLU A O 1
ATOM 2725 N N . LYS A 1 354 ? -0.803 28.953 -6.648 1 92.94 354 LYS A N 1
ATOM 2726 C CA . LYS A 1 354 ? -0.024 27.734 -6.5 1 92.94 354 LYS A CA 1
ATOM 2727 C C . LYS A 1 354 ? -0.286 26.766 -7.656 1 92.94 354 LYS A C 1
ATOM 2729 O O . LYS A 1 354 ? 0.647 26.172 -8.195 1 92.94 354 LYS A O 1
ATOM 2734 N N . ARG A 1 355 ? -1.499 26.609 -8.008 1 89.81 355 ARG A N 1
ATOM 2735 C CA . ARG A 1 355 ? -1.884 25.719 -9.094 1 89.81 355 ARG A CA 1
ATOM 2736 C C . ARG A 1 355 ? -1.282 26.188 -10.414 1 89.81 355 ARG A C 1
ATOM 2738 O O . ARG A 1 355 ? -0.833 25.359 -11.219 1 89.81 355 ARG A O 1
ATOM 2745 N N . VAL A 1 356 ? -1.343 27.469 -10.586 1 90.31 356 VAL A N 1
ATOM 2746 C CA . VAL A 1 356 ? -0.761 28.031 -11.797 1 90.31 356 VAL A CA 1
ATOM 2747 C C . VAL A 1 356 ? 0.737 27.75 -11.836 1 90.31 356 VAL A C 1
ATOM 2749 O O . VAL A 1 356 ? 1.272 27.344 -12.875 1 90.31 356 VAL A O 1
ATOM 2752 N N . TYR A 1 357 ? 1.326 27.984 -10.727 1 92.56 357 TYR A N 1
ATOM 2753 C CA . TYR A 1 357 ? 2.76 27.734 -10.617 1 92.56 357 TYR A CA 1
ATOM 2754 C C . TYR A 1 357 ? 3.082 26.281 -10.906 1 92.56 357 TYR A C 1
ATOM 2756 O O . TYR A 1 357 ? 3.99 25.984 -11.688 1 92.56 357 TYR A O 1
ATOM 2764 N N . HIS A 1 358 ? 2.357 25.359 -10.359 1 90.94 358 HIS A N 1
ATOM 2765 C CA . HIS A 1 358 ? 2.564 23.922 -10.562 1 90.94 358 HIS A CA 1
ATOM 2766 C C . HIS A 1 358 ? 2.373 23.547 -12.031 1 90.94 358 HIS A C 1
ATOM 2768 O O . HIS A 1 358 ? 3.143 22.75 -12.578 1 90.94 358 HIS A O 1
ATOM 2774 N N . ALA A 1 359 ? 1.354 24.062 -12.57 1 88.69 359 ALA A N 1
ATOM 2775 C CA . ALA A 1 359 ? 1.087 23.812 -13.984 1 88.69 359 ALA A CA 1
ATOM 2776 C C . ALA A 1 359 ? 2.227 24.312 -14.859 1 88.69 359 ALA A C 1
ATOM 2778 O O . ALA A 1 359 ? 2.635 23.641 -15.812 1 88.69 359 ALA A O 1
ATOM 2779 N N . ALA A 1 360 ? 2.674 25.484 -14.531 1 88.94 360 ALA A N 1
ATOM 2780 C CA . ALA A 1 360 ? 3.771 26.094 -15.289 1 88.94 360 ALA A CA 1
ATOM 2781 C C . ALA A 1 360 ? 5.027 25.219 -15.211 1 88.94 360 ALA A C 1
ATOM 2783 O O . ALA A 1 360 ? 5.723 25.031 -16.203 1 88.94 360 ALA A O 1
ATOM 2784 N N . LEU A 1 361 ? 5.285 24.719 -14.086 1 89.94 361 LEU A N 1
ATOM 2785 C CA . LEU A 1 361 ? 6.469 23.891 -13.883 1 89.94 361 LEU A CA 1
ATOM 2786 C C . LEU A 1 361 ? 6.359 22.578 -14.672 1 89.94 361 LEU A C 1
ATOM 2788 O O . LEU A 1 361 ? 7.371 22 -15.062 1 89.94 361 LEU A O 1
ATOM 2792 N N . ASN A 1 362 ? 5.117 22.109 -14.812 1 87.5 362 ASN A N 1
ATOM 2793 C CA . ASN A 1 362 ? 4.902 20.875 -15.555 1 87.5 362 ASN A CA 1
ATOM 2794 C C . ASN A 1 362 ? 4.723 21.125 -17.047 1 87.5 362 ASN A C 1
ATOM 2796 O O . ASN A 1 362 ? 4.359 20.234 -17.797 1 87.5 362 ASN A O 1
ATOM 2800 N N . GLY A 1 363 ? 5.055 22.156 -17.516 1 79.25 363 GLY A N 1
ATOM 2801 C CA . GLY A 1 363 ? 5.066 22.5 -18.938 1 79.25 363 GLY A CA 1
ATOM 2802 C C . GLY A 1 363 ? 3.711 22.922 -19.453 1 79.25 363 GLY A C 1
ATOM 2803 O O . GLY A 1 363 ? 3.518 23.062 -20.672 1 79.25 363 GLY A O 1
ATOM 2804 N N . ASN A 1 364 ? 2.666 22.891 -18.656 1 68.31 364 ASN A N 1
ATOM 2805 C CA . ASN A 1 364 ? 1.349 23.328 -19.109 1 68.31 364 ASN A CA 1
ATOM 2806 C C . ASN A 1 364 ? 1.213 24.844 -19.094 1 68.31 364 ASN A C 1
ATOM 2808 O O . ASN A 1 364 ? 1.655 25.5 -18.156 1 68.31 364 ASN A O 1
ATOM 2812 N N . SER A 1 365 ? 1.356 25.594 -20.219 1 58 365 SER A N 1
ATOM 2813 C CA . SER A 1 365 ? 1.294 27.047 -20.344 1 58 365 SER A CA 1
ATOM 2814 C C . SER A 1 365 ? 0.096 27.625 -19.578 1 58 365 SER A C 1
ATOM 2816 O O . SER A 1 365 ? -1.015 27.094 -19.688 1 58 365 SER A O 1
ATOM 2818 N N . PRO A 1 366 ? 0.303 28.547 -18.719 1 53.78 366 PRO A N 1
ATOM 2819 C CA . PRO A 1 366 ? -0.719 29.234 -17.922 1 53.78 366 PRO A CA 1
ATOM 2820 C C . PRO A 1 366 ? -1.849 29.812 -18.781 1 53.78 366 PRO A C 1
ATOM 2822 O O . PRO A 1 366 ? -2.947 30.047 -18.266 1 53.78 366 PRO A O 1
ATOM 2825 N N . ARG A 1 367 ? -1.697 30.406 -19.984 1 44.91 367 ARG A N 1
ATOM 2826 C CA . ARG A 1 367 ? -2.73 30.969 -20.859 1 44.91 367 ARG A CA 1
ATOM 2827 C C . ARG A 1 367 ? -3.852 29.953 -21.094 1 44.91 367 ARG A C 1
ATOM 2829 O O . ARG A 1 367 ? -4.996 30.344 -21.344 1 44.91 367 ARG A O 1
ATOM 2836 N N . ALA A 1 368 ? -3.576 28.781 -21.234 1 40.41 368 ALA A N 1
ATOM 2837 C CA . ALA A 1 368 ? -4.621 27.812 -21.531 1 40.41 368 ALA A CA 1
ATOM 2838 C C . ALA A 1 368 ? -5.559 27.641 -20.344 1 40.41 368 ALA A C 1
ATOM 2840 O O . ALA A 1 368 ? -6.703 27.203 -20.5 1 40.41 368 ALA A O 1
ATOM 2841 N N . LEU A 1 369 ? -5.18 27.844 -19.125 1 40.56 369 LEU A N 1
ATOM 2842 C CA . LEU A 1 369 ? -6.031 27.734 -17.953 1 40.56 369 LEU A CA 1
ATOM 2843 C C . LEU A 1 369 ? -6.914 28.984 -17.812 1 40.56 369 LEU A C 1
ATOM 2845 O O . LEU A 1 369 ? -7.949 28.938 -17.141 1 40.56 369 LEU A O 1
ATOM 2849 N N . HIS A 1 370 ? -6.543 30.094 -18.266 1 38.94 370 HIS A N 1
ATOM 2850 C CA . HIS A 1 370 ? -7.441 31.25 -18.266 1 38.94 370 HIS A CA 1
ATOM 2851 C C . HIS A 1 370 ? -8.539 31.078 -19.312 1 38.94 370 HIS A C 1
ATOM 2853 O O . HIS A 1 370 ? -9.578 31.75 -19.234 1 38.94 370 HIS A O 1
ATOM 2859 N N . GLN A 1 371 ? -8.312 30.453 -20.359 1 33.44 371 GLN A N 1
ATOM 2860 C CA . GLN A 1 371 ? -9.367 30.406 -21.359 1 33.44 371 GLN A CA 1
ATOM 2861 C C . GLN A 1 371 ? -10.516 29.5 -20.922 1 33.44 371 GLN A C 1
ATOM 2863 O O . GLN A 1 371 ? -11.633 29.609 -21.422 1 33.44 371 GLN A O 1
ATOM 2868 N N . LYS A 1 372 ? -10.227 28.469 -20.203 1 34.81 372 LYS A N 1
ATOM 2869 C CA . LYS A 1 372 ? -11.43 27.703 -19.891 1 34.81 372 LYS A CA 1
ATOM 2870 C C . LYS A 1 372 ? -12.328 28.453 -18.906 1 34.81 372 LYS A C 1
ATOM 2872 O O . LYS A 1 372 ? -13.438 28.016 -18.609 1 34.81 372 LYS A O 1
ATOM 2877 N N . ASP A 1 373 ? -11.812 29.375 -18.172 1 31.52 373 ASP A N 1
ATOM 2878 C CA . ASP A 1 373 ? -12.734 30.094 -17.297 1 31.52 373 ASP A CA 1
ATOM 2879 C C . ASP A 1 373 ? -13.359 31.281 -18.031 1 31.52 373 ASP A C 1
ATOM 2881 O O . ASP A 1 373 ? -14.008 32.125 -17.406 1 31.52 373 ASP A O 1
ATOM 2885 N N . ASP A 1 374 ? -12.977 31.547 -19.281 1 27.59 374 ASP A N 1
ATOM 2886 C CA . ASP A 1 374 ? -13.93 32.438 -19.938 1 27.59 374 ASP A CA 1
ATOM 2887 C C . ASP A 1 374 ? -15.125 31.656 -20.469 1 27.59 374 ASP A C 1
ATOM 2889 O O . ASP A 1 374 ? -14.961 30.578 -21.062 1 27.59 374 ASP A O 1
ATOM 2893 N N . MET B 1 1 ? -104 -2.85 18.828 1 20.36 1 MET B N 1
ATOM 2894 C CA . MET B 1 1 ? -104.188 -2.762 17.391 1 20.36 1 MET B CA 1
ATOM 2895 C C . MET B 1 1 ? -103 -2.213 16.688 1 20.36 1 MET B C 1
ATOM 2897 O O . MET B 1 1 ? -102.688 -1.024 16.797 1 20.36 1 MET B O 1
ATOM 2901 N N . ALA B 1 2 ? -101.938 -3.031 16.75 1 21 2 ALA B N 1
ATOM 2902 C CA . ALA B 1 2 ? -100.438 -3.125 16.734 1 21 2 ALA B CA 1
ATOM 2903 C C . ALA B 1 2 ? -99.938 -2.803 15.352 1 21 2 ALA B C 1
ATOM 2905 O O . ALA B 1 2 ? -100.062 -3.607 14.422 1 21 2 ALA B O 1
ATOM 2906 N N . VAL B 1 3 ? -100.188 -1.473 14.938 1 21.61 3 VAL B N 1
ATOM 2907 C CA . VAL B 1 3 ? -100.188 -0.853 13.617 1 21.61 3 VAL B CA 1
ATOM 2908 C C . VAL B 1 3 ? -98.75 -1.016 12.984 1 21.61 3 VAL B C 1
ATOM 2910 O O . VAL B 1 3 ? -97.812 -0.486 13.492 1 21.61 3 VAL B O 1
ATOM 2913 N N . ASP B 1 4 ? -98.375 -2.191 12.492 1 21.34 4 ASP B N 1
ATOM 2914 C CA . ASP B 1 4 ? -97.188 -2.953 12.094 1 21.34 4 ASP B CA 1
ATOM 2915 C C . ASP B 1 4 ? -96.562 -2.375 10.828 1 21.34 4 ASP B C 1
ATOM 2917 O O . ASP B 1 4 ? -95.75 -3.018 10.195 1 21.34 4 ASP B O 1
ATOM 2921 N N . THR B 1 5 ? -97.125 -1.119 10.406 1 23.81 5 THR B N 1
ATOM 2922 C CA . THR B 1 5 ? -97 -0.915 8.969 1 23.81 5 THR B CA 1
ATOM 2923 C C . THR B 1 5 ? -95.562 -0.771 8.508 1 23.81 5 THR B C 1
ATOM 2925 O O . THR B 1 5 ? -94.875 0.096 9 1 23.81 5 THR B O 1
ATOM 2928 N N . THR B 1 6 ? -94.875 -1.824 7.941 1 24.86 6 THR B N 1
ATOM 2929 C CA . THR B 1 6 ? -93.562 -2.314 7.598 1 24.86 6 THR B CA 1
ATOM 2930 C C . THR B 1 6 ? -93 -1.516 6.441 1 24.86 6 THR B C 1
ATOM 2932 O O . THR B 1 6 ? -93.438 -1.662 5.297 1 24.86 6 THR B O 1
ATOM 2935 N N . PRO B 1 7 ? -92.812 -0.163 6.523 1 23.2 7 PRO B N 1
ATOM 2936 C CA . PRO B 1 7 ? -92.688 0.551 5.254 1 23.2 7 PRO B CA 1
ATOM 2937 C C . PRO B 1 7 ? -91.438 0.157 4.484 1 23.2 7 PRO B C 1
ATOM 2939 O O . PRO B 1 7 ? -90.438 -0.243 5.094 1 23.2 7 PRO B O 1
ATOM 2942 N N . ALA B 1 8 ? -91.5 -0.272 3.16 1 21.89 8 ALA B N 1
ATOM 2943 C CA . ALA B 1 8 ? -90.688 -0.855 2.113 1 21.89 8 ALA B CA 1
ATOM 2944 C C . ALA B 1 8 ? -89.625 0.125 1.663 1 21.89 8 ALA B C 1
ATOM 2946 O O . ALA B 1 8 ? -89.938 1.222 1.189 1 21.89 8 ALA B O 1
ATOM 2947 N N . ALA B 1 9 ? -88.438 0.194 2.35 1 24.11 9 ALA B N 1
ATOM 2948 C CA . ALA B 1 9 ? -87.375 1.198 2.209 1 24.11 9 ALA B CA 1
ATOM 2949 C C . ALA B 1 9 ? -86.875 1.241 0.78 1 24.11 9 ALA B C 1
ATOM 2951 O O . ALA B 1 9 ? -86.688 0.198 0.154 1 24.11 9 ALA B O 1
ATOM 2952 N N . PRO B 1 10 ? -86.938 2.359 0.128 1 23.39 10 PRO B N 1
ATOM 2953 C CA . PRO B 1 10 ? -86.688 2.568 -1.303 1 23.39 10 PRO B CA 1
ATOM 2954 C C . PRO B 1 10 ? -85.312 2.096 -1.749 1 23.39 10 PRO B C 1
ATOM 2956 O O . PRO B 1 10 ? -84.375 1.976 -0.925 1 23.39 10 PRO B O 1
ATOM 2959 N N . SER B 1 11 ? -85.188 1.369 -2.906 1 22.5 11 SER B N 1
ATOM 2960 C CA . SER B 1 11 ? -84.188 0.616 -3.697 1 22.5 11 SER B CA 1
ATOM 2961 C C . SER B 1 11 ? -83.062 1.518 -4.203 1 22.5 11 SER B C 1
ATOM 2963 O O . SER B 1 11 ? -83.312 2.473 -4.941 1 22.5 11 SER B O 1
ATOM 2965 N N . HIS B 1 12 ? -82.188 2.07 -3.342 1 24.67 12 HIS B N 1
ATOM 2966 C CA . HIS B 1 12 ? -81.125 3.016 -3.756 1 24.67 12 HIS B CA 1
ATOM 2967 C C . HIS B 1 12 ? -80.375 2.482 -4.945 1 24.67 12 HIS B C 1
ATOM 2969 O O . HIS B 1 12 ? -80.062 1.286 -5.016 1 24.67 12 HIS B O 1
ATOM 2975 N N . PRO B 1 13 ? -80.375 3.135 -6.102 1 25.72 13 PRO B N 1
ATOM 2976 C CA . PRO B 1 13 ? -79.812 2.762 -7.402 1 25.72 13 PRO B CA 1
ATOM 2977 C C . PRO B 1 13 ? -78.312 2.508 -7.34 1 25.72 13 PRO B C 1
ATOM 2979 O O . PRO B 1 13 ? -77.625 3.049 -6.469 1 25.72 13 PRO B O 1
ATOM 2982 N N . GLU B 1 14 ? -77.75 1.329 -7.746 1 24.05 14 GLU B N 1
ATOM 2983 C CA . GLU B 1 14 ? -76.438 0.7 -7.762 1 24.05 14 GLU B CA 1
ATOM 2984 C C . GLU B 1 14 ? -75.438 1.468 -8.664 1 24.05 14 GLU B C 1
ATOM 2986 O O . GLU B 1 14 ? -75.688 1.589 -9.867 1 24.05 14 GLU B O 1
ATOM 2991 N N . GLY B 1 15 ? -75 2.695 -8.344 1 23.94 15 GLY B N 1
ATOM 2992 C CA . GLY B 1 15 ? -74.125 3.439 -9.219 1 23.94 15 GLY B CA 1
ATOM 2993 C C . GLY B 1 15 ? -72.875 2.654 -9.617 1 23.94 15 GLY B C 1
ATOM 2994 O O . GLY B 1 15 ? -72.375 1.836 -8.844 1 23.94 15 GLY B O 1
ATOM 2995 N N . GLY B 1 16 ? -72.688 2.27 -10.938 1 23.59 16 GLY B N 1
ATOM 2996 C CA . GLY B 1 16 ? -71.75 1.493 -11.711 1 23.59 16 GLY B CA 1
ATOM 2997 C C . GLY B 1 16 ? -70.312 2.029 -11.625 1 23.59 16 GLY B C 1
ATOM 2998 O O . GLY B 1 16 ? -70 3.137 -12.094 1 23.59 16 GLY B O 1
ATOM 2999 N N . ASP B 1 17 ? -69.625 1.968 -10.508 1 25.14 17 ASP B N 1
ATOM 3000 C CA . ASP B 1 17 ? -68.25 2.471 -10.32 1 25.14 17 ASP B CA 1
ATOM 3001 C C . ASP B 1 17 ? -67.25 1.824 -11.312 1 25.14 17 ASP B C 1
ATOM 3003 O O . ASP B 1 17 ? -67.125 0.599 -11.352 1 25.14 17 ASP B O 1
ATOM 3007 N N . SER B 1 18 ? -67.125 2.338 -12.539 1 25.81 18 SER B N 1
ATOM 3008 C CA . SER B 1 18 ? -66.188 1.917 -13.578 1 25.81 18 SER B CA 1
ATOM 3009 C C . SER B 1 18 ? -64.75 1.936 -13.055 1 25.81 18 SER B C 1
ATOM 3011 O O . SER B 1 18 ? -64.25 2.998 -12.727 1 25.81 18 SER B O 1
ATOM 3013 N N . GLY B 1 19 ? -64.375 1.064 -12.203 1 25.36 19 GLY B N 1
ATOM 3014 C CA . GLY B 1 19 ? -63 0.915 -11.672 1 25.36 19 GLY B CA 1
ATOM 3015 C C . GLY B 1 19 ? -61.938 0.786 -12.758 1 25.36 19 GLY B C 1
ATOM 3016 O O . GLY B 1 19 ? -62.062 -0.072 -13.633 1 25.36 19 GLY B O 1
ATOM 3017 N N . GLY B 1 20 ? -61.344 1.896 -13.211 1 26.94 20 GLY B N 1
ATOM 3018 C CA . GLY B 1 20 ? -60.219 1.925 -14.141 1 26.94 20 GLY B CA 1
ATOM 3019 C C . GLY B 1 20 ? -59.094 0.988 -13.75 1 26.94 20 GLY B C 1
ATOM 3020 O O . GLY B 1 20 ? -58.75 0.887 -12.57 1 26.94 20 GLY B O 1
ATOM 3021 N N . GLU B 1 21 ? -58.969 -0.161 -14.414 1 25.22 21 GLU B N 1
ATOM 3022 C CA . GLU B 1 21 ? -57.906 -1.156 -14.266 1 25.22 21 GLU B CA 1
ATOM 3023 C C . GLU B 1 21 ? -56.531 -0.512 -14.352 1 25.22 21 GLU B C 1
ATOM 3025 O O . GLU B 1 21 ? -56.219 0.131 -15.352 1 25.22 21 GLU B O 1
ATOM 3030 N N . ALA B 1 22 ? -55.969 -0.047 -13.227 1 28.67 22 ALA B N 1
ATOM 3031 C CA . ALA B 1 22 ? -54.562 0.344 -13.18 1 28.67 22 ALA B CA 1
ATOM 3032 C C . ALA B 1 22 ? -53.688 -0.687 -13.875 1 28.67 22 ALA B C 1
ATOM 3034 O O . ALA B 1 22 ? -53.719 -1.874 -13.547 1 28.67 22 ALA B O 1
ATOM 3035 N N . VAL B 1 23 ? -53.438 -0.487 -15.117 1 28.8 23 VAL B N 1
ATOM 3036 C CA . VAL B 1 23 ? -52.438 -1.253 -15.859 1 28.8 23 VAL B CA 1
ATOM 3037 C C . VAL B 1 23 ? -51.156 -1.32 -15.062 1 28.8 23 VAL B C 1
ATOM 3039 O O . VAL B 1 23 ? -50.562 -0.287 -14.719 1 28.8 23 VAL B O 1
ATOM 3042 N N . ARG B 1 24 ? -51 -2.291 -14.156 1 31.25 24 ARG B N 1
ATOM 3043 C CA . ARG B 1 24 ? -49.719 -2.529 -13.539 1 31.25 24 ARG B CA 1
ATOM 3044 C C . ARG B 1 24 ? -48.594 -2.58 -14.594 1 31.25 24 ARG B C 1
ATOM 3046 O O . ARG B 1 24 ? -48.719 -3.307 -15.578 1 31.25 24 ARG B O 1
ATOM 3053 N N . PRO B 1 25 ? -47.875 -1.503 -14.727 1 32.38 25 PRO B N 1
ATOM 3054 C CA . PRO B 1 25 ? -46.75 -1.647 -15.656 1 32.38 25 PRO B CA 1
ATOM 3055 C C . PRO B 1 25 ? -46 -2.961 -15.461 1 32.38 25 PRO B C 1
ATOM 3057 O O . PRO B 1 25 ? -45.844 -3.439 -14.336 1 32.38 25 PRO B O 1
ATOM 3060 N N . LEU B 1 26 ? -46.125 -3.936 -16.391 1 30.06 26 LEU B N 1
ATOM 3061 C CA . LEU B 1 26 ? -45.25 -5.121 -16.469 1 30.06 26 LEU B CA 1
ATOM 3062 C C . LEU B 1 26 ? -43.812 -4.777 -16.125 1 30.06 26 LEU B C 1
ATOM 3064 O O . LEU B 1 26 ? -43.219 -3.938 -16.797 1 30.06 26 LEU B O 1
ATOM 3068 N N . LEU B 1 27 ? -43.5 -4.734 -14.898 1 31.66 27 LEU B N 1
ATOM 3069 C CA . LEU B 1 27 ? -42.094 -4.762 -14.562 1 31.66 27 LEU B CA 1
ATOM 3070 C C . LEU B 1 27 ? -41.312 -5.688 -15.508 1 31.66 27 LEU B C 1
ATOM 3072 O O . LEU B 1 27 ? -41.688 -6.848 -15.68 1 31.66 27 LEU B O 1
ATOM 3076 N N . SER B 1 28 ? -40.719 -5.199 -16.562 1 34.44 28 SER B N 1
ATOM 3077 C CA . SER B 1 28 ? -39.812 -5.898 -17.469 1 34.44 28 SER B CA 1
ATOM 3078 C C . SER B 1 28 ? -38.969 -6.922 -16.734 1 34.44 28 SER B C 1
ATOM 3080 O O . SER B 1 28 ? -38.344 -6.594 -15.727 1 34.44 28 SER B O 1
ATOM 3082 N N . GLY B 1 29 ? -39.281 -8.164 -16.719 1 36.25 29 GLY B N 1
ATOM 3083 C CA . GLY B 1 29 ? -38.594 -9.383 -16.297 1 36.25 29 GLY B CA 1
ATOM 3084 C C . GLY B 1 29 ? -37.156 -9.438 -16.719 1 36.25 29 GLY B C 1
ATOM 3085 O O . GLY B 1 29 ? -36.75 -10.305 -17.5 1 36.25 29 GLY B O 1
ATOM 3086 N N . ALA B 1 30 ? -36.375 -8.375 -16.703 1 39.69 30 ALA B N 1
ATOM 3087 C CA . ALA B 1 30 ? -34.938 -8.273 -16.984 1 39.69 30 ALA B CA 1
ATOM 3088 C C . ALA B 1 30 ? -34.125 -9.273 -16.141 1 39.69 30 ALA B C 1
ATOM 3090 O O . ALA B 1 30 ? -33.094 -9.75 -16.578 1 39.69 30 ALA B O 1
ATOM 3091 N N . PRO B 1 31 ? -34.531 -9.586 -14.914 1 49.12 31 PRO B N 1
ATOM 3092 C CA . PRO B 1 31 ? -33.594 -10.391 -14.133 1 49.12 31 PRO B CA 1
ATOM 3093 C C . PRO B 1 31 ? -33.469 -11.82 -14.656 1 49.12 31 PRO B C 1
ATOM 3095 O O . PRO B 1 31 ? -32.406 -12.422 -14.562 1 49.12 31 PRO B O 1
ATOM 3098 N N . ALA B 1 32 ? -34.5 -12.414 -15.148 1 47.31 32 ALA B N 1
ATOM 3099 C CA . ALA B 1 32 ? -34.531 -13.82 -15.523 1 47.31 32 ALA B CA 1
ATOM 3100 C C . ALA B 1 32 ? -33.75 -14.055 -16.828 1 47.31 32 ALA B C 1
ATOM 3102 O O . ALA B 1 32 ? -33.031 -15.039 -16.953 1 47.31 32 ALA B O 1
ATOM 3103 N N . GLU B 1 33 ? -33.875 -13.188 -17.781 1 48.28 33 GLU B N 1
ATOM 3104 C CA . GLU B 1 33 ? -33.156 -13.328 -19.047 1 48.28 33 GLU B CA 1
ATOM 3105 C C . GLU B 1 33 ? -31.672 -13.148 -18.875 1 48.28 33 GLU B C 1
ATOM 3107 O O . GLU B 1 33 ? -30.875 -13.859 -19.5 1 48.28 33 GLU B O 1
ATOM 3112 N N . GLU B 1 34 ? -31.328 -12.266 -17.938 1 56.06 34 GLU B N 1
ATOM 3113 C CA . GLU B 1 34 ? -29.906 -12.031 -17.672 1 56.06 34 GLU B CA 1
ATOM 3114 C C . GLU B 1 34 ? -29.281 -13.227 -16.969 1 56.06 34 GLU B C 1
ATOM 3116 O O . GLU B 1 34 ? -28.156 -13.617 -17.281 1 56.06 34 GLU B O 1
ATOM 3121 N N . GLU B 1 35 ? -30.109 -13.875 -16.094 1 59.06 35 GLU B N 1
ATOM 3122 C CA . GLU B 1 35 ? -29.625 -15.086 -15.438 1 59.06 35 GLU B CA 1
ATOM 3123 C C . GLU B 1 35 ? -29.484 -16.234 -16.422 1 59.06 35 GLU B C 1
ATOM 3125 O O . GLU B 1 35 ? -28.531 -17 -16.359 1 59.06 35 GLU B O 1
ATOM 3130 N N . GLY B 1 36 ? -30.453 -16.359 -17.266 1 61.34 36 GLY B N 1
ATOM 3131 C CA . GLY B 1 36 ? -30.391 -17.375 -18.297 1 61.34 36 GLY B CA 1
ATOM 3132 C C . GLY B 1 36 ? -29.203 -17.203 -19.219 1 61.34 36 GLY B C 1
ATOM 3133 O O . GLY B 1 36 ? -28.547 -18.188 -19.578 1 61.34 36 GLY B O 1
ATOM 3134 N N . GLU B 1 37 ? -28.938 -16.031 -19.609 1 68.62 37 GLU B N 1
ATOM 3135 C CA . GLU B 1 37 ? -27.812 -15.734 -20.469 1 68.62 37 GLU B CA 1
ATOM 3136 C C . GLU B 1 37 ? -26.484 -15.992 -19.75 1 68.62 37 GLU B C 1
ATOM 3138 O O . GLU B 1 37 ? -25.547 -16.531 -20.344 1 68.62 37 GLU B O 1
ATOM 3143 N N . GLU B 1 38 ? -26.516 -15.672 -18.531 1 69.69 38 GLU B N 1
ATOM 3144 C CA . GLU B 1 38 ? -25.312 -15.922 -17.75 1 69.69 38 GLU B CA 1
ATOM 3145 C C . GLU B 1 38 ? -25.047 -17.422 -17.609 1 69.69 38 GLU B C 1
ATOM 3147 O O . GLU B 1 38 ? -23.906 -17.859 -17.672 1 69.69 38 GLU B O 1
ATOM 3152 N N . GLU B 1 39 ? -26.078 -18.125 -17.453 1 74.56 39 GLU B N 1
ATOM 3153 C CA . GLU B 1 39 ? -25.938 -19.578 -17.344 1 74.56 39 GLU B CA 1
ATOM 3154 C C . GLU B 1 39 ? -25.422 -20.188 -18.641 1 74.56 39 GLU B C 1
ATOM 3156 O O . GLU B 1 39 ? -24.609 -21.109 -18.625 1 74.56 39 GLU B O 1
ATOM 3161 N N . GLU B 1 40 ? -25.891 -19.688 -19.672 1 79.81 40 GLU B N 1
ATOM 3162 C CA . GLU B 1 40 ? -25.422 -20.172 -20.969 1 79.81 40 GLU B CA 1
ATOM 3163 C C . GLU B 1 40 ? -23.938 -19.828 -21.188 1 79.81 40 GLU B C 1
ATOM 3165 O O . GLU B 1 40 ? -23.188 -20.641 -21.719 1 79.81 40 GLU B O 1
ATOM 3170 N N . LEU B 1 41 ? -23.594 -18.688 -20.75 1 83.88 41 LEU B N 1
ATOM 3171 C CA . LEU B 1 41 ? -22.203 -18.25 -20.828 1 83.88 41 LEU B CA 1
ATOM 3172 C C . LEU B 1 41 ? -21.312 -19.125 -19.953 1 83.88 41 LEU B C 1
ATOM 3174 O O . LEU B 1 41 ? -20.203 -19.5 -20.359 1 83.88 41 LEU B O 1
ATOM 3178 N N . ASP B 1 42 ? -21.844 -19.5 -18.844 1 85.81 42 ASP B N 1
ATOM 3179 C CA . ASP B 1 42 ? -21.062 -20.297 -17.891 1 85.81 42 ASP B CA 1
ATOM 3180 C C . ASP B 1 42 ? -20.812 -21.703 -18.453 1 85.81 42 ASP B C 1
ATOM 3182 O O . ASP B 1 42 ? -19.766 -22.312 -18.172 1 85.81 42 ASP B O 1
ATOM 3186 N N . VAL B 1 43 ? -21.719 -22.141 -19.125 1 87.31 43 VAL B N 1
ATOM 3187 C CA . VAL B 1 43 ? -21.578 -23.469 -19.703 1 87.31 43 VAL B CA 1
ATOM 3188 C C . VAL B 1 43 ? -20.547 -23.422 -20.844 1 87.31 43 VAL B C 1
ATOM 3190 O O . VAL B 1 43 ? -19.703 -24.312 -20.953 1 87.31 43 VAL B O 1
ATOM 3193 N N . ARG B 1 44 ? -20.609 -22.391 -21.594 1 89.88 44 ARG B N 1
ATOM 3194 C CA . ARG B 1 44 ? -19.688 -22.234 -22.719 1 89.88 44 ARG B CA 1
ATOM 3195 C C . ARG B 1 44 ? -18.266 -21.984 -22.25 1 89.88 44 ARG B C 1
ATOM 3197 O O . ARG B 1 44 ? -17.312 -22.438 -22.875 1 89.88 44 ARG B O 1
ATOM 3204 N N . TYR B 1 45 ? -18.141 -21.297 -21.172 1 95.06 45 TYR B N 1
ATOM 3205 C CA . TYR B 1 45 ? -16.828 -20.953 -20.609 1 95.06 45 TYR B CA 1
ATOM 3206 C C . TYR B 1 45 ? -16.641 -21.578 -19.25 1 95.06 45 TYR B C 1
ATOM 3208 O O . TYR B 1 45 ? -16.141 -20.938 -18.312 1 95.06 45 TYR B O 1
ATOM 3216 N N . ALA B 1 46 ? -16.938 -22.859 -19.141 1 94.44 46 ALA B N 1
ATOM 3217 C CA . ALA B 1 46 ? -17.031 -23.625 -17.891 1 94.44 46 ALA B CA 1
ATOM 3218 C C . ALA B 1 46 ? -15.734 -23.562 -17.109 1 94.44 46 ALA B C 1
ATOM 3220 O O . ALA B 1 46 ? -15.75 -23.406 -15.875 1 94.44 46 ALA B O 1
ATOM 3221 N N . PRO B 1 47 ? -14.539 -23.562 -17.719 1 96.69 47 PRO B N 1
ATOM 3222 C CA . PRO B 1 47 ? -13.297 -23.562 -16.953 1 96.69 47 PRO B CA 1
ATOM 3223 C C . PRO B 1 47 ? -13.094 -22.281 -16.156 1 96.69 47 PRO B C 1
ATOM 3225 O O . PRO B 1 47 ? -12.258 -22.234 -15.25 1 96.69 47 PRO B O 1
ATOM 3228 N N . TYR B 1 48 ? -13.859 -21.234 -16.5 1 96.38 48 TYR B N 1
ATOM 3229 C CA . TYR B 1 48 ? -13.641 -19.922 -15.898 1 96.38 48 TYR B CA 1
ATOM 3230 C C . TYR B 1 48 ? -14.836 -19.516 -15.047 1 96.38 48 TYR B C 1
ATOM 3232 O O . TYR B 1 48 ? -14.844 -18.422 -14.461 1 96.38 48 TYR B O 1
ATOM 3240 N N . ALA B 1 49 ? -15.812 -20.359 -15.055 1 94.62 49 ALA B N 1
ATOM 3241 C CA . ALA B 1 49 ? -17.031 -20.047 -14.312 1 94.62 49 ALA B CA 1
ATOM 3242 C C . ALA B 1 49 ? -16.812 -20.188 -12.812 1 94.62 49 ALA B C 1
ATOM 3244 O O . ALA B 1 49 ? -16.234 -21.188 -12.359 1 94.62 49 ALA B O 1
ATOM 3245 N N . ARG B 1 50 ? -17.219 -19.203 -12.117 1 94.38 50 ARG B N 1
ATOM 3246 C CA . ARG B 1 50 ? -17.125 -19.219 -10.664 1 94.38 50 ARG B CA 1
ATOM 3247 C C . ARG B 1 50 ? -18.438 -19.719 -10.039 1 94.38 50 ARG B C 1
ATOM 3249 O O . ARG B 1 50 ? -19.516 -19.297 -10.438 1 94.38 50 ARG B O 1
ATOM 3256 N N . ARG B 1 51 ? -18.328 -20.594 -8.984 1 90.94 51 ARG B N 1
ATOM 3257 C CA . ARG B 1 51 ? -19.516 -21.219 -8.414 1 90.94 51 ARG B CA 1
ATOM 3258 C C . ARG B 1 51 ? -19.516 -21.109 -6.891 1 90.94 51 ARG B C 1
ATOM 3260 O O . ARG B 1 51 ? -20.281 -21.797 -6.211 1 90.94 51 ARG B O 1
ATOM 3267 N N . ASP B 1 52 ? -18.688 -20.281 -6.32 1 94.19 52 ASP B N 1
ATOM 3268 C CA . ASP B 1 52 ? -18.609 -20.188 -4.867 1 94.19 52 ASP B CA 1
ATOM 3269 C C . ASP B 1 52 ? -19.734 -19.312 -4.312 1 94.19 52 ASP B C 1
ATOM 3271 O O . ASP B 1 52 ? -20.672 -18.969 -5.035 1 94.19 52 ASP B O 1
ATOM 3275 N N . ALA B 1 53 ? -19.719 -19.062 -3.037 1 94.06 53 ALA B N 1
ATOM 3276 C CA . ALA B 1 53 ? -20.812 -18.391 -2.342 1 94.06 53 ALA B CA 1
ATOM 3277 C C . ALA B 1 53 ? -20.922 -16.922 -2.775 1 94.06 53 ALA B C 1
ATOM 3279 O O . ALA B 1 53 ? -21.953 -16.281 -2.523 1 94.06 53 ALA B O 1
ATOM 3280 N N . TYR B 1 54 ? -19.953 -16.422 -3.498 1 94.5 54 TYR B N 1
ATOM 3281 C CA . TYR B 1 54 ? -19.938 -15 -3.828 1 94.5 54 TYR B CA 1
ATOM 3282 C C . TYR B 1 54 ? -20.438 -14.766 -5.25 1 94.5 54 TYR B C 1
ATOM 3284 O O . TYR B 1 54 ? -20.594 -13.617 -5.672 1 94.5 54 TYR B O 1
ATOM 3292 N N . GLY B 1 55 ? -20.641 -15.844 -5.969 1 91.81 55 GLY B N 1
ATOM 3293 C CA . GLY B 1 55 ? -21.281 -15.742 -7.266 1 91.81 55 GLY B CA 1
ATOM 3294 C C . GLY B 1 55 ? -20.344 -15.273 -8.367 1 91.81 55 GLY B C 1
ATOM 3295 O O . GLY B 1 55 ? -19.125 -15.281 -8.188 1 91.81 55 GLY B O 1
ATOM 3296 N N . VAL B 1 56 ? -20.922 -14.883 -9.453 1 90.44 56 VAL B N 1
ATOM 3297 C CA . VAL B 1 56 ? -20.188 -14.508 -10.656 1 90.44 56 VAL B CA 1
ATOM 3298 C C . VAL B 1 56 ? -19.344 -13.273 -10.383 1 90.44 56 VAL B C 1
ATOM 3300 O O . VAL B 1 56 ? -19.844 -12.25 -9.922 1 90.44 56 VAL B O 1
ATOM 3303 N N . MET B 1 57 ? -18.062 -13.391 -10.602 1 91.94 57 MET B N 1
ATOM 3304 C CA . MET B 1 57 ? -17.062 -12.344 -10.422 1 91.94 57 MET B CA 1
ATOM 3305 C C . MET B 1 57 ? -17.031 -11.867 -8.969 1 91.94 57 MET B C 1
ATOM 3307 O O . MET B 1 57 ? -16.516 -10.789 -8.68 1 91.94 57 MET B O 1
ATOM 3311 N N . GLY B 1 58 ? -17.656 -12.633 -8.102 1 92.19 58 GLY B N 1
ATOM 3312 C CA . GLY B 1 58 ? -17.703 -12.258 -6.695 1 92.19 58 GLY B CA 1
ATOM 3313 C C . GLY B 1 58 ? -18.703 -11.164 -6.398 1 92.19 58 GLY B C 1
ATOM 3314 O O . GLY B 1 58 ? -18.594 -10.461 -5.391 1 92.19 58 GLY B O 1
ATOM 3315 N N . ARG B 1 59 ? -19.594 -10.938 -7.27 1 91.94 59 ARG B N 1
ATOM 3316 C CA . ARG B 1 59 ? -20.562 -9.844 -7.141 1 91.94 59 ARG B CA 1
ATOM 3317 C C . ARG B 1 59 ? -21.969 -10.383 -6.914 1 91.94 59 ARG B C 1
ATOM 3319 O O . ARG B 1 59 ? -22.953 -9.68 -7.125 1 91.94 59 ARG B O 1
ATOM 3326 N N . GLY B 1 60 ? -22.078 -11.594 -6.562 1 91.25 60 GLY B N 1
ATOM 3327 C CA . GLY B 1 60 ? -23.391 -12.195 -6.332 1 91.25 60 GLY B CA 1
ATOM 3328 C C . GLY B 1 60 ? -24.047 -11.727 -5.047 1 91.25 60 GLY B C 1
ATOM 3329 O O . GLY B 1 60 ? -23.391 -11.125 -4.195 1 91.25 60 GLY B O 1
ATOM 3330 N N . PRO B 1 61 ? -25.266 -11.914 -4.953 1 92.5 61 PRO B N 1
ATOM 3331 C CA . PRO B 1 61 ? -25.984 -11.547 -3.73 1 92.5 61 PRO B CA 1
ATOM 3332 C C . PRO B 1 61 ? -25.547 -12.359 -2.518 1 92.5 61 PRO B C 1
ATOM 3334 O O . PRO B 1 61 ? -25.266 -13.555 -2.643 1 92.5 61 PRO B O 1
ATOM 3337 N N . LEU B 1 62 ? -25.453 -11.641 -1.455 1 94.25 62 LEU B N 1
ATOM 3338 C CA . LEU B 1 62 ? -25.031 -12.289 -0.216 1 94.25 62 LEU B CA 1
ATOM 3339 C C . LEU B 1 62 ? -26.125 -12.219 0.835 1 94.25 62 LEU B C 1
ATOM 3341 O O . LEU B 1 62 ? -26.875 -11.234 0.893 1 94.25 62 LEU B O 1
ATOM 3345 N N . SER B 1 63 ? -26.219 -13.273 1.592 1 93.88 63 SER B N 1
ATOM 3346 C CA . SER B 1 63 ? -27.125 -13.25 2.74 1 93.88 63 SER B CA 1
ATOM 3347 C C . SER B 1 63 ? -26.641 -12.273 3.805 1 93.88 63 SER B C 1
ATOM 3349 O O . SER B 1 63 ? -25.469 -11.898 3.824 1 93.88 63 SER B O 1
ATOM 3351 N N . PRO B 1 64 ? -27.516 -11.828 4.648 1 94.31 64 PRO B N 1
ATOM 3352 C CA . PRO B 1 64 ? -27.109 -10.914 5.715 1 94.31 64 PRO B CA 1
ATOM 3353 C C . PRO B 1 64 ? -26 -11.484 6.594 1 94.31 64 PRO B C 1
ATOM 3355 O O . PRO B 1 64 ? -25.109 -10.742 7.027 1 94.31 64 PRO B O 1
ATOM 3358 N N . ALA B 1 65 ? -26.094 -12.711 6.809 1 94.06 65 ALA B N 1
ATOM 3359 C CA . ALA B 1 65 ? -25.062 -13.344 7.629 1 94.06 65 ALA B CA 1
ATOM 3360 C C . ALA B 1 65 ? -23.703 -13.297 6.938 1 94.06 65 ALA B C 1
ATOM 3362 O O . ALA B 1 65 ? -22.688 -13.078 7.586 1 94.06 65 ALA B O 1
ATOM 3363 N N . GLN B 1 66 ? -23.719 -13.508 5.641 1 93.19 66 GLN B N 1
ATOM 3364 C CA . GLN B 1 66 ? -22.469 -13.469 4.875 1 93.19 66 GLN B CA 1
ATOM 3365 C C . GLN B 1 66 ? -21.906 -12.055 4.812 1 93.19 66 GLN B C 1
ATOM 3367 O O . GLN B 1 66 ? -20.688 -11.859 4.883 1 93.19 66 GLN B O 1
ATOM 3372 N N . VAL B 1 67 ? -22.797 -11.195 4.75 1 94.44 67 VAL B N 1
ATOM 3373 C CA . VAL B 1 67 ? -22.375 -9.797 4.723 1 94.44 67 VAL B CA 1
ATOM 3374 C C . VAL B 1 67 ? -21.75 -9.422 6.066 1 94.44 67 VAL B C 1
ATOM 3376 O O . VAL B 1 67 ? -20.688 -8.797 6.109 1 94.44 67 VAL B O 1
ATOM 3379 N N . ALA B 1 68 ? -22.406 -9.797 7.066 1 94.12 68 ALA B N 1
ATOM 3380 C CA . ALA B 1 68 ? -21.891 -9.492 8.398 1 94.12 68 ALA B CA 1
ATOM 3381 C C . ALA B 1 68 ? -20.5 -10.094 8.609 1 94.12 68 ALA B C 1
ATOM 3383 O O . ALA B 1 68 ? -19.609 -9.43 9.133 1 94.12 68 ALA B O 1
ATOM 3384 N N . ARG B 1 69 ? -20.359 -11.281 8.188 1 94.44 69 ARG B N 1
ATOM 3385 C CA . ARG B 1 69 ? -19.078 -11.953 8.312 1 94.44 69 ARG B CA 1
ATOM 3386 C C . ARG B 1 69 ? -18 -11.227 7.5 1 94.44 69 ARG B C 1
ATOM 3388 O O . ARG B 1 69 ? -16.875 -11.055 7.965 1 94.44 69 ARG B O 1
ATOM 3395 N N . LEU B 1 70 ? -18.359 -10.859 6.336 1 95.12 70 LEU B N 1
ATOM 3396 C CA . LEU B 1 70 ? -17.422 -10.172 5.457 1 95.12 70 LEU B CA 1
ATOM 3397 C C . LEU B 1 70 ? -17.016 -8.82 6.035 1 95.12 70 LEU B C 1
ATOM 3399 O O . LEU B 1 70 ? -15.844 -8.453 6.016 1 95.12 70 LEU B O 1
ATOM 3403 N N . VAL B 1 71 ? -17.953 -8.109 6.555 1 93 71 VAL B N 1
ATOM 3404 C CA . VAL B 1 71 ? -17.703 -6.789 7.121 1 93 71 VAL B CA 1
ATOM 3405 C C . VAL B 1 71 ? -16.781 -6.918 8.336 1 93 71 VAL B C 1
ATOM 3407 O O . VAL B 1 71 ? -15.836 -6.141 8.492 1 93 71 VAL B O 1
ATOM 3410 N N . LEU B 1 72 ? -17.047 -7.867 9.125 1 93.56 72 LEU B N 1
ATOM 3411 C CA . LEU B 1 72 ? -16.203 -8.086 10.305 1 93.56 72 LEU B CA 1
ATOM 3412 C C . LEU B 1 72 ? -14.789 -8.469 9.906 1 93.56 72 LEU B C 1
ATOM 3414 O O . LEU B 1 72 ? -13.82 -7.969 10.484 1 93.56 72 LEU B O 1
ATOM 3418 N N . ALA B 1 73 ? -14.648 -9.305 8.945 1 96.12 73 ALA B N 1
ATOM 3419 C CA . ALA B 1 73 ? -13.32 -9.711 8.477 1 96.12 73 ALA B CA 1
ATOM 3420 C C . ALA B 1 73 ? -12.586 -8.531 7.84 1 96.12 73 ALA B C 1
ATOM 3422 O O . ALA B 1 73 ? -11.383 -8.359 8.055 1 96.12 73 ALA B O 1
ATOM 3423 N N . ALA B 1 74 ? -13.32 -7.777 7.105 1 94.62 74 ALA B N 1
ATOM 3424 C CA . ALA B 1 74 ? -12.727 -6.613 6.449 1 94.62 74 ALA B CA 1
ATOM 3425 C C . ALA B 1 74 ? -12.234 -5.598 7.48 1 94.62 74 ALA B C 1
ATOM 3427 O O . ALA B 1 74 ? -11.203 -4.957 7.281 1 94.62 74 ALA B O 1
ATOM 3428 N N . ALA B 1 75 ? -12.938 -5.516 8.562 1 92 75 ALA B N 1
ATOM 3429 C CA . ALA B 1 75 ? -12.633 -4.508 9.578 1 92 75 ALA B CA 1
ATOM 3430 C C . ALA B 1 75 ? -11.461 -4.945 10.453 1 92 75 ALA B C 1
ATOM 3432 O O . ALA B 1 75 ? -10.672 -4.113 10.898 1 92 75 ALA B O 1
ATOM 3433 N N . PHE B 1 76 ? -11.242 -6.234 10.656 1 94.25 76 PHE B N 1
ATOM 3434 C CA . PHE B 1 76 ? -10.273 -6.664 11.656 1 94.25 76 PHE B CA 1
ATOM 3435 C C . PHE B 1 76 ? -9.219 -7.57 11.031 1 94.25 76 PHE B C 1
ATOM 3437 O O . PHE B 1 76 ? -8.023 -7.332 11.188 1 94.25 76 PHE B O 1
ATOM 3444 N N . LEU B 1 77 ? -9.648 -8.508 10.297 1 96.44 77 LEU B N 1
ATOM 3445 C CA . LEU B 1 77 ? -8.742 -9.523 9.773 1 96.44 77 LEU B CA 1
ATOM 3446 C C . LEU B 1 77 ? -7.898 -8.961 8.633 1 96.44 77 LEU B C 1
ATOM 3448 O O . LEU B 1 77 ? -6.676 -9.133 8.617 1 96.44 77 LEU B O 1
ATOM 3452 N N . LEU B 1 78 ? -8.555 -8.305 7.707 1 96.81 78 LEU B N 1
ATOM 3453 C CA . LEU B 1 78 ? -7.898 -7.805 6.504 1 96.81 78 LEU B CA 1
ATOM 3454 C C . LEU B 1 78 ? -6.754 -6.863 6.859 1 96.81 78 LEU B C 1
ATOM 3456 O O . LEU B 1 78 ? -5.629 -7.039 6.387 1 96.81 78 LEU B O 1
ATOM 3460 N N . PRO B 1 79 ? -6.949 -5.867 7.742 1 94.56 79 PRO B N 1
ATOM 3461 C CA . PRO B 1 79 ? -5.848 -4.961 8.062 1 94.56 79 PRO B CA 1
ATOM 3462 C C . PRO B 1 79 ? -4.664 -5.68 8.711 1 94.56 79 PRO B C 1
ATOM 3464 O O . PRO B 1 79 ? -3.51 -5.363 8.422 1 94.56 79 PRO B O 1
ATOM 3467 N N . LEU B 1 80 ? -4.906 -6.605 9.5 1 95 80 LEU B N 1
ATOM 3468 C CA . LEU B 1 80 ? -3.846 -7.352 10.164 1 95 80 LEU B CA 1
ATOM 3469 C C . LEU B 1 80 ? -3.059 -8.188 9.164 1 95 80 LEU B C 1
ATOM 3471 O O . LEU B 1 80 ? -1.826 -8.211 9.203 1 95 80 LEU B O 1
ATOM 3475 N N . ARG B 1 81 ? -3.738 -8.812 8.289 1 97.44 81 ARG B N 1
ATOM 3476 C CA . ARG B 1 81 ? -3.086 -9.641 7.281 1 97.44 81 ARG B CA 1
ATOM 3477 C C . ARG B 1 81 ? -2.311 -8.781 6.285 1 97.44 81 ARG B C 1
ATOM 3479 O O . ARG B 1 81 ? -1.263 -9.195 5.785 1 97.44 81 ARG B O 1
ATOM 3486 N N . LEU B 1 82 ? -2.82 -7.633 6.035 1 93.44 82 LEU B N 1
ATOM 3487 C CA . LEU B 1 82 ? -2.117 -6.727 5.133 1 93.44 82 LEU B CA 1
ATOM 3488 C C . LEU B 1 82 ? -0.778 -6.301 5.727 1 93.44 82 LEU B C 1
ATOM 3490 O O . LEU B 1 82 ? 0.248 -6.344 5.043 1 93.44 82 LEU B O 1
ATOM 3494 N N . VAL B 1 83 ? -0.75 -5.934 6.973 1 93.25 83 VAL B N 1
ATOM 3495 C CA . VAL B 1 83 ? 0.475 -5.512 7.645 1 93.25 83 VAL B CA 1
ATOM 3496 C C . VAL B 1 83 ? 1.461 -6.676 7.699 1 93.25 83 VAL B C 1
ATOM 3498 O O . VAL B 1 83 ? 2.645 -6.512 7.398 1 93.25 83 VAL B O 1
ATOM 3501 N N . ALA B 1 84 ? 0.931 -7.793 8.094 1 96.31 84 ALA B N 1
ATOM 3502 C CA . ALA B 1 84 ? 1.787 -8.977 8.18 1 96.31 84 ALA B CA 1
ATOM 3503 C C . ALA B 1 84 ? 2.361 -9.328 6.809 1 96.31 84 ALA B C 1
ATOM 3505 O O . ALA B 1 84 ? 3.541 -9.672 6.691 1 96.31 84 ALA B O 1
ATO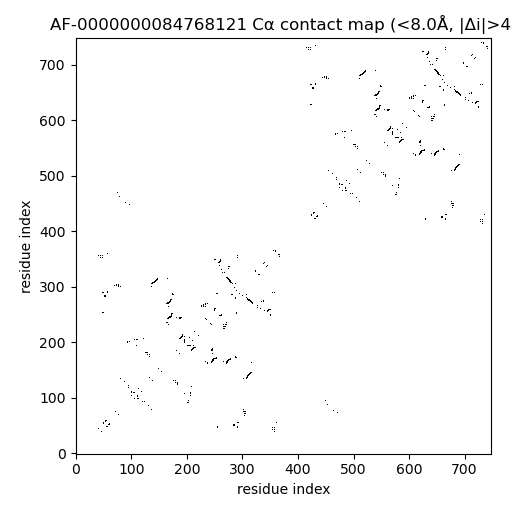M 3506 N N . GLY B 1 85 ? 1.537 -9.273 5.789 1 96.25 85 GLY B N 1
ATOM 3507 C CA . GLY B 1 85 ? 1.99 -9.57 4.438 1 96.25 85 GLY B CA 1
ATOM 3508 C C . GLY B 1 85 ? 3.07 -8.617 3.953 1 96.25 85 GLY B C 1
ATOM 3509 O O . GLY B 1 85 ? 4.086 -9.055 3.41 1 96.25 85 GLY B O 1
ATOM 3510 N N . VAL B 1 86 ? 2.824 -7.332 4.172 1 93.75 86 VAL B N 1
ATOM 3511 C CA . VAL B 1 86 ? 3.803 -6.332 3.754 1 93.75 86 VAL B CA 1
ATOM 3512 C C . VAL B 1 86 ? 5.109 -6.539 4.516 1 93.75 86 VAL B C 1
ATOM 3514 O O . VAL B 1 86 ? 6.195 -6.426 3.939 1 93.75 86 VAL B O 1
ATOM 3517 N N . PHE B 1 87 ? 5.016 -6.84 5.793 1 96 87 PHE B N 1
ATOM 3518 C CA . PHE B 1 87 ? 6.195 -7.113 6.609 1 96 87 PHE B CA 1
ATOM 3519 C C . PHE B 1 87 ? 7.004 -8.266 6.023 1 96 87 PHE B C 1
ATOM 3521 O O . PHE B 1 87 ? 8.227 -8.172 5.906 1 96 87 PHE B O 1
ATOM 3528 N N . LEU B 1 88 ? 6.367 -9.281 5.617 1 97.69 88 LEU B N 1
ATOM 3529 C CA . LEU B 1 88 ? 7.047 -10.461 5.098 1 97.69 88 LEU B CA 1
ATOM 3530 C C . LEU B 1 88 ? 7.691 -10.172 3.75 1 97.69 88 LEU B C 1
ATOM 3532 O O . LEU B 1 88 ? 8.797 -10.641 3.473 1 97.69 88 LEU B O 1
ATOM 3536 N N . VAL B 1 89 ? 7.023 -9.422 2.867 1 96.44 89 VAL B N 1
ATOM 3537 C CA . VAL B 1 89 ? 7.59 -9.062 1.571 1 96.44 89 VAL B CA 1
ATOM 3538 C C . VAL B 1 89 ? 8.828 -8.195 1.771 1 96.44 89 VAL B C 1
ATOM 3540 O O . VAL B 1 89 ? 9.852 -8.406 1.119 1 96.44 89 VAL B O 1
ATOM 3543 N N . VAL B 1 90 ? 8.734 -7.25 2.693 1 95.81 90 VAL B N 1
ATOM 3544 C CA . VAL B 1 90 ? 9.859 -6.355 2.959 1 95.81 90 VAL B CA 1
ATOM 3545 C C . VAL B 1 90 ? 11.023 -7.152 3.551 1 95.81 90 VAL B C 1
ATOM 3547 O O . VAL B 1 90 ? 12.18 -6.926 3.197 1 95.81 90 VAL B O 1
ATOM 3550 N N . ALA B 1 91 ? 10.703 -8.047 4.453 1 96.94 91 ALA B N 1
ATOM 3551 C CA . ALA B 1 91 ? 11.742 -8.898 5.027 1 96.94 91 ALA B CA 1
ATOM 3552 C C . ALA B 1 91 ? 12.484 -9.672 3.939 1 96.94 91 ALA B C 1
ATOM 3554 O O . ALA B 1 91 ? 13.719 -9.719 3.938 1 96.94 91 ALA B O 1
ATOM 3555 N N . TYR B 1 92 ? 11.734 -10.281 3.025 1 97.06 92 TYR B N 1
ATOM 3556 C CA . TYR B 1 92 ? 12.359 -11.023 1.938 1 97.06 92 TYR B CA 1
ATOM 3557 C C . TYR B 1 92 ? 13.172 -10.102 1.038 1 97.06 92 TYR B C 1
ATOM 3559 O O . TYR B 1 92 ? 14.281 -10.445 0.625 1 97.06 92 TYR B O 1
ATOM 3567 N N . TYR B 1 93 ? 12.633 -8.953 0.737 1 96.5 93 TYR B N 1
ATOM 3568 C CA . TYR B 1 93 ? 13.328 -7.957 -0.069 1 96.5 93 TYR B CA 1
ATOM 3569 C C . TYR B 1 93 ? 14.672 -7.594 0.559 1 96.5 93 TYR B C 1
ATOM 3571 O O . TYR B 1 93 ? 15.688 -7.52 -0.134 1 96.5 93 TYR B O 1
ATOM 3579 N N . LEU B 1 94 ? 14.688 -7.375 1.824 1 95.44 94 LEU B N 1
ATOM 3580 C CA . LEU B 1 94 ? 15.906 -6.953 2.506 1 95.44 94 LEU B CA 1
ATOM 3581 C C . LEU B 1 94 ? 16.953 -8.062 2.482 1 95.44 94 LEU B C 1
ATOM 3583 O O . LEU B 1 94 ? 18.141 -7.789 2.342 1 95.44 94 LEU B O 1
ATOM 3587 N N . VAL B 1 95 ? 16.531 -9.289 2.67 1 95.75 95 VAL B N 1
ATOM 3588 C CA . VAL B 1 95 ? 17.453 -10.414 2.539 1 95.75 95 VAL B CA 1
ATOM 3589 C C . VAL B 1 95 ? 18.078 -10.414 1.146 1 95.75 95 VAL B C 1
ATOM 3591 O O . VAL B 1 95 ? 19.297 -10.531 1.005 1 95.75 95 VAL B O 1
ATOM 3594 N N . CYS B 1 96 ? 17.219 -10.281 0.114 1 93.94 96 CYS B N 1
ATOM 3595 C CA . CYS B 1 96 ? 17.719 -10.266 -1.261 1 93.94 96 CYS B CA 1
ATOM 3596 C C . CYS B 1 96 ? 18.656 -9.094 -1.489 1 93.94 96 CYS B C 1
ATOM 3598 O O . CYS B 1 96 ? 19.688 -9.242 -2.145 1 93.94 96 CYS B O 1
ATOM 3600 N N . ARG B 1 97 ? 18.297 -7.965 -0.921 1 92.19 97 ARG B N 1
ATOM 3601 C CA . ARG B 1 97 ? 19.109 -6.766 -1.095 1 92.19 97 ARG B CA 1
ATOM 3602 C C . ARG B 1 97 ? 20.484 -6.934 -0.456 1 92.19 97 ARG B C 1
ATOM 3604 O O . ARG B 1 97 ? 21.5 -6.59 -1.061 1 92.19 97 ARG B O 1
ATOM 3611 N N . ILE B 1 98 ? 20.531 -7.465 0.677 1 92.62 98 ILE B N 1
ATOM 3612 C CA . ILE B 1 98 ? 21.781 -7.676 1.4 1 92.62 98 ILE B CA 1
ATOM 3613 C C . ILE B 1 98 ? 22.641 -8.695 0.661 1 92.62 98 ILE B C 1
ATOM 3615 O O . ILE B 1 98 ? 23.844 -8.5 0.493 1 92.62 98 ILE B O 1
ATOM 3619 N N . CYS B 1 99 ? 22 -9.719 0.153 1 92 99 CYS B N 1
ATOM 3620 C CA . CYS B 1 99 ? 22.734 -10.797 -0.5 1 92 99 CYS B CA 1
ATOM 3621 C C . CYS B 1 99 ? 23.203 -10.375 -1.89 1 92 99 CYS B C 1
ATOM 3623 O O . CYS B 1 99 ? 24.078 -11.016 -2.475 1 92 99 CYS B O 1
ATOM 3625 N N . THR B 1 100 ? 22.609 -9.344 -2.4 1 89.56 100 THR B N 1
ATOM 3626 C CA . THR B 1 100 ? 23.031 -8.898 -3.729 1 89.56 100 THR B CA 1
ATOM 3627 C C . THR B 1 100 ? 23.906 -7.66 -3.633 1 89.56 100 THR B C 1
ATOM 3629 O O . THR B 1 100 ? 24.297 -7.082 -4.656 1 89.56 100 THR B O 1
ATOM 3632 N N . LEU B 1 101 ? 24.125 -7.344 -2.352 1 83.31 101 LEU B N 1
ATOM 3633 C CA . LEU B 1 101 ? 25.047 -6.223 -2.172 1 83.31 101 LEU B CA 1
ATOM 3634 C C . LEU B 1 101 ? 26.391 -6.512 -2.822 1 83.31 101 LEU B C 1
ATOM 3636 O O . LEU B 1 101 ? 26.984 -7.582 -2.607 1 83.31 101 LEU B O 1
ATOM 3640 N N . PHE B 1 102 ? 26.875 -5.723 -3.729 1 77.19 102 PHE B N 1
ATOM 3641 C CA . PHE B 1 102 ? 28.188 -5.766 -4.363 1 77.19 102 PHE B CA 1
ATOM 3642 C C . PHE B 1 102 ? 28.234 -6.863 -5.422 1 77.19 102 PHE B C 1
ATOM 3644 O O . PHE B 1 102 ? 29.312 -7.371 -5.746 1 77.19 102 PHE B O 1
ATOM 3651 N N . VAL B 1 103 ? 27.141 -7.57 -5.562 1 74 103 VAL B N 1
ATOM 3652 C CA . VAL B 1 103 ? 27.094 -8.539 -6.652 1 74 103 VAL B CA 1
ATOM 3653 C C . VAL B 1 103 ? 26.906 -7.812 -7.98 1 74 103 VAL B C 1
ATOM 3655 O O . VAL B 1 103 ? 26.062 -6.914 -8.094 1 74 103 VAL B O 1
ATOM 3658 N N . ASP B 1 104 ? 27.797 -8 -8.836 1 62.88 104 ASP B N 1
ATOM 3659 C CA . ASP B 1 104 ? 27.75 -7.395 -10.156 1 62.88 104 ASP B CA 1
ATOM 3660 C C . ASP B 1 104 ? 26.641 -8.008 -11.016 1 62.88 104 ASP B C 1
ATOM 3662 O O . ASP B 1 104 ? 26.25 -9.156 -10.789 1 62.88 104 ASP B O 1
ATOM 3666 N N . GLY B 1 105 ? 25.953 -7.375 -11.984 1 59.66 105 GLY B N 1
ATOM 3667 C CA . GLY B 1 105 ? 25.141 -7.922 -13.055 1 59.66 105 GLY B CA 1
ATOM 3668 C C . GLY B 1 105 ? 23.672 -8 -12.695 1 59.66 105 GLY B C 1
ATOM 3669 O O . GLY B 1 105 ? 22.922 -8.773 -13.297 1 59.66 105 GLY B O 1
ATOM 3670 N N . LEU B 1 106 ? 23.281 -7.457 -11.5 1 57.81 106 LEU B N 1
ATOM 3671 C CA . LEU B 1 106 ? 21.875 -7.488 -11.148 1 57.81 106 LEU B CA 1
ATOM 3672 C C . LEU B 1 106 ? 21.016 -6.934 -12.289 1 57.81 106 LEU B C 1
ATOM 3674 O O . LEU B 1 106 ? 19.859 -7.336 -12.461 1 57.81 106 LEU B O 1
ATOM 3678 N N . GLU B 1 107 ? 21.609 -6.059 -13.023 1 53.5 107 GLU B N 1
ATOM 3679 C CA . GLU B 1 107 ? 20.844 -5.379 -14.07 1 53.5 107 GLU B CA 1
ATOM 3680 C C . GLU B 1 107 ? 20.469 -6.344 -15.195 1 53.5 107 GLU B C 1
ATOM 3682 O O . GLU B 1 107 ? 19.484 -6.121 -15.906 1 53.5 107 GLU B O 1
ATOM 3687 N N . GLU B 1 108 ? 21.25 -7.43 -15.398 1 53.47 108 GLU B N 1
ATOM 3688 C CA . GLU B 1 108 ? 20.984 -8.273 -16.562 1 53.47 108 GLU B CA 1
ATOM 3689 C C . GLU B 1 108 ? 19.922 -9.328 -16.234 1 53.47 108 GLU B C 1
ATOM 3691 O O . GLU B 1 108 ? 19.625 -10.188 -17.078 1 53.47 108 GLU B O 1
ATOM 3696 N N . GLY B 1 109 ? 19.156 -9.258 -15.211 1 56.62 109 GLY B N 1
ATOM 3697 C CA . GLY B 1 109 ? 17.969 -10.055 -14.953 1 56.62 109 GLY B CA 1
ATOM 3698 C C . GLY B 1 109 ? 18.25 -11.297 -14.133 1 56.62 109 GLY B C 1
ATOM 3699 O O . GLY B 1 109 ? 17.328 -11.961 -13.656 1 56.62 109 GLY B O 1
ATOM 3700 N N . ARG B 1 110 ? 19.531 -11.758 -14.094 1 60.22 110 ARG B N 1
ATOM 3701 C CA . ARG B 1 110 ? 19.797 -12.977 -13.336 1 60.22 110 ARG B CA 1
ATOM 3702 C C . ARG B 1 110 ? 21.016 -12.805 -12.422 1 60.22 110 ARG B C 1
ATOM 3704 O O . ARG B 1 110 ? 22.156 -13.008 -12.844 1 60.22 110 ARG B O 1
ATOM 3711 N N . PRO B 1 111 ? 20.797 -12.234 -11.188 1 60.53 111 PRO B N 1
ATOM 3712 C CA . PRO B 1 111 ? 21.984 -12.312 -10.344 1 60.53 111 PRO B CA 1
ATOM 3713 C C . PRO B 1 111 ? 22.453 -13.75 -10.109 1 60.53 111 PRO B C 1
ATOM 3715 O O . PRO B 1 111 ? 21.641 -14.625 -9.82 1 60.53 111 PRO B O 1
ATOM 3718 N N . ARG B 1 112 ? 23.5 -14.148 -10.641 1 67.94 112 ARG B N 1
ATOM 3719 C CA . ARG B 1 112 ? 24.047 -15.469 -10.352 1 67.94 112 ARG B CA 1
ATOM 3720 C C . ARG B 1 112 ? 24.578 -15.547 -8.93 1 67.94 112 ARG B C 1
ATOM 3722 O O . ARG B 1 112 ? 25.766 -15.305 -8.688 1 67.94 112 ARG B O 1
ATOM 3729 N N . LEU B 1 113 ? 23.609 -15.547 -8.047 1 77.75 113 LEU B N 1
ATOM 3730 C CA . LEU B 1 113 ? 24.016 -15.742 -6.664 1 77.75 113 LEU B CA 1
ATOM 3731 C C . LEU B 1 113 ? 24.609 -17.141 -6.461 1 77.75 113 LEU B C 1
ATOM 3733 O O . LEU B 1 113 ? 24.125 -18.109 -7.062 1 77.75 113 LEU B O 1
ATOM 3737 N N . GLN B 1 114 ? 25.75 -17.156 -5.93 1 78.81 114 GLN B N 1
ATOM 3738 C CA . GLN B 1 114 ? 26.422 -18.438 -5.684 1 78.81 114 GLN B CA 1
ATOM 3739 C C . GLN B 1 114 ? 26.75 -18.609 -4.203 1 78.81 114 GLN B C 1
ATOM 3741 O O . GLN B 1 114 ? 26.75 -17.625 -3.449 1 78.81 114 GLN B O 1
ATOM 3746 N N . GLY B 1 115 ? 26.781 -19.859 -3.789 1 83.06 115 GLY B N 1
ATOM 3747 C CA . GLY B 1 115 ? 27.25 -20.188 -2.453 1 83.06 115 GLY B CA 1
ATOM 3748 C C . GLY B 1 115 ? 26.234 -19.875 -1.371 1 83.06 115 GLY B C 1
ATOM 3749 O O . GLY B 1 115 ? 25.062 -20.234 -1.5 1 83.06 115 GLY B O 1
ATOM 3750 N N . TRP B 1 116 ? 26.797 -19.281 -0.315 1 87.25 116 TRP B N 1
ATOM 3751 C CA . TRP B 1 116 ? 25.969 -19.094 0.876 1 87.25 116 TRP B CA 1
ATOM 3752 C C . TRP B 1 116 ? 24.906 -18.047 0.636 1 87.25 116 TRP B C 1
ATOM 3754 O O . TRP B 1 116 ? 23.828 -18.094 1.236 1 87.25 116 TRP B O 1
ATOM 3764 N N . ARG B 1 117 ? 25.141 -17.078 -0.248 1 89.88 117 ARG B N 1
ATOM 3765 C CA . ARG B 1 117 ? 24.156 -16.047 -0.544 1 89.88 117 ARG B CA 1
ATOM 3766 C C . ARG B 1 117 ? 22.922 -16.641 -1.226 1 89.88 117 ARG B C 1
ATOM 3768 O O . ARG B 1 117 ? 21.797 -16.266 -0.905 1 89.88 117 ARG B O 1
ATOM 3775 N N . ARG B 1 118 ? 23.219 -17.516 -2.123 1 88.31 118 ARG B N 1
ATOM 3776 C CA . ARG B 1 118 ? 22.109 -18.203 -2.799 1 88.31 118 ARG B CA 1
ATOM 3777 C C . ARG B 1 118 ? 21.297 -19.031 -1.815 1 88.31 118 ARG B C 1
ATOM 3779 O O . ARG B 1 118 ? 20.062 -18.969 -1.827 1 88.31 118 ARG B O 1
ATOM 3786 N N . GLU B 1 119 ? 21.969 -19.75 -1.014 1 90.5 119 GLU B N 1
ATOM 3787 C CA . GLU B 1 119 ? 21.281 -20.578 -0.032 1 90.5 119 GLU B CA 1
ATOM 3788 C C . GLU B 1 119 ? 20.453 -19.75 0.927 1 90.5 119 GLU B C 1
ATOM 3790 O O . GLU B 1 119 ? 19.344 -20.141 1.292 1 90.5 119 GLU B O 1
ATOM 3795 N N . ALA B 1 120 ? 21.016 -18.672 1.289 1 93.38 120 ALA B N 1
ATOM 3796 C CA . ALA B 1 120 ? 20.297 -17.781 2.203 1 93.38 120 ALA B CA 1
ATOM 3797 C C . ALA B 1 120 ? 19 -17.266 1.566 1 93.38 120 ALA B C 1
ATOM 3799 O O . ALA B 1 120 ? 17.953 -17.266 2.203 1 93.38 120 ALA B O 1
ATOM 3800 N N . VAL B 1 121 ? 19.109 -16.875 0.333 1 93.12 121 VAL B N 1
ATOM 3801 C CA . VAL B 1 121 ? 17.953 -16.344 -0.383 1 93.12 121 VAL B CA 1
ATOM 3802 C C . VAL B 1 121 ? 16.891 -17.453 -0.542 1 93.12 121 VAL B C 1
ATOM 3804 O O . VAL B 1 121 ? 15.703 -17.219 -0.314 1 93.12 121 VAL B O 1
ATOM 3807 N N . LEU B 1 122 ? 17.312 -18.625 -0.847 1 92.5 122 LEU B N 1
ATOM 3808 C CA . LEU B 1 122 ? 16.375 -19.719 -1.076 1 92.5 122 LEU B CA 1
ATOM 3809 C C . LEU B 1 122 ? 15.734 -20.172 0.23 1 92.5 122 LEU B C 1
ATOM 3811 O O . LEU B 1 122 ? 14.531 -20.422 0.277 1 92.5 122 LEU B O 1
ATOM 3815 N N . 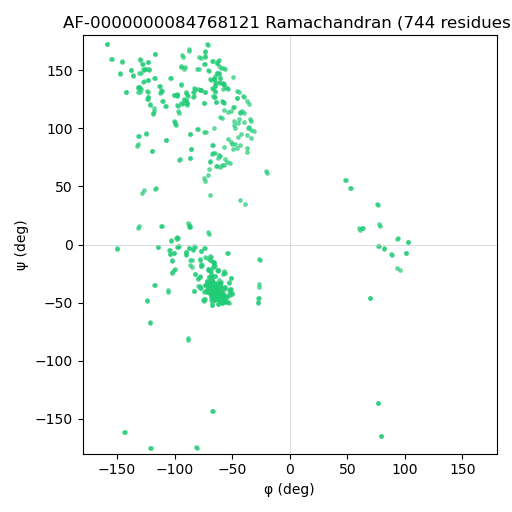ARG B 1 123 ? 16.484 -20.25 1.271 1 94.69 123 ARG B N 1
ATOM 3816 C CA . ARG B 1 123 ? 15.953 -20.641 2.566 1 94.69 123 ARG B CA 1
ATOM 3817 C C . ARG B 1 123 ? 14.969 -19.609 3.1 1 94.69 123 ARG B C 1
ATOM 3819 O O . ARG B 1 123 ? 13.906 -19.969 3.615 1 94.69 123 ARG B O 1
ATOM 3826 N N . ALA B 1 124 ? 15.383 -18.359 2.957 1 96.25 124 ALA B N 1
ATOM 3827 C CA . ALA B 1 124 ? 14.469 -17.297 3.369 1 96.25 124 ALA B CA 1
ATOM 3828 C C . ALA B 1 124 ? 13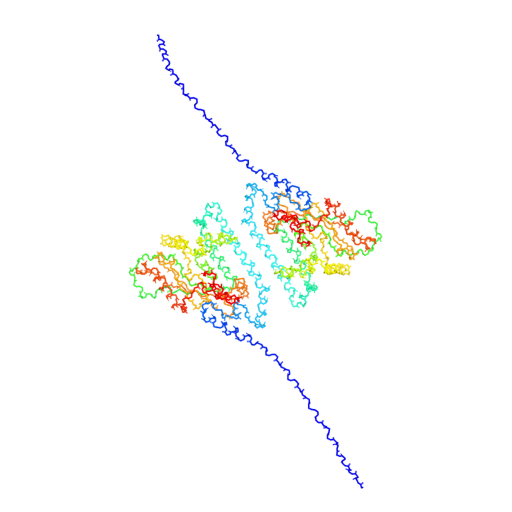.188 -17.328 2.539 1 96.25 124 ALA B C 1
ATOM 3830 O O . ALA B 1 124 ? 12.086 -17.156 3.074 1 96.25 124 ALA B O 1
ATOM 3831 N N . GLY B 1 125 ? 13.375 -17.578 1.264 1 95.94 125 GLY B N 1
ATOM 3832 C CA . GLY B 1 125 ? 12.211 -17.641 0.389 1 95.94 125 GLY B CA 1
ATOM 3833 C C . GLY B 1 125 ? 11.234 -18.734 0.786 1 95.94 125 GLY B C 1
ATOM 3834 O O . GLY B 1 125 ? 10.023 -18.516 0.803 1 95.94 125 GLY B O 1
ATOM 3835 N N . ARG B 1 126 ? 11.727 -19.844 1.109 1 96.62 126 ARG B N 1
ATOM 3836 C CA . ARG B 1 126 ? 10.875 -20.969 1.518 1 96.62 126 ARG B CA 1
ATOM 3837 C C . ARG B 1 126 ? 10.141 -20.656 2.814 1 96.62 126 ARG B C 1
ATOM 3839 O O . ARG B 1 126 ? 8.922 -20.797 2.896 1 96.62 126 ARG B O 1
ATOM 3846 N N . GLY B 1 127 ? 10.906 -20.172 3.75 1 97.75 127 GLY B N 1
ATOM 3847 C CA . GLY B 1 127 ? 10.305 -19.859 5.035 1 97.75 127 GLY B CA 1
ATOM 3848 C C . GLY B 1 127 ? 9.305 -18.734 4.965 1 97.75 127 GLY B C 1
ATOM 3849 O O . GLY B 1 127 ? 8.203 -18.828 5.512 1 97.75 127 GLY B O 1
ATOM 3850 N N . LEU B 1 128 ? 9.68 -17.656 4.309 1 98 128 LEU B N 1
ATOM 3851 C CA . LEU B 1 128 ? 8.828 -16.469 4.262 1 98 128 LEU B CA 1
ATOM 3852 C C . LEU B 1 128 ? 7.605 -16.719 3.387 1 98 128 LEU B C 1
ATOM 3854 O O . LEU B 1 128 ? 6.527 -16.188 3.656 1 98 128 LEU B O 1
ATOM 3858 N N . SER B 1 129 ? 7.746 -17.516 2.332 1 97.88 129 SER B N 1
ATOM 3859 C CA . SER B 1 129 ? 6.578 -17.875 1.536 1 97.88 129 SER B CA 1
ATOM 3860 C C . SER B 1 129 ? 5.617 -18.75 2.328 1 97.88 129 SER B C 1
ATOM 3862 O O . SER B 1 129 ? 4.398 -18.625 2.205 1 97.88 129 SER B O 1
ATOM 3864 N N . ARG B 1 130 ? 6.117 -19.656 3.119 1 98.31 130 ARG B N 1
ATOM 3865 C CA . ARG B 1 130 ? 5.254 -20.453 3.98 1 98.31 130 ARG B CA 1
ATOM 3866 C C . ARG B 1 130 ? 4.539 -19.578 5.008 1 98.31 130 ARG B C 1
ATOM 3868 O O . ARG B 1 130 ? 3.357 -19.781 5.289 1 98.31 130 ARG B O 1
ATOM 3875 N N . ALA B 1 131 ? 5.285 -18.672 5.551 1 98.5 131 ALA B N 1
ATOM 3876 C CA . ALA B 1 131 ? 4.68 -17.719 6.48 1 98.5 131 ALA B CA 1
ATOM 3877 C C . ALA B 1 131 ? 3.58 -16.906 5.801 1 98.5 131 ALA B C 1
ATOM 3879 O O . ALA B 1 131 ? 2.533 -16.641 6.398 1 98.5 131 ALA B O 1
ATOM 3880 N N . MET B 1 132 ? 3.836 -16.5 4.582 1 98.44 132 MET B N 1
ATOM 3881 C CA . MET B 1 132 ? 2.836 -15.766 3.82 1 98.44 132 MET B CA 1
ATOM 3882 C C . MET B 1 132 ? 1.58 -16.609 3.609 1 98.44 132 MET B C 1
ATOM 3884 O O . MET B 1 132 ? 0.463 -16.109 3.752 1 98.44 132 MET B O 1
ATOM 3888 N N . LEU B 1 133 ? 1.789 -17.859 3.26 1 98.56 133 LEU B N 1
ATOM 3889 C CA . LEU B 1 133 ? 0.655 -18.766 3.121 1 98.56 133 LEU B CA 1
ATOM 3890 C C . LEU B 1 133 ? -0.129 -18.859 4.426 1 98.56 133 LEU B C 1
ATOM 3892 O O . LEU B 1 133 ? -1.362 -18.875 4.414 1 98.56 133 LEU B O 1
ATOM 3896 N N . PHE B 1 134 ? 0.587 -18.922 5.508 1 98.5 134 PHE B N 1
ATOM 3897 C CA . PHE B 1 134 ? -0.052 -18.938 6.816 1 98.5 134 PHE B CA 1
ATOM 3898 C C . PHE B 1 134 ? -0.864 -17.672 7.039 1 98.5 134 PHE B C 1
ATOM 3900 O O . PHE B 1 134 ? -2.004 -17.719 7.504 1 98.5 134 PHE B O 1
ATOM 3907 N N . VAL B 1 135 ? -0.3 -16.547 6.707 1 98.25 135 VAL B N 1
ATOM 3908 C CA . VAL B 1 135 ? -0.978 -15.258 6.84 1 98.25 135 VAL B CA 1
ATOM 3909 C C . VAL B 1 135 ? -2.229 -15.242 5.965 1 98.25 135 VAL B C 1
ATOM 3911 O O . VAL B 1 135 ? -3.258 -14.68 6.352 1 98.25 135 VAL B O 1
ATOM 3914 N N . PHE B 1 136 ? -2.199 -15.883 4.785 1 98.12 136 PHE B N 1
ATOM 3915 C CA . PHE B 1 136 ? -3.32 -15.93 3.854 1 98.12 136 PHE B CA 1
ATOM 3916 C C . PHE B 1 136 ? -4.379 -16.922 4.328 1 98.12 136 PHE B C 1
ATOM 3918 O O . PHE B 1 136 ? -5.441 -17.047 3.715 1 98.12 136 PHE B O 1
ATOM 3925 N N . GLY B 1 137 ? -4.125 -17.641 5.363 1 97.94 137 GLY B N 1
ATOM 3926 C CA . GLY B 1 137 ? -5.117 -18.531 5.941 1 97.94 137 GLY B CA 1
ATOM 3927 C C . GLY B 1 137 ? -4.895 -20 5.586 1 97.94 137 GLY B C 1
ATOM 3928 O O . GLY B 1 137 ? -5.723 -20.844 5.898 1 97.94 137 GLY B O 1
ATOM 3929 N N . PHE B 1 138 ? -3.805 -20.25 4.844 1 98.12 138 PHE B N 1
ATOM 3930 C CA . PHE B 1 138 ? -3.461 -21.641 4.555 1 98.12 138 PHE B CA 1
ATOM 3931 C C . PHE B 1 138 ? -2.635 -22.234 5.684 1 98.12 138 PHE B C 1
ATOM 3933 O O . PHE B 1 138 ? -1.42 -22.406 5.551 1 98.12 138 PHE B O 1
ATOM 3940 N N . TYR B 1 139 ? -3.264 -22.672 6.711 1 97.69 139 TYR B N 1
ATOM 3941 C CA . TYR B 1 139 ? -2.625 -23.062 7.961 1 97.69 139 TYR B CA 1
ATOM 3942 C C . TYR B 1 139 ? -1.991 -24.453 7.836 1 97.69 139 TYR B C 1
ATOM 3944 O O . TYR B 1 139 ? -0.909 -24.688 8.375 1 97.69 139 TYR B O 1
ATOM 3952 N N . TRP B 1 140 ? -2.709 -25.297 7.105 1 95.69 140 TRP B N 1
ATOM 3953 C CA . TRP B 1 140 ? -2.238 -26.672 6.883 1 95.69 140 TRP B CA 1
ATOM 3954 C C . TRP B 1 140 ? -2.295 -27.031 5.402 1 95.69 140 TRP B C 1
ATOM 3956 O O . TRP B 1 140 ? -3.297 -26.766 4.734 1 95.69 140 TRP B O 1
ATOM 3966 N N . ILE B 1 141 ? -1.245 -27.641 4.941 1 97 141 ILE B N 1
ATOM 3967 C CA . ILE B 1 141 ? -1.166 -28 3.533 1 97 141 ILE B CA 1
ATOM 3968 C C . ILE B 1 141 ? -0.892 -29.5 3.406 1 97 141 ILE B C 1
ATOM 3970 O O . ILE B 1 141 ? 0.26 -29.938 3.477 1 97 141 ILE B O 1
ATOM 3974 N N . PRO B 1 142 ? -1.945 -30.219 3.244 1 95.69 142 PRO B N 1
ATOM 3975 C CA . PRO B 1 142 ? -1.744 -31.656 3.043 1 95.69 142 PRO B CA 1
ATOM 3976 C C . PRO B 1 142 ? -1.048 -31.969 1.722 1 95.69 142 PRO B C 1
ATOM 3978 O O . PRO B 1 142 ? -1.404 -31.406 0.681 1 95.69 142 PRO B O 1
ATOM 3981 N N . MET B 1 143 ? -0.09 -32.812 1.752 1 93.25 143 MET B N 1
ATOM 3982 C CA . MET B 1 143 ? 0.671 -33.219 0.578 1 93.25 143 MET B CA 1
ATOM 3983 C C . MET B 1 143 ? 0.612 -34.719 0.4 1 93.25 143 MET B C 1
ATOM 3985 O O . MET B 1 143 ? 0.736 -35.469 1.37 1 93.25 143 MET B O 1
ATOM 3989 N N . SER B 1 144 ? 0.219 -35.125 -0.774 1 90.81 144 SER B N 1
ATOM 3990 C CA . SER B 1 144 ? 0.255 -36.531 -1.145 1 90.81 144 SER B CA 1
ATOM 3991 C C . SER B 1 144 ? 1.363 -36.812 -2.154 1 90.81 144 SER B C 1
ATOM 3993 O O . SER B 1 144 ? 1.393 -36.219 -3.232 1 90.81 144 SER B O 1
ATOM 3995 N N . ASP B 1 145 ? 2.318 -37.656 -1.814 1 87.06 145 ASP B N 1
ATOM 3996 C CA . ASP B 1 145 ? 3.41 -38.062 -2.703 1 87.06 145 ASP B CA 1
ATOM 3997 C C . ASP B 1 145 ? 3.145 -39.406 -3.336 1 87.06 145 ASP B C 1
ATOM 3999 O O . ASP B 1 145 ? 3.166 -40.438 -2.65 1 87.06 145 ASP B O 1
ATOM 4003 N N . ARG B 1 146 ? 2.816 -39.438 -4.508 1 80.69 146 ARG B N 1
ATOM 4004 C CA . ARG B 1 146 ? 2.531 -40.688 -5.215 1 80.69 146 ARG B CA 1
ATOM 4005 C C . ARG B 1 146 ? 3.75 -41.156 -5.996 1 80.69 146 ARG B C 1
ATOM 4007 O O . ARG B 1 146 ? 3.629 -42 -6.895 1 80.69 146 ARG B O 1
ATOM 4014 N N . SER B 1 147 ? 4.945 -40.438 -5.848 1 65.62 147 SER B N 1
ATOM 4015 C CA . SER B 1 147 ? 6.16 -40.781 -6.578 1 65.62 147 SER B CA 1
ATOM 4016 C C . SER B 1 147 ? 6.613 -42.188 -6.27 1 65.62 147 SER B C 1
ATOM 4018 O O . SER B 1 147 ? 7.414 -42.781 -7.008 1 65.62 147 SER B O 1
ATOM 4020 N N . VAL B 1 148 ? 6.445 -42.844 -5.043 1 52.06 148 VAL B N 1
ATOM 4021 C CA . VAL B 1 148 ? 7.062 -44.125 -4.695 1 52.06 148 VAL B CA 1
ATOM 4022 C C . VAL B 1 148 ? 6.375 -45.25 -5.457 1 52.06 148 VAL B C 1
ATOM 4024 O O . VAL B 1 148 ? 5.168 -45.469 -5.328 1 52.06 148 VAL B O 1
ATOM 4027 N N . PRO B 1 149 ? 6.941 -45.656 -6.57 1 46 149 PRO B N 1
ATOM 4028 C CA . PRO B 1 149 ? 6.418 -46.906 -7.121 1 46 149 PRO B CA 1
ATOM 4029 C C . PRO B 1 149 ? 6.102 -47.969 -6.043 1 46 149 PRO B C 1
ATOM 4031 O O . PRO B 1 149 ? 6.684 -47.906 -4.953 1 46 149 PRO B O 1
ATOM 4034 N N . ASN B 1 150 ? 4.906 -48.5 -6.047 1 38.5 150 ASN B N 1
ATOM 4035 C CA . ASN B 1 150 ? 4.836 -49.75 -5.297 1 38.5 150 ASN B CA 1
ATOM 4036 C C . ASN B 1 150 ? 6.117 -50.562 -5.441 1 38.5 150 ASN B C 1
ATOM 4038 O O . ASN B 1 150 ? 6.746 -50.531 -6.504 1 38.5 150 ASN B O 1
ATOM 4042 N N . ALA B 1 151 ? 6.914 -50.938 -4.379 1 38.66 151 ALA B N 1
ATOM 4043 C CA . ALA B 1 151 ? 8.117 -51.75 -4.305 1 38.66 151 ALA B CA 1
ATOM 4044 C C . ALA B 1 151 ? 8.164 -52.75 -5.457 1 38.66 151 ALA B C 1
ATOM 4046 O O . ALA B 1 151 ? 9.242 -53.156 -5.895 1 38.66 151 ALA B O 1
ATOM 4047 N N . GLU B 1 152 ? 7.059 -53.469 -5.77 1 38.38 152 GLU B N 1
ATOM 4048 C CA . GLU B 1 152 ? 7.148 -54.656 -6.598 1 38.38 152 GLU B CA 1
ATOM 4049 C C . GLU B 1 152 ? 7.555 -54.312 -8.031 1 38.38 152 GLU B C 1
ATOM 4051 O O . GLU B 1 152 ? 8.102 -55.156 -8.75 1 38.38 152 GLU B O 1
ATOM 4056 N N . ASP B 1 153 ? 6.879 -53.344 -8.609 1 37 153 ASP B N 1
ATOM 4057 C CA . ASP B 1 153 ? 7.07 -53.312 -10.062 1 37 153 ASP B CA 1
ATOM 4058 C C . ASP B 1 153 ? 8.32 -52.531 -10.43 1 37 153 ASP B C 1
ATOM 4060 O O . ASP B 1 153 ? 8.523 -52.156 -11.602 1 37 153 ASP B O 1
ATOM 4064 N N . VAL B 1 154 ? 8.914 -51.75 -9.461 1 37.72 154 VAL B N 1
ATOM 4065 C CA . VAL B 1 154 ? 10.125 -51.125 -9.953 1 37.72 154 VAL B CA 1
ATOM 4066 C C . VAL B 1 154 ? 11.203 -52.156 -10.227 1 37.72 154 VAL B C 1
ATOM 4068 O O . VAL B 1 154 ? 11.672 -52.844 -9.312 1 37.72 154 VAL B O 1
ATOM 4071 N N . HIS B 1 155 ? 11.18 -52.875 -11.32 1 34.94 155 HIS B N 1
ATOM 4072 C CA . HIS B 1 155 ? 12.383 -53.562 -11.773 1 34.94 155 HIS B CA 1
ATOM 4073 C C . HIS B 1 155 ? 13.633 -52.75 -11.453 1 34.94 155 HIS B C 1
ATOM 4075 O O . HIS B 1 155 ? 13.641 -51.531 -11.609 1 34.94 155 HIS B O 1
ATOM 4081 N N . GLN B 1 156 ? 14.484 -53.156 -10.469 1 37.19 156 GLN B N 1
ATOM 4082 C CA . GLN B 1 156 ? 15.797 -52.812 -9.938 1 37.19 156 GLN B CA 1
ATOM 4083 C C . GLN B 1 156 ? 16.688 -52.188 -11.008 1 37.19 156 GLN B C 1
ATOM 4085 O O . GLN B 1 156 ? 17.625 -51.469 -10.695 1 37.19 156 GLN B O 1
ATOM 4090 N N . ASP B 1 157 ? 16.797 -52.844 -12.25 1 35.81 157 ASP B N 1
ATOM 4091 C CA . ASP B 1 157 ? 18 -52.75 -13.086 1 35.81 157 ASP B CA 1
ATOM 4092 C C . ASP B 1 157 ? 18.172 -51.312 -13.586 1 35.81 157 ASP B C 1
ATOM 4094 O O . ASP B 1 157 ? 19.156 -51 -14.242 1 35.81 157 ASP B O 1
ATOM 4098 N N . GLN B 1 158 ? 17.172 -50.625 -14.086 1 35.41 158 GLN B N 1
ATOM 4099 C CA . GLN B 1 158 ? 17.641 -49.406 -14.75 1 35.41 158 GLN B CA 1
ATOM 4100 C C . GLN B 1 158 ? 18.078 -48.375 -13.727 1 35.41 158 GLN B C 1
ATOM 4102 O O . GLN B 1 158 ? 17.25 -47.656 -13.188 1 35.41 158 GLN B O 1
ATOM 4107 N N . SER B 1 159 ? 18.953 -48.594 -12.805 1 37.12 159 SER B N 1
ATOM 4108 C CA . SER B 1 159 ? 19.859 -47.719 -12.086 1 37.12 159 SER B CA 1
ATOM 4109 C C . SER B 1 159 ? 20.188 -46.469 -12.914 1 37.12 159 SER B C 1
ATOM 4111 O O . SER B 1 159 ? 21.141 -45.75 -12.609 1 37.12 159 SER B O 1
ATOM 4113 N N . ALA B 1 160 ? 19.859 -46.469 -14.227 1 38.66 160 ALA B N 1
ATOM 4114 C CA . ALA B 1 160 ? 20.266 -45.25 -14.961 1 38.66 160 ALA B CA 1
ATOM 4115 C C . ALA B 1 160 ? 20.016 -44 -14.125 1 38.66 160 ALA B C 1
ATOM 4117 O O . ALA B 1 160 ? 19.047 -43.938 -13.367 1 38.66 160 ALA B O 1
ATOM 4118 N N . GLU B 1 161 ? 21.109 -43.281 -13.742 1 44.28 161 GLU B N 1
ATOM 4119 C CA . GLU B 1 161 ? 21.188 -41.938 -13.188 1 44.28 161 GLU B CA 1
ATOM 4120 C C . GLU B 1 161 ? 19.922 -41.156 -13.484 1 44.28 161 GLU B C 1
ATOM 4122 O O . GLU B 1 161 ? 19.734 -40.656 -14.602 1 44.28 161 GLU B O 1
ATOM 4127 N N . LEU B 1 162 ? 18.828 -41.594 -13.023 1 52.62 162 LEU B N 1
ATOM 4128 C CA . LEU B 1 162 ? 17.562 -40.906 -13.281 1 52.62 162 LEU B CA 1
ATOM 4129 C C . LEU B 1 162 ? 17.75 -39.406 -13.305 1 52.62 162 LEU B C 1
ATOM 4131 O O . LEU B 1 162 ? 18.297 -38.812 -12.359 1 52.62 162 LEU B O 1
ATOM 4135 N N . GLU B 1 163 ? 17.828 -38.781 -14.555 1 65.31 163 GLU B N 1
ATOM 4136 C CA . GLU B 1 163 ? 17.938 -37.344 -14.844 1 65.31 163 GLU B CA 1
ATO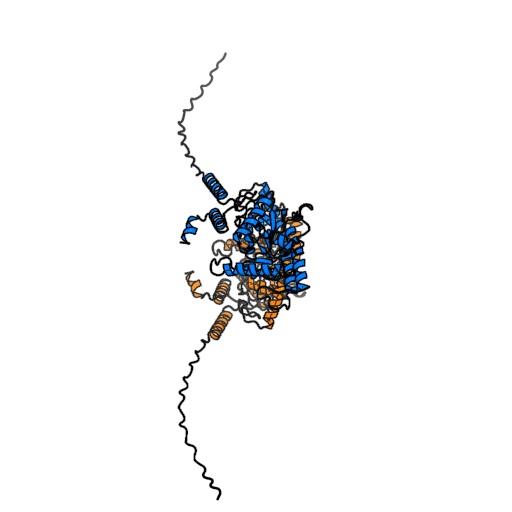M 4137 C C . GLU B 1 163 ? 16.984 -36.531 -13.961 1 65.31 163 GLU B C 1
ATOM 4139 O O . GLU B 1 163 ? 15.852 -36.938 -13.727 1 65.31 163 GLU B O 1
ATOM 4144 N N . ARG B 1 164 ? 17.531 -35.781 -13.109 1 80.19 164 ARG B N 1
ATOM 4145 C CA . ARG B 1 164 ? 16.766 -34.812 -12.344 1 80.19 164 ARG B CA 1
ATOM 4146 C C . ARG B 1 164 ? 15.773 -34.062 -13.234 1 80.19 164 ARG B C 1
ATOM 4148 O O . ARG B 1 164 ? 16.094 -33.75 -14.383 1 80.19 164 ARG B O 1
ATOM 4155 N N . PRO B 1 165 ? 14.539 -34 -12.773 1 87.31 165 PRO B N 1
ATOM 4156 C CA . PRO B 1 165 ? 13.594 -33.25 -13.586 1 87.31 165 PRO B CA 1
ATOM 4157 C C . PRO B 1 165 ? 14.039 -31.797 -13.8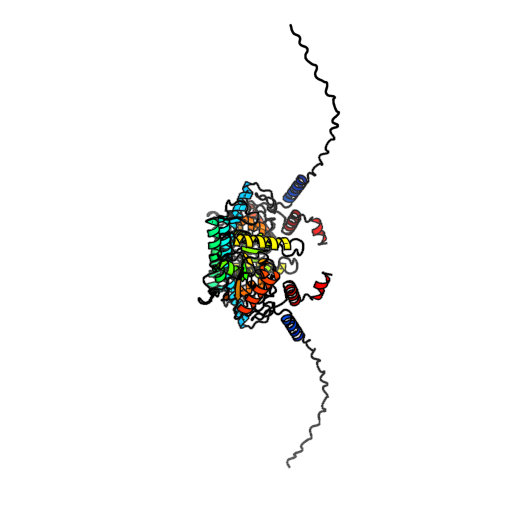2 1 87.31 165 PRO B C 1
ATOM 4159 O O . PRO B 1 165 ? 14.586 -31.156 -12.914 1 87.31 165 PRO B O 1
ATOM 4162 N N . GLY B 1 166 ? 13.844 -31.391 -15.016 1 85.94 166 GLY B N 1
ATOM 4163 C CA . GLY B 1 166 ? 14.234 -30.047 -15.383 1 85.94 166 GLY B CA 1
ATOM 4164 C C . GLY B 1 166 ? 13.203 -29 -14.992 1 85.94 166 GLY B C 1
ATOM 4165 O O . GLY B 1 166 ? 13.523 -27.828 -14.844 1 85.94 166 GLY B O 1
ATOM 4166 N N . ALA B 1 167 ? 11.953 -29.516 -14.898 1 91.44 167 ALA B N 1
ATOM 4167 C CA . ALA B 1 167 ? 10.891 -28.547 -14.648 1 91.44 167 ALA B CA 1
ATOM 4168 C C . ALA B 1 167 ? 9.773 -29.156 -13.805 1 91.44 167 ALA B C 1
ATOM 4170 O O . ALA B 1 167 ? 9.539 -30.359 -13.859 1 91.44 167 ALA B O 1
ATOM 4171 N N . ILE B 1 168 ? 9.195 -28.328 -13.008 1 94.25 168 ILE B N 1
ATOM 4172 C CA . ILE B 1 168 ? 7.934 -28.656 -12.359 1 94.25 168 ILE B CA 1
ATOM 4173 C C . ILE B 1 168 ? 6.77 -28.203 -13.242 1 94.25 168 ILE B C 1
ATOM 4175 O O . ILE B 1 168 ? 6.738 -27.062 -13.711 1 94.25 168 ILE B O 1
ATOM 4179 N N . VAL B 1 169 ? 5.922 -29.109 -13.555 1 95.56 169 VAL B N 1
ATOM 4180 C CA . VAL B 1 169 ? 4.73 -28.812 -14.336 1 95.56 169 VAL B CA 1
ATOM 4181 C C . VAL B 1 169 ? 3.486 -28.953 -13.461 1 95.56 169 VAL B C 1
ATOM 4183 O O . VAL B 1 169 ? 3.26 -30 -12.859 1 95.56 169 VAL B O 1
ATOM 4186 N N . SER B 1 170 ? 2.732 -27.922 -13.383 1 96.94 170 SER B N 1
ATOM 4187 C CA . SER B 1 170 ? 1.567 -27.906 -12.508 1 96.94 170 SER B CA 1
ATOM 4188 C C . SER B 1 170 ? 0.367 -27.25 -13.188 1 96.94 170 SER B C 1
ATOM 4190 O O . SER B 1 170 ? 0.528 -26.484 -14.125 1 96.94 170 SER B O 1
ATOM 4192 N N . ASN B 1 171 ? -0.843 -27.734 -12.781 1 97.5 171 ASN B N 1
ATOM 4193 C CA . ASN B 1 171 ? -2.021 -26.953 -13.141 1 97.5 171 ASN B CA 1
ATOM 4194 C C . ASN B 1 171 ? -1.998 -25.578 -12.492 1 97.5 171 ASN B C 1
ATOM 4196 O O . ASN B 1 171 ? -1.276 -25.359 -11.523 1 97.5 171 ASN B O 1
ATOM 4200 N N . HIS B 1 172 ? -2.666 -24.625 -13.039 1 96.12 172 HIS B N 1
ATOM 4201 C CA . HIS B 1 172 ? -2.652 -23.25 -12.57 1 96.12 172 HIS B CA 1
ATOM 4202 C C . HIS B 1 172 ? -4.047 -22.797 -12.141 1 96.12 172 HIS B C 1
ATOM 4204 O O . HIS B 1 172 ? -4.941 -22.656 -12.977 1 96.12 172 HIS B O 1
ATOM 4210 N N . VAL B 1 173 ? -4.172 -22.578 -10.906 1 97.38 173 VAL B N 1
ATOM 4211 C CA . VAL B 1 173 ? -5.5 -22.297 -10.375 1 97.38 173 VAL B CA 1
ATOM 4212 C C . VAL B 1 173 ? -5.535 -20.906 -9.773 1 97.38 173 VAL B C 1
ATOM 4214 O O . VAL B 1 173 ? -6.562 -20.219 -9.836 1 97.38 173 VAL B O 1
ATOM 4217 N N . SER B 1 174 ? -4.441 -20.484 -9.18 1 96.38 174 SER B N 1
ATOM 4218 C CA . SER B 1 174 ? -4.379 -19.234 -8.438 1 96.38 174 SER B CA 1
ATOM 4219 C C . SER B 1 174 ? -2.955 -18.688 -8.391 1 96.38 174 SER B C 1
ATOM 4221 O O . SER B 1 174 ? -2 -19.406 -8.711 1 96.38 174 SER B O 1
ATOM 4223 N N . TYR B 1 175 ? -2.869 -17.391 -8.117 1 92.31 175 TYR B N 1
ATOM 4224 C CA . TYR B 1 175 ? -1.53 -16.859 -7.875 1 92.31 175 TYR B CA 1
ATOM 4225 C C . TYR B 1 175 ? -0.927 -17.469 -6.613 1 92.31 175 TYR B C 1
ATOM 4227 O O . TYR B 1 175 ? 0.291 -17.438 -6.426 1 92.31 175 TYR B O 1
ATOM 4235 N N . VAL B 1 176 ? -1.683 -18.031 -5.75 1 96.88 176 VAL B N 1
ATOM 4236 C CA . VAL B 1 176 ? -1.228 -18.719 -4.547 1 96.88 176 VAL B CA 1
ATOM 4237 C C . VAL B 1 176 ? -0.38 -19.938 -4.93 1 96.88 176 VAL B C 1
ATOM 4239 O O . VAL B 1 176 ? 0.448 -20.391 -4.141 1 96.88 176 VAL B O 1
ATOM 4242 N N . ASP B 1 177 ? -0.598 -20.391 -6.176 1 96.81 177 ASP B N 1
ATOM 4243 C CA . ASP B 1 177 ? 0.197 -21.5 -6.676 1 96.81 177 ASP B CA 1
ATOM 4244 C C . ASP B 1 177 ? 1.691 -21.203 -6.566 1 96.81 177 ASP B C 1
ATOM 4246 O O . ASP B 1 177 ? 2.469 -22.062 -6.125 1 96.81 177 ASP B O 1
ATOM 4250 N N . VAL B 1 178 ? 1.996 -20.016 -6.961 1 94 178 VAL B N 1
ATOM 4251 C CA . VAL B 1 178 ? 3.395 -19.594 -6.969 1 94 178 VAL B CA 1
ATOM 4252 C C . VAL B 1 178 ? 3.939 -19.594 -5.539 1 94 178 VAL B C 1
ATOM 4254 O O . VAL B 1 178 ? 5.047 -20.078 -5.293 1 94 178 VAL B O 1
ATOM 4257 N N . LEU B 1 179 ? 3.186 -19.141 -4.648 1 95.94 179 LEU B N 1
ATOM 4258 C CA . LEU B 1 179 ? 3.605 -19.078 -3.25 1 95.94 179 LEU B CA 1
ATOM 4259 C C . LEU B 1 179 ? 3.842 -20.484 -2.695 1 95.94 179 LEU B C 1
ATOM 4261 O O . LEU B 1 179 ? 4.812 -20.719 -1.968 1 95.94 179 LEU B O 1
ATOM 4265 N N . TYR B 1 180 ? 2.965 -21.375 -3.006 1 97.81 180 TYR B N 1
ATOM 4266 C CA . TYR B 1 180 ? 3.152 -22.75 -2.535 1 97.81 180 TYR B CA 1
ATOM 4267 C C . TYR B 1 180 ? 4.457 -23.328 -3.066 1 97.81 180 TYR B C 1
ATOM 4269 O O . TYR B 1 180 ? 5.25 -23.891 -2.303 1 97.81 180 TYR B O 1
ATOM 4277 N N . HIS B 1 181 ? 4.625 -23.172 -4.359 1 96.69 181 HIS B N 1
ATOM 4278 C CA . HIS B 1 181 ? 5.812 -23.766 -4.957 1 96.69 181 HIS B CA 1
ATOM 4279 C C . HIS B 1 181 ? 7.086 -23.125 -4.43 1 96.69 181 HIS B C 1
ATOM 4281 O O . HIS B 1 181 ? 8.109 -23.797 -4.266 1 96.69 181 HIS B O 1
ATOM 4287 N N . MET B 1 182 ? 7.023 -21.844 -4.18 1 95.12 182 MET B N 1
ATOM 4288 C CA . MET B 1 182 ? 8.156 -21.172 -3.545 1 95.12 182 MET B CA 1
ATOM 4289 C C . MET B 1 182 ? 8.445 -21.781 -2.176 1 95.12 182 MET B C 1
ATOM 4291 O O . MET B 1 182 ? 9.609 -22.031 -1.837 1 95.12 182 MET B O 1
ATOM 4295 N N . SER B 1 183 ? 7.438 -22.016 -1.442 1 96.62 183 SER B N 1
ATOM 4296 C CA . SER B 1 183 ? 7.586 -22.562 -0.095 1 96.62 183 SER B CA 1
ATOM 4297 C C . SER B 1 183 ? 8.094 -24 -0.128 1 96.62 183 SER B C 1
ATOM 4299 O O . SER B 1 183 ? 8.836 -24.422 0.764 1 96.62 183 SER B O 1
ATOM 4301 N N . ALA B 1 184 ? 7.688 -24.672 -1.15 1 94.19 184 ALA B N 1
ATOM 4302 C CA . ALA B 1 184 ? 7.996 -26.094 -1.218 1 94.19 184 ALA B CA 1
ATOM 4303 C C . ALA B 1 184 ? 9.398 -26.328 -1.776 1 94.19 184 ALA B C 1
ATOM 4305 O O . ALA B 1 184 ? 10.133 -27.203 -1.296 1 94.19 184 ALA B O 1
ATOM 4306 N N . SER B 1 185 ? 9.828 -25.516 -2.842 1 89.5 185 SER B N 1
ATOM 4307 C CA . SER B 1 185 ? 11.07 -25.891 -3.504 1 89.5 185 SER B CA 1
ATOM 4308 C C . SER B 1 185 ? 11.789 -24.656 -4.059 1 89.5 185 SER B C 1
ATOM 4310 O O . SER B 1 185 ? 12.875 -24.766 -4.621 1 89.5 185 SER B O 1
ATOM 4312 N N . SER B 1 186 ? 11.242 -23.469 -3.967 1 88.62 186 SER B N 1
ATOM 4313 C CA . SER B 1 186 ? 11.805 -22.219 -4.441 1 88.62 186 SER B CA 1
ATOM 4314 C C . SER B 1 186 ? 12.32 -22.344 -5.871 1 88.62 186 SER B C 1
ATOM 4316 O O . SER B 1 186 ? 13.469 -21.984 -6.156 1 88.62 186 SER B O 1
ATOM 4318 N N . PRO B 1 187 ? 11.477 -22.75 -6.754 1 89.81 187 PRO B N 1
ATOM 4319 C CA . PRO B 1 187 ? 11.883 -22.828 -8.164 1 89.81 187 PRO B CA 1
ATOM 4320 C C . PRO B 1 187 ? 11.984 -21.453 -8.82 1 89.81 187 PRO B C 1
ATOM 4322 O O . PRO B 1 187 ? 11.586 -20.453 -8.227 1 89.81 187 PRO B O 1
ATOM 4325 N N . SER B 1 188 ? 12.625 -21.484 -9.961 1 87.12 188 SER B N 1
ATOM 4326 C CA . SER B 1 188 ? 12.516 -20.312 -10.812 1 87.12 188 SER B CA 1
ATOM 4327 C C . SER B 1 188 ? 11.195 -20.297 -11.57 1 87.12 188 SER B C 1
ATOM 4329 O O . SER B 1 188 ? 10.609 -21.344 -11.836 1 87.12 188 SER B O 1
ATOM 4331 N N . PHE B 1 189 ? 10.75 -19.078 -11.867 1 85.88 189 PHE B N 1
ATOM 4332 C CA . PHE B 1 189 ? 9.445 -18.969 -12.508 1 85.88 189 PHE B CA 1
ATOM 4333 C C . PHE B 1 189 ? 9.539 -18.125 -13.773 1 85.88 189 PHE B C 1
ATOM 4335 O O . PHE B 1 189 ? 10.508 -17.375 -13.953 1 85.88 189 PHE B O 1
ATOM 4342 N N . VAL B 1 190 ? 8.547 -18.469 -14.594 1 79.12 190 VAL B N 1
ATOM 4343 C CA . VAL B 1 190 ? 8.359 -17.594 -15.742 1 79.12 190 VAL B CA 1
ATOM 4344 C C . VAL B 1 190 ? 7.391 -16.469 -15.375 1 79.12 190 VAL B C 1
ATOM 4346 O O . VAL B 1 190 ? 6.289 -16.719 -14.883 1 79.12 190 VAL B O 1
ATOM 4349 N N . ALA B 1 191 ? 7.887 -15.25 -15.523 1 76.31 191 ALA B N 1
ATOM 4350 C CA . ALA B 1 191 ? 7.055 -14.109 -15.148 1 76.31 191 ALA B CA 1
ATOM 4351 C C . ALA B 1 191 ? 7.016 -13.07 -16.266 1 76.31 191 ALA B C 1
ATOM 4353 O O . ALA B 1 191 ? 7.859 -13.086 -17.156 1 76.31 191 ALA B O 1
ATOM 4354 N N . LYS B 1 192 ? 5.934 -12.289 -16.141 1 74.25 192 LYS B N 1
ATOM 4355 C CA . LYS B 1 192 ? 5.848 -11.148 -17.047 1 74.25 192 LYS B CA 1
ATOM 4356 C C . LYS B 1 192 ? 7 -10.172 -16.812 1 74.25 192 LYS B C 1
ATOM 4358 O O . LYS B 1 192 ? 7.41 -9.953 -15.672 1 74.25 192 LYS B O 1
ATOM 4363 N N . ASN B 1 193 ? 7.371 -9.562 -17.906 1 79.56 193 ASN B N 1
ATOM 4364 C CA . ASN B 1 193 ? 8.484 -8.617 -17.828 1 79.56 193 ASN B CA 1
ATOM 4365 C C . ASN B 1 193 ? 8.188 -7.477 -16.859 1 79.56 193 ASN B C 1
ATOM 4367 O O . ASN B 1 193 ? 9.086 -7 -16.172 1 79.56 193 ASN B O 1
ATOM 4371 N N . SER B 1 194 ? 6.973 -7.039 -16.828 1 83.31 194 SER B N 1
ATOM 4372 C CA . SER B 1 194 ? 6.602 -5.906 -15.992 1 83.31 194 SER B CA 1
ATOM 4373 C C . SER B 1 194 ? 6.824 -6.219 -14.516 1 83.31 194 SER B C 1
ATOM 4375 O O . SER B 1 194 ? 6.984 -5.305 -13.703 1 83.31 194 SER B O 1
ATOM 4377 N N . VAL B 1 195 ? 6.867 -7.453 -14.164 1 82.75 195 VAL B N 1
ATOM 4378 C CA . VAL B 1 195 ? 7.078 -7.863 -12.781 1 82.75 195 VAL B CA 1
ATOM 4379 C C . VAL B 1 195 ? 8.492 -7.496 -12.336 1 82.75 195 VAL B C 1
ATOM 4381 O O . VAL B 1 195 ? 8.727 -7.18 -11.172 1 82.75 195 VAL B O 1
ATOM 4384 N N . SER B 1 196 ? 9.414 -7.492 -13.25 1 85.12 196 SER B N 1
ATOM 4385 C CA . SER B 1 196 ? 10.805 -7.207 -12.93 1 85.12 196 SER B CA 1
ATOM 4386 C C . SER B 1 196 ? 10.984 -5.766 -12.469 1 85.12 196 SER B C 1
ATOM 4388 O O . SER B 1 196 ? 11.984 -5.43 -11.836 1 85.12 196 SER B O 1
ATOM 4390 N N . LYS B 1 197 ? 9.945 -5.027 -12.75 1 86.62 197 LYS B N 1
ATOM 4391 C CA . LYS B 1 197 ? 10.062 -3.602 -12.445 1 86.62 197 LYS B CA 1
ATOM 4392 C C . LYS B 1 197 ? 9.273 -3.24 -11.188 1 86.62 197 LYS B C 1
ATOM 4394 O O . LYS B 1 197 ? 9.32 -2.098 -10.727 1 86.62 197 LYS B O 1
ATOM 4399 N N . LEU B 1 198 ? 8.547 -4.168 -10.734 1 86.31 198 LEU B N 1
ATOM 4400 C CA . LEU B 1 198 ? 7.754 -3.9 -9.539 1 86.31 198 LEU B CA 1
ATOM 4401 C C . LEU B 1 198 ? 8.656 -3.633 -8.336 1 86.31 198 LEU B C 1
ATOM 4403 O O . LEU B 1 198 ? 9.648 -4.332 -8.133 1 86.31 198 LEU B O 1
ATOM 4407 N N . PRO B 1 199 ? 8.258 -2.568 -7.566 1 87.25 199 PRO B N 1
ATOM 4408 C CA . PRO B 1 199 ? 9.055 -2.299 -6.367 1 87.25 199 PRO B CA 1
ATOM 4409 C C . PRO B 1 199 ? 9.109 -3.494 -5.418 1 87.25 199 PRO B C 1
ATOM 4411 O O . PRO B 1 199 ? 8.117 -4.211 -5.258 1 87.25 199 PRO B O 1
ATOM 4414 N N . LEU B 1 200 ? 10.211 -3.82 -4.828 1 91.44 200 LEU B N 1
ATOM 4415 C CA . LEU B 1 200 ? 10.5 -4.895 -3.883 1 91.44 200 LEU B CA 1
ATOM 4416 C C . LEU B 1 200 ? 10.438 -6.254 -4.57 1 91.44 200 LEU B C 1
ATOM 4418 O O . LEU B 1 200 ? 11.391 -7.031 -4.508 1 91.44 200 LEU B O 1
ATOM 4422 N N . ILE B 1 201 ? 9.305 -6.473 -5.41 1 91.12 201 ILE B N 1
ATOM 4423 C CA . ILE B 1 201 ? 9.031 -7.781 -5.996 1 91.12 201 ILE B CA 1
ATOM 4424 C C . ILE B 1 201 ? 10.023 -8.055 -7.125 1 91.12 201 ILE B C 1
ATOM 4426 O O . ILE B 1 201 ? 10.406 -9.211 -7.352 1 91.12 201 ILE B O 1
ATOM 4430 N N . GLY B 1 202 ? 10.367 -7.043 -7.797 1 90.12 202 GLY B N 1
ATOM 4431 C CA . GLY B 1 202 ? 11.32 -7.207 -8.891 1 90.12 202 GLY B CA 1
ATOM 4432 C C . GLY B 1 202 ? 12.625 -7.832 -8.453 1 90.12 202 GLY B C 1
ATOM 4433 O O . GLY B 1 202 ? 13.102 -8.781 -9.078 1 90.12 202 GLY B O 1
ATOM 4434 N N . LEU B 1 203 ? 13.195 -7.336 -7.426 1 90.81 203 LEU B N 1
ATOM 4435 C CA . LEU B 1 203 ? 14.461 -7.867 -6.93 1 90.81 203 LEU B CA 1
ATOM 4436 C C . LEU B 1 203 ? 14.289 -9.305 -6.441 1 90.81 203 LEU B C 1
ATOM 4438 O O . LEU B 1 203 ? 15.148 -10.156 -6.688 1 90.81 203 LEU B O 1
ATOM 4442 N N . ILE B 1 204 ? 13.203 -9.539 -5.758 1 92.62 204 ILE B N 1
ATOM 4443 C CA . ILE B 1 204 ? 12.93 -10.883 -5.27 1 92.62 204 ILE B CA 1
ATOM 4444 C C . ILE B 1 204 ? 12.867 -11.859 -6.449 1 92.62 204 ILE B C 1
ATOM 4446 O O . ILE B 1 204 ? 13.484 -12.922 -6.414 1 92.62 204 ILE B O 1
ATOM 4450 N N . SER B 1 205 ? 12.156 -11.469 -7.465 1 90.38 205 SER B N 1
ATOM 4451 C CA . SER B 1 205 ? 11.984 -12.312 -8.641 1 90.38 205 SER B CA 1
ATOM 4452 C C . SER B 1 205 ? 13.32 -12.555 -9.344 1 90.38 205 SER B C 1
ATOM 4454 O O . SER B 1 205 ? 13.594 -13.664 -9.805 1 90.38 205 SER B O 1
ATOM 4456 N N . LYS B 1 206 ? 14.117 -11.57 -9.406 1 88.31 206 LYS B N 1
ATOM 4457 C CA . LYS B 1 206 ? 15.438 -11.703 -10.016 1 88.31 206 LYS B CA 1
ATOM 4458 C C . LYS B 1 206 ? 16.312 -12.664 -9.211 1 88.31 206 LYS B C 1
ATOM 4460 O O . LYS B 1 206 ? 17.031 -13.492 -9.781 1 88.31 206 LYS B O 1
ATOM 4465 N N . CYS B 1 207 ? 16.25 -12.531 -7.922 1 89.31 207 CYS B N 1
ATOM 4466 C CA . CYS B 1 207 ? 17.062 -13.375 -7.055 1 89.31 207 CYS B CA 1
ATOM 4467 C C . CYS B 1 207 ? 16.641 -14.836 -7.172 1 89.31 207 CYS B C 1
ATOM 4469 O O . CYS B 1 207 ? 17.453 -15.742 -6.992 1 89.31 207 CYS B O 1
ATOM 4471 N N . LEU B 1 208 ? 15.383 -15.062 -7.52 1 88.19 208 LEU B N 1
ATOM 4472 C CA . LEU B 1 208 ? 14.867 -16.422 -7.684 1 88.19 208 LEU B CA 1
ATOM 4473 C C . LEU B 1 208 ? 15.18 -16.953 -9.078 1 88.19 208 LEU B C 1
ATOM 4475 O O . LEU B 1 208 ? 14.906 -18.125 -9.375 1 88.19 208 LEU B O 1
ATOM 4479 N N . GLY B 1 209 ? 15.727 -16.109 -9.844 1 83.69 209 GLY B N 1
ATOM 4480 C CA . GLY B 1 209 ? 16.094 -16.531 -11.188 1 83.69 209 GLY B CA 1
ATOM 4481 C C . GLY B 1 209 ? 14.906 -16.625 -12.125 1 83.69 209 GLY B C 1
ATOM 4482 O O . GLY B 1 209 ? 14.852 -17.516 -12.977 1 83.69 209 GLY B O 1
ATOM 4483 N N . CYS B 1 210 ? 13.992 -15.781 -11.945 1 83.94 210 CYS B N 1
ATOM 4484 C CA . CYS B 1 210 ? 12.797 -15.773 -12.781 1 83.94 210 CYS B CA 1
ATOM 4485 C C . CYS B 1 210 ? 13.141 -15.414 -14.219 1 83.94 210 CYS B C 1
ATOM 4487 O O . CYS B 1 210 ? 14.07 -14.633 -14.461 1 83.94 210 CYS B O 1
ATOM 4489 N N . ILE B 1 211 ? 12.422 -16.109 -15.086 1 80.56 211 ILE B N 1
ATOM 4490 C CA . ILE B 1 211 ? 12.531 -15.797 -16.516 1 80.56 211 ILE B CA 1
ATOM 4491 C C . ILE B 1 211 ? 11.438 -14.812 -16.922 1 80.56 211 ILE B C 1
ATOM 4493 O O . ILE B 1 211 ? 10.25 -15.094 -16.734 1 80.56 211 ILE B O 1
ATOM 4497 N N . PHE B 1 212 ? 11.883 -13.664 -17.438 1 78.62 212 PHE B N 1
ATOM 4498 C CA . PHE B 1 212 ? 10.914 -12.625 -17.75 1 78.62 212 PHE B CA 1
ATOM 4499 C C . PHE B 1 212 ? 10.562 -12.656 -19.234 1 78.62 212 PHE B C 1
ATOM 4501 O O . PHE B 1 212 ? 11.445 -12.734 -20.094 1 78.62 212 PHE B O 1
ATOM 4508 N N . VAL B 1 213 ? 9.219 -12.695 -19.438 1 73 213 VAL B N 1
ATOM 4509 C CA . VAL B 1 213 ? 8.758 -12.836 -20.812 1 73 213 VAL B CA 1
ATOM 4510 C C . VAL B 1 213 ? 7.828 -11.672 -21.172 1 73 213 VAL B C 1
ATOM 4512 O O . VAL B 1 213 ? 7.176 -11.102 -20.297 1 73 213 VAL B O 1
ATOM 4515 N N . GLN B 1 214 ? 7.895 -11.133 -22.406 1 66.06 214 GLN B N 1
ATOM 4516 C CA . GLN B 1 214 ? 6.902 -10.203 -22.922 1 66.06 214 GLN B CA 1
ATOM 4517 C C . GLN B 1 214 ? 5.73 -10.938 -23.562 1 66.06 214 GLN B C 1
ATOM 4519 O O . GLN B 1 214 ? 5.91 -11.695 -24.516 1 66.06 214 GLN B O 1
ATOM 4524 N N . ARG B 1 215 ? 4.656 -11.195 -22.891 1 54 215 ARG B N 1
ATOM 4525 C CA . ARG B 1 215 ? 3.561 -12.031 -23.375 1 54 215 ARG B CA 1
ATOM 4526 C C . ARG B 1 215 ? 2.924 -11.422 -24.625 1 54 215 ARG B C 1
ATOM 4528 O O . ARG B 1 215 ? 2.355 -12.141 -25.453 1 54 215 ARG B O 1
ATOM 4535 N N . GLU B 1 216 ? 2.52 -10.094 -24.594 1 51.78 216 GLU B N 1
ATOM 4536 C CA . GLU B 1 216 ? 1.66 -9.578 -25.656 1 51.78 216 GLU B CA 1
ATOM 4537 C C . GLU B 1 216 ? 2.295 -9.773 -27.031 1 51.78 216 GLU B C 1
ATOM 4539 O O . GLU B 1 216 ? 1.646 -9.562 -28.047 1 51.78 216 GLU B O 1
ATOM 4544 N N . SER B 1 217 ? 3.465 -9.914 -27.219 1 45.06 217 SER B N 1
ATOM 4545 C CA . SER B 1 217 ? 3.945 -9.836 -28.594 1 45.06 217 SER B CA 1
ATOM 4546 C C . SER B 1 217 ? 3.852 -11.195 -29.281 1 45.06 217 SER B C 1
ATOM 4548 O O . SER B 1 217 ? 4.523 -12.148 -28.891 1 45.06 217 SER B O 1
ATOM 4550 N N . LYS B 1 218 ? 2.654 -11.656 -29.672 1 44.75 218 LYS B N 1
ATOM 4551 C CA . LYS B 1 218 ? 2.467 -12.789 -30.562 1 44.75 218 LYS B CA 1
ATOM 4552 C C . LYS B 1 218 ? 3.672 -12.969 -31.484 1 44.75 218 LYS B C 1
ATOM 4554 O O . LYS B 1 218 ? 3.75 -13.945 -32.219 1 44.75 218 LYS B O 1
ATOM 4559 N N . GLY B 1 219 ? 4.258 -11.922 -31.906 1 40.31 219 GLY B N 1
ATOM 4560 C CA . GLY B 1 219 ? 5.188 -12.047 -33.031 1 40.31 219 GLY B CA 1
ATOM 4561 C C . GLY B 1 219 ? 6.426 -12.852 -32.656 1 40.31 219 GLY B C 1
ATOM 4562 O O . GLY B 1 219 ? 6.406 -13.664 -31.734 1 40.31 219 GLY B O 1
ATOM 4563 N N . SER B 1 220 ? 7.539 -12.445 -33.188 1 44.03 220 SER B N 1
ATOM 4564 C CA . SER B 1 220 ? 8.906 -12.938 -33.281 1 44.03 220 SER B CA 1
ATOM 4565 C C . SER B 1 220 ? 9.477 -13.273 -31.906 1 44.03 220 SER B C 1
ATOM 4567 O O . SER B 1 220 ? 10.445 -14.031 -31.797 1 44.03 220 SER B O 1
ATOM 4569 N N . ASP B 1 221 ? 8.758 -12.953 -30.781 1 46.09 221 ASP B N 1
ATOM 4570 C CA . ASP B 1 221 ? 9.367 -13.016 -29.453 1 46.09 221 ASP B CA 1
ATOM 4571 C C . ASP B 1 221 ? 8.969 -14.305 -28.719 1 46.09 221 ASP B C 1
ATOM 4573 O O . ASP B 1 221 ? 9.523 -14.625 -27.672 1 46.09 221 ASP B O 1
ATOM 4577 N N . SER B 1 222 ? 7.863 -14.984 -29.062 1 51.81 222 SER B N 1
ATOM 4578 C CA . SER B 1 222 ? 7.508 -16.297 -28.516 1 51.81 222 SER B CA 1
ATOM 4579 C C . SER B 1 222 ? 8.656 -17.281 -28.641 1 51.81 222 SER B C 1
ATOM 4581 O O . SER B 1 222 ? 8.914 -18.078 -27.734 1 51.81 222 SER B O 1
ATOM 4583 N N . LYS B 1 223 ? 9.289 -17.25 -29.844 1 53.88 223 LYS B N 1
ATOM 4584 C CA . LYS B 1 223 ? 10.477 -18.078 -30.031 1 53.88 223 LYS B CA 1
ATOM 4585 C C . LYS B 1 223 ? 11.555 -17.734 -29 1 53.88 223 LYS B C 1
ATOM 4587 O O . LYS B 1 223 ? 12.266 -18.609 -28.531 1 53.88 223 LYS B O 1
ATOM 4592 N N . GLY B 1 224 ? 11.391 -16.453 -28.562 1 59.25 224 GLY B N 1
ATOM 4593 C CA . GLY B 1 224 ? 12.359 -16 -27.578 1 59.25 224 GLY B CA 1
ATOM 4594 C C . GLY B 1 224 ? 12.078 -16.516 -26.172 1 59.25 224 GLY B C 1
ATOM 4595 O O . GLY B 1 224 ? 12.977 -16.984 -25.484 1 59.25 224 GLY B O 1
ATOM 4596 N N . VAL B 1 225 ? 10.773 -16.609 -25.875 1 64.75 225 VAL B N 1
ATOM 4597 C CA . VAL B 1 225 ? 10.398 -17.078 -24.547 1 64.75 225 VAL B CA 1
ATOM 4598 C C . VAL B 1 225 ? 10.633 -18.578 -24.453 1 64.75 225 VAL B C 1
ATOM 4600 O O . VAL B 1 225 ? 11.219 -19.078 -23.484 1 64.75 225 VAL B O 1
ATOM 4603 N N . SER B 1 226 ? 10.172 -19.266 -25.469 1 73.5 226 SER B N 1
ATOM 4604 C CA . SER B 1 226 ? 10.344 -20.719 -25.5 1 73.5 226 SER B CA 1
ATOM 4605 C C . SER B 1 226 ? 11.82 -21.094 -25.484 1 73.5 226 SER B C 1
ATOM 4607 O O . SER B 1 226 ? 12.203 -22.094 -24.859 1 73.5 226 SER B O 1
ATOM 4609 N N . GLY B 1 227 ? 12.508 -20.234 -26.125 1 76.38 227 GLY B N 1
ATOM 4610 C CA . GLY B 1 227 ? 13.938 -20.484 -26.141 1 76.38 227 GLY B CA 1
ATOM 4611 C C . GLY B 1 227 ? 14.586 -20.328 -24.781 1 76.38 227 GLY B C 1
ATOM 4612 O O . GLY B 1 227 ? 15.375 -21.172 -24.359 1 76.38 227 GLY B O 1
ATOM 4613 N N . ALA B 1 228 ? 14.227 -19.297 -24.141 1 75.88 228 ALA B N 1
ATOM 4614 C CA . ALA B 1 228 ? 14.789 -19.016 -22.828 1 75.88 228 ALA B CA 1
ATOM 4615 C C . ALA B 1 228 ? 14.383 -20.094 -21.828 1 75.88 228 ALA B C 1
ATOM 4617 O O . ALA B 1 228 ? 15.195 -20.531 -21 1 75.88 228 ALA B O 1
ATOM 4618 N N . VAL B 1 229 ? 13.172 -20.547 -21.906 1 80.31 229 VAL B N 1
ATOM 4619 C CA . VAL B 1 229 ? 12.664 -21.594 -21 1 80.31 229 VAL B CA 1
ATOM 4620 C C . VAL B 1 229 ? 13.383 -22.906 -21.297 1 80.31 229 VAL B C 1
ATOM 4622 O O . VAL B 1 229 ? 13.828 -23.594 -20.359 1 80.31 229 VAL B O 1
ATOM 4625 N N . THR B 1 230 ? 13.477 -23.156 -22.547 1 81.94 230 THR B N 1
ATOM 4626 C CA . THR B 1 230 ? 14.125 -24.391 -22.953 1 81.94 230 THR B CA 1
ATOM 4627 C C . THR B 1 230 ? 15.57 -24.438 -22.453 1 81.94 230 THR B C 1
ATOM 4629 O O . THR B 1 230 ? 16.016 -25.438 -21.906 1 81.94 230 THR B O 1
ATOM 4632 N N . GLU B 1 231 ? 16.203 -23.359 -22.672 1 81.19 231 GLU B N 1
ATOM 4633 C CA . GLU B 1 231 ? 17.594 -23.281 -22.25 1 81.19 231 GLU B CA 1
ATOM 4634 C C . GLU B 1 231 ? 17.719 -23.469 -20.734 1 81.19 231 GLU B C 1
ATOM 4636 O O . GLU B 1 231 ? 18.609 -24.172 -20.266 1 81.19 231 GLU B O 1
ATOM 4641 N N . ARG B 1 232 ? 16.891 -22.906 -20.062 1 81.69 232 ARG B N 1
ATOM 4642 C CA . ARG B 1 232 ? 16.938 -23 -18.594 1 81.69 232 ARG B CA 1
ATOM 4643 C C . ARG B 1 232 ? 16.625 -24.422 -18.141 1 81.69 232 ARG B C 1
ATOM 4645 O O . ARG B 1 232 ? 17.281 -24.938 -17.219 1 81.69 232 ARG B O 1
ATOM 4652 N N . VAL B 1 233 ? 15.656 -25 -18.719 1 80.69 233 VAL B N 1
ATOM 4653 C CA . VAL B 1 233 ? 15.266 -26.359 -18.359 1 80.69 233 VAL B CA 1
ATOM 4654 C C . VAL B 1 233 ? 16.422 -27.328 -18.625 1 80.69 233 VAL B C 1
ATOM 4656 O O . VAL B 1 233 ? 16.688 -28.219 -17.812 1 80.69 233 VAL B O 1
ATOM 4659 N N . GLN B 1 234 ? 17.109 -27.047 -19.641 1 79.56 234 GLN B N 1
ATOM 4660 C CA . GLN B 1 234 ? 18.266 -27.875 -19.984 1 79.56 234 GLN B CA 1
ATOM 4661 C C . GLN B 1 234 ? 19.406 -27.656 -19 1 79.56 234 GLN B C 1
ATOM 4663 O O . GLN B 1 234 ? 20.078 -28.609 -18.609 1 79.56 234 GLN B O 1
ATOM 4668 N N . GLU B 1 235 ? 19.531 -26.406 -18.656 1 77.69 235 GLU B N 1
ATOM 4669 C CA . GLU B 1 235 ? 20.578 -26.078 -17.688 1 77.69 235 GLU B CA 1
ATOM 4670 C C . GLU B 1 235 ? 20.328 -26.812 -16.359 1 77.69 235 GLU B C 1
ATOM 4672 O O . GLU B 1 235 ? 21.281 -27.297 -15.742 1 77.69 235 GLU B O 1
ATOM 4677 N N . VAL B 1 236 ? 19.203 -26.844 -15.961 1 76.88 236 VAL B N 1
ATOM 4678 C CA . VAL B 1 236 ? 18.844 -27.484 -14.695 1 76.88 236 VAL B CA 1
ATOM 4679 C C . VAL B 1 236 ? 19.109 -28.984 -14.773 1 76.88 236 VAL B C 1
ATOM 4681 O O . VAL B 1 236 ? 19.609 -29.578 -13.812 1 76.88 236 VAL B O 1
ATOM 4684 N N . SER B 1 237 ? 18.781 -29.531 -15.906 1 73.75 237 SER B N 1
ATOM 4685 C CA . SER B 1 237 ? 18.953 -30.984 -16.062 1 73.75 237 SER B CA 1
ATOM 4686 C C . SER B 1 237 ? 20.422 -31.359 -16.047 1 73.75 237 SER B C 1
ATOM 4688 O O . SER B 1 237 ? 20.766 -32.5 -15.75 1 73.75 237 SER B O 1
ATOM 4690 N N . GLN B 1 238 ? 21.234 -30.344 -16.312 1 73 238 GLN B N 1
ATOM 4691 C CA . GLN B 1 238 ? 22.672 -30.625 -16.422 1 73 238 GLN B CA 1
ATOM 4692 C C . GLN B 1 238 ? 23.406 -30.203 -15.164 1 73 238 GLN B C 1
ATOM 4694 O O . GLN B 1 238 ? 24.531 -30.641 -14.922 1 73 238 GLN B O 1
ATOM 4699 N N . ASP B 1 239 ? 22.797 -29.266 -14.492 1 72.5 239 ASP B N 1
ATOM 4700 C CA . ASP B 1 239 ? 23.438 -28.734 -13.297 1 72.5 239 ASP B CA 1
ATOM 4701 C C . ASP B 1 239 ? 22.547 -28.922 -12.07 1 72.5 239 ASP B C 1
ATOM 4703 O O . ASP B 1 239 ? 21.484 -28.312 -11.961 1 72.5 239 ASP B O 1
ATOM 4707 N N . ASN B 1 240 ? 23.109 -29.641 -11.133 1 67.69 240 ASN B N 1
ATOM 4708 C CA . ASN B 1 240 ? 22.344 -29.984 -9.938 1 67.69 240 ASN B CA 1
ATOM 4709 C C . ASN B 1 240 ? 22.141 -28.766 -9.039 1 67.69 240 ASN B C 1
ATOM 4711 O O . ASN B 1 240 ? 21.312 -28.797 -8.125 1 67.69 240 ASN B O 1
ATOM 4715 N N . ASN B 1 241 ? 22.828 -27.75 -9.312 1 68.69 241 ASN B N 1
ATOM 4716 C CA . ASN B 1 241 ? 22.719 -26.578 -8.438 1 68.69 241 ASN B CA 1
ATOM 4717 C C . ASN B 1 241 ? 21.734 -25.547 -8.992 1 68.69 241 ASN B C 1
ATOM 4719 O O . ASN B 1 241 ? 21.438 -24.547 -8.336 1 68.69 241 ASN B O 1
ATOM 4723 N N . SER B 1 242 ? 21.219 -25.875 -10.109 1 74.69 242 SER B N 1
ATOM 4724 C CA . SER B 1 242 ? 20.25 -24.938 -10.695 1 74.69 242 SER B CA 1
ATOM 4725 C C . SER B 1 242 ? 18.828 -25.25 -10.25 1 74.69 242 SER B C 1
ATOM 4727 O O . SER B 1 242 ? 18.422 -26.406 -10.234 1 74.69 242 SER B O 1
ATOM 4729 N N . PRO B 1 243 ? 18.219 -24.266 -9.836 1 78.94 243 PRO B N 1
ATOM 4730 C CA . PRO B 1 243 ? 16.844 -24.516 -9.422 1 78.94 243 PRO B CA 1
ATOM 4731 C C . PRO B 1 243 ? 15.945 -24.938 -10.586 1 78.94 243 PRO B C 1
ATOM 4733 O O . PRO B 1 243 ? 16.125 -24.484 -11.711 1 78.94 243 PRO B O 1
ATOM 4736 N N . MET B 1 244 ? 15.016 -25.828 -10.273 1 86.31 244 MET B N 1
ATOM 4737 C CA . MET B 1 244 ? 14.047 -26.25 -11.273 1 86.31 244 MET B CA 1
ATOM 4738 C C . MET B 1 244 ? 13.195 -25.062 -11.742 1 86.31 244 MET B C 1
ATOM 4740 O O . MET B 1 244 ? 13.039 -24.078 -11.008 1 86.31 244 MET B O 1
ATOM 4744 N N . VAL B 1 245 ? 12.656 -25.234 -12.891 1 89.44 245 VAL B N 1
ATOM 4745 C CA . VAL B 1 245 ? 11.766 -24.219 -13.43 1 89.44 245 VAL B CA 1
ATOM 4746 C C . VAL B 1 245 ? 10.312 -24.641 -13.219 1 89.44 245 VAL B C 1
ATOM 4748 O O . VAL B 1 245 ? 9.953 -25.797 -13.461 1 89.44 245 VAL B O 1
ATOM 4751 N N . LEU B 1 246 ? 9.586 -23.766 -12.68 1 93.62 246 LEU B N 1
ATOM 4752 C CA . LEU B 1 246 ? 8.156 -24 -12.539 1 93.62 246 LEU B CA 1
ATOM 4753 C C . LEU B 1 246 ? 7.402 -23.5 -13.766 1 93.62 246 LEU B C 1
ATOM 4755 O O . LEU B 1 246 ? 7.555 -22.344 -14.172 1 93.62 246 LEU B O 1
ATOM 4759 N N . LEU B 1 247 ? 6.598 -24.391 -14.289 1 92.12 247 LEU B N 1
ATOM 4760 C CA . LEU B 1 247 ? 5.824 -24.031 -15.477 1 92.12 247 LEU B CA 1
ATOM 4761 C C . LEU B 1 247 ? 4.348 -24.375 -15.281 1 92.12 247 LEU B C 1
ATOM 4763 O O . LEU B 1 247 ? 4.008 -25.438 -14.766 1 92.12 247 LEU B O 1
ATOM 4767 N N . PHE B 1 248 ? 3.578 -23.406 -15.672 1 93.62 248 PHE B N 1
ATOM 4768 C CA . PHE B 1 248 ? 2.145 -23.625 -15.828 1 93.62 248 PHE B CA 1
ATOM 4769 C C . PHE B 1 248 ? 1.764 -23.656 -17.297 1 93.62 248 PHE B C 1
ATOM 4771 O O . PHE B 1 248 ? 1.389 -22.625 -17.875 1 93.62 248 PHE B O 1
ATOM 4778 N N . PRO B 1 249 ? 1.799 -24.797 -17.844 1 93.5 249 PRO B N 1
ATOM 4779 C CA . PRO B 1 249 ? 1.728 -24.875 -19.297 1 93.5 249 PRO B CA 1
ATOM 4780 C C . PRO B 1 249 ? 0.358 -24.484 -19.844 1 93.5 249 PRO B C 1
ATOM 4782 O O . PRO B 1 249 ? 0.197 -24.312 -21.062 1 93.5 249 PRO B O 1
ATOM 4785 N N . GLU B 1 250 ? -0.602 -24.406 -18.984 1 93.5 250 GLU B N 1
ATOM 4786 C CA . GLU B 1 250 ? -1.923 -23.969 -19.406 1 93.5 250 GLU B CA 1
ATOM 4787 C C . GLU B 1 250 ? -1.885 -22.531 -19.906 1 93.5 250 GLU B C 1
ATOM 4789 O O . GLU B 1 250 ? -2.711 -22.125 -20.734 1 93.5 250 GLU B O 1
ATOM 4794 N N . GLY B 1 251 ? -1.043 -21.719 -19.328 1 88.19 251 GLY B N 1
ATOM 4795 C CA . GLY B 1 251 ? -0.872 -20.328 -19.75 1 88.19 251 GLY B CA 1
ATOM 4796 C C . GLY B 1 251 ? -1.819 -19.375 -19.062 1 88.19 251 GLY B C 1
ATOM 4797 O O . GLY B 1 251 ? -1.757 -18.156 -19.266 1 88.19 251 GLY B O 1
ATOM 4798 N N . THR B 1 252 ? -2.74 -19.844 -18.344 1 91.31 252 THR B N 1
ATOM 4799 C CA . THR B 1 252 ? -3.672 -19.062 -17.547 1 91.31 252 THR B CA 1
ATOM 4800 C C . THR B 1 252 ? -4.285 -19.891 -16.438 1 91.31 252 THR B C 1
ATOM 4802 O O . THR B 1 252 ? -4.027 -21.094 -16.344 1 91.31 252 THR B O 1
ATOM 4805 N N . THR B 1 253 ? -5.008 -19.234 -15.602 1 95.25 253 THR B N 1
ATOM 4806 C CA . THR B 1 253 ? -5.613 -19.938 -14.477 1 95.25 253 THR B CA 1
ATOM 4807 C C . THR B 1 253 ? -7.035 -20.375 -14.812 1 95.25 253 THR B C 1
ATOM 4809 O O . THR B 1 253 ? -7.68 -19.797 -15.695 1 95.25 253 THR B O 1
ATOM 4812 N N . THR B 1 254 ? -7.512 -21.406 -14.203 1 96.56 254 THR B N 1
ATOM 4813 C CA . THR B 1 254 ? -8.883 -21.891 -14.297 1 96.56 254 THR B CA 1
ATOM 4814 C C . THR B 1 254 ? -9.539 -21.922 -12.922 1 96.56 254 THR B C 1
ATOM 4816 O O . THR B 1 254 ? -8.977 -21.422 -11.945 1 96.56 254 THR B O 1
ATOM 4819 N N . ASN B 1 255 ? -10.797 -22.469 -12.922 1 96.5 255 ASN B N 1
ATOM 4820 C CA . ASN B 1 255 ? -11.516 -22.547 -11.648 1 96.5 255 ASN B CA 1
ATOM 4821 C C . ASN B 1 255 ? -11.086 -23.766 -10.836 1 96.5 255 ASN B C 1
ATOM 4823 O O . ASN B 1 255 ? -11.594 -23.984 -9.742 1 96.5 255 ASN B O 1
ATOM 4827 N N . GLY B 1 256 ? -10.195 -24.594 -11.352 1 96.44 256 GLY B N 1
ATOM 4828 C CA . GLY B 1 256 ? -9.648 -25.719 -10.617 1 96.44 256 GLY B CA 1
ATOM 4829 C C . GLY B 1 256 ? -10.289 -27.047 -11.008 1 96.44 256 GLY B C 1
ATOM 4830 O O . GLY B 1 256 ? -9.805 -28.109 -10.633 1 96.44 256 GLY B O 1
ATOM 4831 N N . ASP B 1 257 ? -11.32 -27.016 -11.82 1 96.44 257 ASP B N 1
ATOM 4832 C CA . ASP B 1 257 ? -12.031 -28.219 -12.203 1 96.44 257 ASP B CA 1
ATOM 4833 C C . ASP B 1 257 ? -11.633 -28.672 -13.609 1 96.44 257 ASP B C 1
ATOM 4835 O O . ASP B 1 257 ? -11.906 -29.797 -14.008 1 96.44 257 ASP B O 1
ATOM 4839 N N . TYR B 1 258 ? -11.008 -27.812 -14.281 1 97.19 258 TYR B N 1
ATOM 4840 C CA . TYR B 1 258 ? -10.68 -28.062 -15.68 1 97.19 258 TYR B CA 1
ATOM 4841 C C . TYR B 1 258 ? -9.18 -27.953 -15.914 1 97.19 258 TYR B C 1
ATOM 4843 O O . TYR B 1 258 ? -8.469 -27.328 -15.133 1 97.19 258 TYR B O 1
ATOM 4851 N N . LEU B 1 259 ? -8.742 -28.562 -16.906 1 97.81 259 LEU B N 1
ATOM 4852 C CA . LEU B 1 259 ? -7.371 -28.469 -17.406 1 97.81 259 LEU B CA 1
ATOM 4853 C C . LEU B 1 259 ? -7.348 -28.016 -18.859 1 97.81 259 LEU B C 1
ATOM 4855 O O . LEU B 1 259 ? -8.016 -28.625 -19.719 1 97.81 259 LEU B O 1
ATOM 4859 N N . LEU B 1 260 ? -6.633 -26.969 -19.141 1 97.62 260 LEU B N 1
ATOM 4860 C CA . LEU B 1 260 ? -6.547 -26.406 -20.484 1 97.62 260 LEU B CA 1
ATOM 4861 C C . LEU B 1 260 ? -5.43 -27.078 -21.281 1 97.62 260 LEU B C 1
ATOM 4863 O O . LEU B 1 260 ? -4.633 -27.828 -20.734 1 97.62 260 LEU B O 1
ATOM 4867 N N . PRO B 1 261 ? -5.438 -26.812 -22.594 1 96.62 261 PRO B N 1
ATOM 4868 C CA . PRO B 1 261 ? -4.332 -27.359 -23.391 1 96.62 261 PRO B CA 1
ATOM 4869 C C . PRO B 1 261 ? -2.971 -26.828 -22.953 1 96.62 261 PRO B C 1
ATOM 4871 O O . PRO B 1 261 ? -2.848 -25.656 -22.609 1 96.62 261 PRO B O 1
ATOM 4874 N N . PHE B 1 262 ? -2.037 -27.781 -22.938 1 95.69 262 PHE B N 1
ATOM 4875 C CA . PHE B 1 262 ? -0.697 -27.391 -22.516 1 95.69 262 PHE B CA 1
ATOM 4876 C C . PHE B 1 262 ? 0.077 -26.766 -23.672 1 95.69 262 PHE B C 1
ATOM 4878 O O . PHE B 1 262 ? 0.061 -27.281 -24.781 1 95.69 262 PHE B O 1
ATOM 4885 N N . LYS B 1 263 ? 0.723 -25.656 -23.375 1 89.25 263 LYS B N 1
ATOM 4886 C CA . LYS B 1 263 ? 1.697 -25.109 -24.312 1 89.25 263 LYS B CA 1
ATOM 4887 C C . LYS B 1 263 ? 2.98 -25.938 -24.328 1 89.25 263 LYS B C 1
ATOM 4889 O O . LYS B 1 263 ? 3.344 -26.547 -23.312 1 89.25 263 LYS B O 1
ATOM 4894 N N . THR B 1 264 ? 3.658 -25.875 -25.391 1 88.12 264 THR B N 1
ATOM 4895 C CA . THR B 1 264 ? 4.738 -26.828 -25.609 1 88.12 264 THR B CA 1
ATOM 4896 C C . THR B 1 264 ? 6.059 -26.281 -25.062 1 88.12 264 THR B C 1
ATOM 4898 O O . THR B 1 264 ? 7.047 -27.016 -24.984 1 88.12 264 THR B O 1
ATOM 4901 N N . GLY B 1 265 ? 6.113 -25.062 -24.656 1 78.12 265 GLY B N 1
ATOM 4902 C CA . GLY B 1 265 ? 7.355 -24.422 -24.25 1 78.12 265 GLY B CA 1
ATOM 4903 C C . GLY B 1 265 ? 8.141 -25.25 -23.25 1 78.12 265 GLY B C 1
ATOM 4904 O O . GLY B 1 265 ? 9.352 -25.406 -23.375 1 78.12 265 GLY B O 1
ATOM 4905 N N . ALA B 1 266 ? 7.539 -25.812 -22.312 1 76.06 266 ALA B N 1
ATOM 4906 C CA . ALA B 1 266 ? 8.188 -26.578 -21.25 1 76.06 266 ALA B CA 1
ATOM 4907 C C . ALA B 1 266 ? 8.742 -27.891 -21.781 1 76.06 266 ALA B C 1
ATOM 4909 O O . ALA B 1 266 ? 9.656 -28.469 -21.188 1 76.06 266 ALA B O 1
ATOM 4910 N N . PHE B 1 267 ? 8.219 -28.344 -22.875 1 90.94 267 PHE B N 1
ATOM 4911 C CA . PHE B 1 267 ? 8.438 -29.719 -23.297 1 90.94 267 PHE B CA 1
ATOM 4912 C C . PHE B 1 267 ? 9.445 -29.781 -24.438 1 90.94 267 PHE B C 1
ATOM 4914 O O . PHE B 1 267 ? 9.867 -30.859 -24.844 1 90.94 267 PHE B O 1
ATOM 4921 N N . LEU B 1 268 ? 9.805 -28.594 -24.828 1 89.38 268 LEU B N 1
ATOM 4922 C CA . LEU B 1 268 ? 10.781 -28.5 -25.922 1 89.38 268 LEU B CA 1
ATOM 4923 C C . LEU B 1 268 ? 12.148 -28.984 -25.453 1 89.38 268 LEU B C 1
ATOM 4925 O O . LEU B 1 268 ? 12.945 -29.469 -26.266 1 89.38 268 LEU B O 1
ATOM 4929 N N . ALA B 1 269 ? 12.383 -28.953 -24.203 1 87.81 269 ALA B N 1
ATOM 4930 C CA . ALA B 1 269 ? 13.695 -29.297 -23.641 1 87.81 269 ALA B CA 1
ATOM 4931 C C . ALA B 1 269 ? 13.898 -30.812 -23.594 1 87.81 269 ALA B C 1
ATOM 4933 O O . ALA B 1 269 ? 15.008 -31.281 -23.344 1 87.81 269 ALA B O 1
ATOM 4934 N N . ARG B 1 270 ? 12.969 -31.578 -23.781 1 89.81 270 ARG B N 1
ATOM 4935 C CA . ARG B 1 270 ? 13.023 -33.031 -23.844 1 89.81 270 ARG B CA 1
ATOM 4936 C C . ARG B 1 270 ? 13.484 -33.625 -22.5 1 89.81 270 ARG B C 1
ATOM 4938 O O . ARG B 1 270 ? 13.945 -34.75 -22.438 1 89.81 270 ARG B O 1
ATOM 4945 N N . ALA B 1 271 ? 13.469 -32.812 -21.5 1 89.19 271 ALA B N 1
ATOM 4946 C CA . ALA B 1 271 ? 13.906 -33.25 -20.172 1 89.19 271 ALA B CA 1
ATOM 4947 C C . ALA B 1 271 ? 12.727 -33.781 -19.359 1 89.19 271 ALA B C 1
ATOM 4949 O O . ALA B 1 271 ? 11.578 -33.438 -19.609 1 89.19 271 ALA B O 1
ATOM 4950 N N . PRO B 1 272 ? 13.023 -34.719 -18.438 1 91.81 272 PRO B N 1
ATOM 4951 C CA . PRO B 1 272 ? 11.953 -35.156 -17.547 1 91.81 272 PRO B CA 1
ATOM 4952 C C . PRO B 1 272 ? 11.305 -34 -16.766 1 91.81 272 PRO B C 1
ATOM 4954 O O . PRO B 1 272 ? 11.945 -32.969 -16.547 1 91.81 272 PRO B O 1
ATOM 4957 N N . VAL B 1 273 ? 10.008 -34.188 -16.438 1 93.25 273 VAL B N 1
ATOM 4958 C CA . VAL B 1 273 ? 9.305 -33.156 -15.695 1 93.25 273 VAL B CA 1
ATOM 4959 C C . VAL B 1 273 ? 8.688 -33.719 -14.43 1 93.25 273 VAL B C 1
ATOM 4961 O O . VAL B 1 273 ? 8.461 -34.938 -14.344 1 93.25 273 VAL B O 1
ATOM 4964 N N . GLN B 1 274 ? 8.539 -32.906 -13.414 1 93.31 274 GLN B N 1
ATOM 4965 C CA . GLN B 1 274 ? 7.848 -33.25 -12.18 1 93.31 274 GLN B CA 1
ATOM 4966 C C . GLN B 1 274 ? 6.422 -32.719 -12.18 1 93.31 274 GLN B C 1
ATOM 4968 O O . GLN B 1 274 ? 6.207 -31.516 -11.93 1 93.31 274 GLN B O 1
ATOM 4973 N N . PRO B 1 275 ? 5.41 -33.594 -12.414 1 96.38 275 PRO B N 1
ATOM 4974 C CA . PRO B 1 275 ? 4.02 -33.125 -12.383 1 96.38 275 PRO B CA 1
ATOM 4975 C C . PRO B 1 275 ? 3.498 -32.938 -10.961 1 96.38 275 PRO B C 1
ATOM 4977 O O . PRO B 1 275 ? 3.725 -33.781 -10.094 1 96.38 275 PRO B O 1
ATOM 4980 N N . VAL B 1 276 ? 2.877 -31.844 -10.734 1 97 276 VAL B N 1
ATOM 4981 C CA . VAL B 1 276 ? 2.266 -31.516 -9.453 1 97 276 VAL B CA 1
ATOM 4982 C C . VAL B 1 276 ? 0.839 -31.016 -9.664 1 97 276 VAL B C 1
ATOM 4984 O O . VAL B 1 276 ? 0.584 -30.234 -10.578 1 97 276 VAL B O 1
ATOM 4987 N N . ILE B 1 277 ? -0.067 -31.5 -8.875 1 98.19 277 ILE B N 1
ATOM 4988 C CA . ILE B 1 277 ? -1.463 -31.078 -8.961 1 98.19 277 ILE B CA 1
ATOM 4989 C C . ILE B 1 277 ? -1.841 -30.281 -7.715 1 98.19 277 ILE B C 1
ATOM 4991 O O . ILE B 1 277 ? -1.567 -30.703 -6.59 1 98.19 277 ILE B O 1
ATOM 4995 N N . LEU B 1 278 ? -2.43 -29.172 -7.918 1 98.12 278 LEU B N 1
ATOM 4996 C CA . LEU B 1 278 ? -2.936 -28.328 -6.832 1 98.12 278 LEU B CA 1
ATOM 4997 C C . LEU B 1 278 ? -4.461 -28.297 -6.84 1 98.12 278 LEU B C 1
ATOM 4999 O O . LEU B 1 278 ? -5.074 -28.109 -7.891 1 98.12 278 LEU B O 1
ATOM 5003 N N . ARG B 1 279 ? -5.031 -28.484 -5.695 1 97.5 279 ARG B N 1
ATOM 5004 C CA . ARG B 1 279 ? -6.477 -28.406 -5.5 1 97.5 279 ARG B CA 1
ATOM 5005 C C . ARG B 1 279 ? -6.816 -27.453 -4.363 1 97.5 279 ARG B C 1
ATOM 5007 O O . ARG B 1 279 ? -6.141 -27.422 -3.334 1 97.5 279 ARG B O 1
ATOM 5014 N N . TYR B 1 280 ? -7.859 -26.688 -4.559 1 97.69 280 TYR B N 1
ATOM 5015 C CA . TYR B 1 280 ? -8.289 -25.719 -3.551 1 97.69 280 TYR B CA 1
ATOM 5016 C C . TYR B 1 280 ? -9.703 -26.016 -3.076 1 97.69 280 TYR B C 1
ATOM 5018 O O . TYR B 1 280 ? -10.656 -25.359 -3.51 1 97.69 280 TYR B O 1
ATOM 5026 N N . PRO B 1 281 ? -9.773 -26.984 -2.158 1 96.31 281 PRO B N 1
ATOM 5027 C CA . PRO B 1 281 ? -11.102 -27.125 -1.551 1 96.31 281 PRO B CA 1
ATOM 5028 C C . PRO B 1 281 ? -11.555 -25.844 -0.836 1 96.31 281 PRO B C 1
ATOM 5030 O O . PRO B 1 281 ? -10.719 -25.094 -0.326 1 96.31 281 PRO B O 1
ATOM 5033 N N . TYR B 1 282 ? -12.859 -25.562 -0.94 1 94.94 282 TYR B N 1
ATOM 5034 C CA . TYR B 1 282 ? -13.359 -24.359 -0.278 1 94.94 282 TYR B CA 1
ATOM 5035 C C . TYR B 1 282 ? -14.773 -24.578 0.239 1 94.94 282 TYR B C 1
ATOM 5037 O O . TYR B 1 282 ? -15.484 -25.469 -0.227 1 94.94 282 TYR B O 1
ATOM 5045 N N . LYS B 1 283 ? -15.125 -23.766 1.217 1 87.5 283 LYS B N 1
ATOM 5046 C CA . LYS B 1 283 ? -16.484 -23.797 1.726 1 87.5 283 LYS B CA 1
ATOM 5047 C C . LYS B 1 283 ? -17.281 -22.578 1.264 1 87.5 283 LYS B C 1
ATOM 5049 O O . LYS B 1 283 ? -18.422 -22.703 0.818 1 87.5 283 LYS B O 1
ATOM 5054 N N . ARG B 1 284 ? -16.672 -21.406 1.258 1 93.69 284 ARG B N 1
ATOM 5055 C CA . ARG B 1 284 ? -17.375 -20.188 0.873 1 93.69 284 ARG B CA 1
ATOM 5056 C C . ARG B 1 284 ? -16.688 -19.516 -0.309 1 93.69 284 ARG B C 1
ATOM 5058 O O . ARG B 1 284 ? -17.156 -19.594 -1.442 1 93.69 284 ARG B O 1
ATOM 5065 N N . PHE B 1 285 ? -15.539 -19.047 -0.106 1 96.44 285 PHE B N 1
ATOM 5066 C CA . PHE B 1 285 ? -14.789 -18.391 -1.168 1 96.44 285 PHE B CA 1
ATOM 5067 C C . PHE B 1 285 ? -13.789 -19.359 -1.8 1 96.44 285 PHE B C 1
ATOM 5069 O O . PHE B 1 285 ? -13.008 -20 -1.095 1 96.44 285 PHE B O 1
ATOM 5076 N N . SER B 1 286 ? -13.781 -19.469 -3.104 1 97.19 286 SER B N 1
ATOM 5077 C CA . SER B 1 286 ? -12.797 -20.25 -3.85 1 97.19 286 SER B CA 1
ATOM 5078 C C . SER B 1 286 ? -11.531 -19.438 -4.098 1 97.19 286 SER B C 1
ATOM 5080 O O . SER B 1 286 ? -11.586 -18.344 -4.688 1 97.19 286 SER B O 1
ATOM 5082 N N . PRO B 1 287 ? -10.398 -19.984 -3.734 1 97.69 287 PRO B N 1
ATOM 5083 C CA . PRO B 1 287 ? -9.148 -19.266 -3.986 1 97.69 287 PRO B CA 1
ATOM 5084 C C . PRO B 1 287 ? -8.75 -19.281 -5.461 1 97.69 287 PRO B C 1
ATOM 5086 O O . PRO B 1 287 ? -7.777 -18.625 -5.848 1 97.69 287 PRO B O 1
ATOM 5089 N N . ALA B 1 288 ? -9.484 -19.938 -6.312 1 97.38 288 ALA B N 1
ATOM 5090 C CA . ALA B 1 288 ? -9.195 -19.922 -7.746 1 97.38 288 ALA B CA 1
ATOM 5091 C C . ALA B 1 288 ? -9.359 -18.531 -8.336 1 97.38 288 ALA B C 1
ATOM 5093 O O . ALA B 1 288 ? -10.32 -17.828 -8.008 1 97.38 288 ALA B O 1
ATOM 5094 N N . TRP B 1 289 ? -8.352 -18.172 -9.07 1 94.38 289 TRP B N 1
ATOM 5095 C CA . TRP B 1 289 ? -8.43 -16.875 -9.742 1 94.38 289 TRP B CA 1
ATOM 5096 C C . TRP B 1 289 ? -8.945 -17.031 -11.164 1 94.38 289 TRP B C 1
ATOM 5098 O O . TRP B 1 289 ? -8.211 -16.781 -12.125 1 94.38 289 TRP B O 1
ATOM 5108 N N . ASP B 1 290 ? -10.156 -17.281 -11.352 1 90.5 290 ASP B N 1
ATOM 5109 C CA . ASP B 1 290 ? -10.82 -17.594 -12.609 1 90.5 290 ASP B CA 1
ATOM 5110 C C . ASP B 1 290 ? -11.297 -16.328 -13.312 1 90.5 290 ASP B C 1
ATOM 5112 O O . ASP B 1 290 ? -10.617 -15.805 -14.203 1 90.5 290 ASP B O 1
ATOM 5116 N N . SER B 1 291 ? -12.438 -15.75 -12.969 1 87.06 291 SER B N 1
ATOM 5117 C CA . SER B 1 291 ? -13.039 -14.633 -13.688 1 87.06 291 SER B CA 1
ATOM 5118 C C . SER B 1 291 ? -13.352 -13.469 -12.75 1 87.06 291 SER B C 1
ATOM 5120 O O . SER B 1 291 ? -14.469 -12.953 -12.75 1 87.06 291 SER B O 1
ATOM 5122 N N . MET B 1 292 ? -12.438 -13.133 -11.953 1 90.69 292 MET B N 1
ATOM 5123 C CA . MET B 1 292 ? -12.633 -1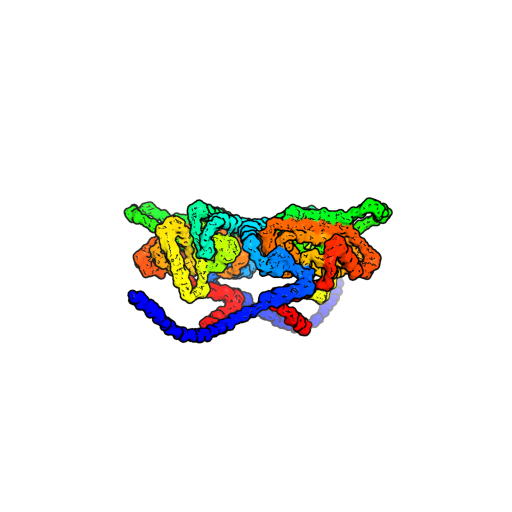2.047 -11 1 90.69 292 MET B CA 1
ATOM 5124 C C . MET B 1 292 ? -11.461 -11.062 -11.055 1 90.69 292 MET B C 1
ATOM 5126 O O . MET B 1 292 ? -10.336 -11.453 -11.344 1 90.69 292 MET B O 1
ATOM 5130 N N . ASP B 1 293 ? -11.875 -9.82 -10.797 1 91.12 293 ASP B N 1
ATOM 5131 C CA . ASP B 1 293 ? -10.812 -8.828 -10.711 1 91.12 293 ASP B CA 1
ATOM 5132 C C . ASP B 1 293 ? -9.844 -9.148 -9.578 1 91.12 293 ASP B C 1
ATOM 5134 O O . ASP B 1 293 ? -10.25 -9.688 -8.539 1 91.12 293 ASP B O 1
ATOM 5138 N N . GLY B 1 294 ? -8.594 -8.781 -9.852 1 93.12 294 GLY B N 1
ATOM 5139 C CA . GLY B 1 294 ? -7.539 -9.125 -8.914 1 93.12 294 GLY B CA 1
ATOM 5140 C C . GLY B 1 294 ? -7.75 -8.531 -7.531 1 93.12 294 GLY B C 1
ATOM 5141 O O . GLY B 1 294 ? -7.582 -9.227 -6.523 1 93.12 294 GLY B O 1
ATOM 5142 N N . ALA B 1 295 ? -8.094 -7.262 -7.461 1 93.56 295 ALA B N 1
ATOM 5143 C CA . ALA B 1 295 ? -8.258 -6.594 -6.176 1 93.56 295 ALA B CA 1
ATOM 5144 C C . ALA B 1 295 ? -9.375 -7.238 -5.355 1 93.56 295 ALA B C 1
ATOM 5146 O O . ALA B 1 295 ? -9.227 -7.441 -4.148 1 93.56 295 ALA B O 1
ATOM 5147 N N . ARG B 1 296 ? -10.453 -7.512 -6.016 1 95.06 296 ARG B N 1
ATOM 5148 C CA . ARG B 1 296 ? -11.57 -8.164 -5.336 1 95.06 296 ARG B CA 1
ATOM 5149 C C . ARG B 1 296 ? -11.18 -9.562 -4.863 1 95.06 296 ARG B C 1
ATOM 5151 O O . ARG B 1 296 ? -11.562 -9.984 -3.77 1 95.06 296 ARG B O 1
ATOM 5158 N N . HIS B 1 297 ? -10.477 -10.266 -5.711 1 96.81 297 HIS B N 1
ATOM 5159 C CA . HIS B 1 297 ? -10.031 -11.609 -5.352 1 96.81 297 HIS B CA 1
ATOM 5160 C C . HIS B 1 297 ? -9.164 -11.578 -4.098 1 96.81 297 HIS B C 1
ATOM 5162 O O . HIS B 1 297 ? -9.398 -12.352 -3.16 1 96.81 297 HIS B O 1
ATOM 5168 N N . VAL B 1 298 ? -8.18 -10.695 -4.117 1 96.38 298 VAL B N 1
ATOM 5169 C CA . VAL B 1 298 ? -7.273 -10.586 -2.977 1 96.38 298 VAL B CA 1
ATOM 5170 C C . VAL B 1 298 ? -8.062 -10.195 -1.729 1 96.38 298 VAL B C 1
ATOM 5172 O O . VAL B 1 298 ? -7.824 -10.742 -0.646 1 96.38 298 VAL B O 1
ATOM 5175 N N . PHE B 1 299 ? -9.008 -9.289 -1.879 1 96.75 299 PHE B N 1
ATOM 5176 C CA . PHE B 1 299 ? -9.844 -8.836 -0.773 1 96.75 299 PHE B CA 1
ATOM 5177 C C . PHE B 1 299 ? -10.602 -10.008 -0.156 1 96.75 299 PHE B C 1
ATOM 5179 O O . PHE B 1 299 ? -10.547 -10.219 1.058 1 96.75 299 PHE B O 1
ATOM 5186 N N . LEU B 1 300 ? -11.219 -10.766 -0.977 1 97.19 300 LEU B N 1
ATOM 5187 C CA . LEU B 1 300 ? -12.031 -11.867 -0.482 1 97.19 300 LEU B CA 1
ATOM 5188 C C . LEU B 1 300 ? -11.156 -12.977 0.09 1 97.19 300 LEU B C 1
ATOM 5190 O O . LEU B 1 300 ? -11.523 -13.617 1.08 1 97.19 300 LEU B O 1
ATOM 5194 N N . LEU B 1 301 ? -10.016 -13.195 -0.521 1 97.56 301 LEU B N 1
ATOM 5195 C CA . LEU B 1 301 ? -9.086 -14.203 -0.015 1 97.56 301 LEU B CA 1
ATOM 5196 C C . LEU B 1 301 ? -8.625 -13.852 1.396 1 97.56 301 LEU B C 1
ATOM 5198 O O . LEU B 1 301 ? -8.625 -14.711 2.283 1 97.56 301 LEU B O 1
ATOM 5202 N N . LEU B 1 302 ? -8.297 -12.586 1.604 1 97.38 302 LEU B N 1
ATOM 5203 C CA . LEU B 1 302 ? -7.75 -12.148 2.883 1 97.38 302 LEU B CA 1
ATOM 5204 C C . LEU B 1 302 ? -8.844 -12.031 3.934 1 97.38 302 LEU B C 1
ATOM 5206 O O . LEU B 1 302 ? -8.562 -11.977 5.133 1 97.38 302 LEU B O 1
ATOM 5210 N N . CYS B 1 303 ? -10.078 -11.961 3.49 1 97.31 303 CYS B N 1
ATOM 5211 C CA . CYS B 1 303 ? -11.188 -11.828 4.422 1 97.31 303 CYS B CA 1
ATOM 5212 C C . CYS B 1 303 ? -11.719 -13.195 4.84 1 97.31 303 CYS B C 1
ATOM 5214 O O . CYS B 1 303 ? -12.617 -13.281 5.68 1 97.31 303 CYS B O 1
ATOM 5216 N N . GLN B 1 304 ? -11.234 -14.25 4.246 1 97.06 304 GLN B N 1
ATOM 5217 C CA . GLN B 1 304 ? -11.609 -15.602 4.672 1 97.06 304 GLN B CA 1
ATOM 5218 C C . GLN B 1 304 ? -10.633 -16.141 5.711 1 97.06 304 GLN B C 1
ATOM 5220 O O . GLN B 1 304 ? -9.422 -16.156 5.477 1 97.06 304 GLN B O 1
ATOM 5225 N N . VAL B 1 305 ? -11.117 -16.547 6.836 1 96.12 305 VAL B N 1
ATOM 5226 C CA . VAL B 1 305 ? -10.305 -16.906 7.996 1 96.12 305 VAL B CA 1
ATOM 5227 C C . VAL B 1 305 ? -9.383 -18.062 7.645 1 96.12 305 VAL B C 1
ATOM 5229 O O . VAL B 1 305 ? -8.18 -18.016 7.91 1 96.12 305 VAL B O 1
ATOM 5232 N N . ALA B 1 306 ? -9.984 -19.078 6.996 1 97.25 306 ALA B N 1
ATOM 5233 C CA . ALA B 1 306 ? -9.195 -20.266 6.66 1 97.25 306 ALA B CA 1
ATOM 5234 C C . ALA B 1 306 ? -9.375 -20.641 5.195 1 97.25 306 ALA B C 1
ATOM 5236 O O . ALA B 1 306 ? -10.492 -20.656 4.68 1 97.25 306 ALA B O 1
ATOM 5237 N N . ASN B 1 307 ? -8.32 -20.859 4.555 1 97.81 307 ASN B N 1
ATOM 5238 C CA . ASN B 1 307 ? -8.273 -21.391 3.195 1 97.81 307 ASN B CA 1
ATOM 5239 C C . ASN B 1 307 ? -7.566 -22.75 3.143 1 97.81 307 ASN B C 1
ATOM 5241 O O . ASN B 1 307 ? -6.863 -23.125 4.082 1 97.81 307 ASN B O 1
ATOM 5245 N N . TYR B 1 308 ? -7.777 -23.422 2.035 1 97.62 308 TYR B N 1
ATOM 5246 C CA . TYR B 1 308 ? -7.234 -24.766 1.961 1 97.62 308 TYR B CA 1
ATOM 5247 C C . TYR B 1 308 ? -6.578 -25.031 0.608 1 97.62 308 TYR B C 1
ATOM 5249 O O . TYR B 1 308 ? -7.055 -24.531 -0.419 1 97.62 308 TYR B O 1
ATOM 5257 N N . ILE B 1 309 ? -5.551 -25.781 0.624 1 97.94 309 ILE B N 1
ATOM 5258 C CA . ILE B 1 309 ? -4.852 -26.25 -0.564 1 97.94 309 ILE B CA 1
ATOM 5259 C C . ILE B 1 309 ? -4.391 -27.688 -0.351 1 97.94 309 ILE B C 1
ATOM 5261 O O . ILE B 1 309 ? -3.943 -28.062 0.741 1 97.94 309 ILE B O 1
ATOM 5265 N N . GLU B 1 310 ? -4.664 -28.5 -1.296 1 97.5 310 GLU B N 1
ATOM 5266 C CA . GLU B 1 310 ? -4.168 -29.875 -1.346 1 97.5 310 GLU B CA 1
ATOM 5267 C C . GLU B 1 310 ? -3.195 -30.062 -2.508 1 97.5 310 GLU B C 1
ATOM 5269 O O . GLU B 1 310 ? -3.451 -29.594 -3.621 1 97.5 310 GLU B O 1
ATOM 5274 N N . VAL B 1 311 ? -2.143 -30.734 -2.219 1 97.69 311 VAL B N 1
ATOM 5275 C CA . VAL B 1 311 ? -1.102 -30.875 -3.23 1 97.69 311 VAL B CA 1
ATOM 5276 C C . VAL B 1 311 ? -0.82 -32.375 -3.48 1 97.69 311 VAL B C 1
ATOM 5278 O O . VAL B 1 311 ? -0.667 -33.125 -2.535 1 97.69 311 VAL B O 1
ATOM 5281 N N . VAL B 1 312 ? -0.783 -32.75 -4.715 1 96.62 312 VAL B N 1
ATOM 5282 C CA . VAL B 1 312 ? -0.44 -34.094 -5.113 1 96.62 312 VAL B CA 1
ATOM 5283 C C . VAL B 1 312 ? 0.825 -34.094 -5.969 1 96.62 312 VAL B C 1
ATOM 5285 O O . VAL B 1 312 ? 0.833 -33.531 -7.066 1 96.62 312 VAL B O 1
ATOM 5288 N N . HIS B 1 313 ? 1.834 -34.656 -5.492 1 95.44 313 HIS B N 1
ATOM 5289 C CA . HIS B 1 313 ? 3.047 -34.875 -6.273 1 95.44 313 HIS B CA 1
ATOM 5290 C C . HIS B 1 313 ? 3.006 -36.219 -7.008 1 95.44 313 HIS B C 1
ATOM 5292 O O . HIS B 1 313 ? 2.883 -37.281 -6.379 1 95.44 313 HIS B O 1
ATOM 5298 N N . LEU B 1 314 ? 3.094 -36.156 -8.273 1 95.56 314 LEU B N 1
ATOM 5299 C CA . LEU B 1 314 ? 3.129 -37.344 -9.078 1 95.56 314 LEU B CA 1
ATOM 5300 C C . LEU B 1 314 ? 4.566 -37.781 -9.344 1 95.56 314 LEU B C 1
ATOM 5302 O O . LEU B 1 314 ? 5.504 -37.031 -9.109 1 95.56 314 LEU B O 1
ATOM 5306 N N . PRO B 1 315 ? 4.762 -39.031 -9.742 1 93.25 315 PRO B N 1
ATOM 5307 C CA . PRO B 1 315 ? 6.117 -39.469 -10.102 1 93.25 315 PRO B CA 1
ATOM 5308 C C . PRO B 1 315 ? 6.707 -38.656 -11.25 1 93.25 315 PRO B C 1
ATOM 5310 O O . PRO B 1 315 ? 5.961 -38.094 -12.07 1 93.25 315 PRO B O 1
ATOM 5313 N N . ILE B 1 316 ? 7.98 -38.594 -11.211 1 93.25 316 ILE B N 1
ATOM 5314 C CA . ILE B 1 316 ? 8.656 -37.938 -12.32 1 93.25 316 ILE B CA 1
ATOM 5315 C C . ILE B 1 316 ? 8.227 -38.562 -13.641 1 93.25 316 ILE B C 1
ATOM 5317 O O . ILE B 1 316 ? 8.125 -39.781 -13.75 1 93.25 316 ILE B O 1
ATOM 5321 N N . TYR B 1 317 ? 7.93 -37.688 -14.625 1 93.94 317 TYR B N 1
ATOM 5322 C CA . TYR B 1 317 ? 7.543 -38.125 -15.953 1 93.94 317 TYR B CA 1
ATOM 5323 C C . TYR B 1 317 ? 8.742 -38.125 -16.906 1 93.94 317 TYR B C 1
ATOM 5325 O O . TYR B 1 317 ? 9.273 -37.062 -17.219 1 93.94 317 TYR B O 1
ATOM 5333 N N . TYR B 1 318 ? 9.141 -39.25 -17.328 1 93.44 318 TYR B N 1
ATOM 5334 C CA . TYR B 1 318 ? 10.219 -39.375 -18.297 1 93.44 318 TYR B CA 1
ATOM 5335 C C . TYR B 1 318 ? 9.664 -39.531 -19.719 1 93.44 318 TYR B C 1
ATOM 5337 O O . TYR B 1 318 ? 8.922 -40.469 -20 1 93.44 318 TYR B O 1
ATOM 5345 N N . PRO B 1 319 ? 10.023 -38.594 -20.531 1 94.25 319 PRO B N 1
ATOM 5346 C CA . PRO B 1 319 ? 9.492 -38.656 -21.906 1 94.25 319 PRO B CA 1
ATOM 5347 C C . PRO B 1 319 ? 10.07 -39.844 -22.688 1 94.25 319 PRO B C 1
ATOM 5349 O O . PRO B 1 319 ? 11.25 -40.156 -22.547 1 94.25 319 PRO B O 1
ATOM 5352 N N . SER B 1 320 ? 9.227 -40.469 -23.484 1 94.75 320 SER B N 1
ATOM 5353 C CA . SER B 1 320 ? 9.672 -41.469 -24.438 1 94.75 320 SER B CA 1
ATOM 5354 C C . SER B 1 320 ? 10.445 -40.844 -25.594 1 94.75 320 SER B C 1
ATOM 5356 O O . SER B 1 320 ? 10.461 -39.625 -25.75 1 94.75 320 SER B O 1
ATOM 5358 N N . GLU B 1 321 ? 11 -41.719 -26.375 1 94.88 321 GLU B N 1
ATOM 5359 C CA . GLU B 1 321 ? 11.711 -41.219 -27.547 1 94.88 321 GLU B CA 1
ATOM 5360 C C . GLU B 1 321 ? 10.766 -40.5 -28.5 1 94.88 321 GLU B C 1
ATOM 5362 O O . GLU B 1 321 ? 11.125 -39.469 -29.094 1 94.88 321 GLU B O 1
ATOM 5367 N N . GLN B 1 322 ? 9.609 -41 -28.641 1 96.12 322 GLN B N 1
ATOM 5368 C CA . GLN B 1 322 ? 8.609 -40.375 -29.484 1 96.12 322 GLN B CA 1
ATOM 5369 C C . GLN B 1 322 ? 8.242 -38.969 -28.953 1 96.12 322 GLN B C 1
ATOM 5371 O O . GLN B 1 322 ? 8.094 -38.031 -29.719 1 96.12 322 GLN B O 1
ATOM 5376 N N . GLU B 1 323 ? 8.109 -38.938 -27.672 1 95.12 323 GLU B N 1
ATOM 5377 C CA . GLU B 1 323 ? 7.766 -37.688 -27.016 1 95.12 323 GLU B CA 1
ATOM 5378 C C . GLU B 1 323 ? 8.898 -36.688 -27.141 1 95.12 323 GLU B C 1
ATOM 5380 O O . GLU B 1 323 ? 8.656 -35.469 -27.281 1 95.12 323 GLU B O 1
ATOM 5385 N N . LYS B 1 324 ? 10.07 -37.156 -27.031 1 93.81 324 LYS B N 1
ATOM 5386 C CA . LYS B 1 324 ? 11.219 -36.281 -27.203 1 93.81 324 LYS B CA 1
ATOM 5387 C C . LYS B 1 324 ? 11.234 -35.656 -28.594 1 93.81 324 LYS B C 1
ATOM 5389 O O . LYS B 1 324 ? 11.633 -34.5 -28.766 1 93.81 324 LYS B O 1
ATOM 5394 N N . ASP B 1 325 ? 10.773 -36.406 -29.531 1 94.62 325 ASP B N 1
ATOM 5395 C CA . ASP B 1 325 ? 10.781 -35.938 -30.922 1 94.62 325 ASP B CA 1
ATOM 5396 C C . ASP B 1 325 ? 9.539 -35.094 -31.219 1 94.62 325 ASP B C 1
ATOM 5398 O O . ASP B 1 325 ? 9.492 -34.375 -32.219 1 94.62 325 ASP B O 1
ATOM 5402 N N . ASP B 1 326 ? 8.492 -35.219 -30.391 1 96.12 326 ASP B N 1
ATOM 5403 C CA . ASP B 1 326 ? 7.238 -34.5 -30.578 1 96.12 326 ASP B CA 1
ATOM 5404 C C . ASP B 1 326 ? 6.785 -33.812 -29.297 1 96.12 326 ASP B C 1
ATOM 5406 O O . ASP B 1 326 ? 6.004 -34.406 -28.531 1 96.12 326 ASP B O 1
ATOM 5410 N N . PRO B 1 327 ? 7.145 -32.594 -29.141 1 94.56 327 PRO B N 1
ATOM 5411 C CA . PRO B 1 327 ? 6.805 -31.891 -27.906 1 94.56 327 PRO B CA 1
ATOM 5412 C C . PRO B 1 327 ? 5.297 -31.781 -27.688 1 94.56 327 PRO B C 1
ATOM 5414 O O . PRO B 1 327 ? 4.84 -31.703 -26.547 1 94.56 327 PRO B O 1
ATOM 5417 N N . ARG B 1 328 ? 4.539 -31.672 -28.75 1 95.88 328 ARG B N 1
ATOM 5418 C CA . ARG B 1 328 ? 3.088 -31.625 -28.609 1 95.88 328 ARG B CA 1
ATOM 5419 C C . ARG B 1 328 ? 2.551 -32.906 -27.984 1 95.88 328 ARG B C 1
ATOM 5421 O O . ARG B 1 328 ? 1.672 -32.875 -27.125 1 95.88 328 ARG B O 1
ATOM 5428 N N . LEU B 1 329 ? 3.119 -33.938 -28.5 1 96.94 329 LEU B N 1
ATOM 5429 C CA . LEU B 1 329 ? 2.744 -35.219 -27.938 1 96.94 329 LEU B CA 1
ATOM 5430 C C . LEU B 1 329 ? 3.143 -35.312 -26.469 1 96.94 329 LEU B C 1
ATOM 5432 O O . LEU B 1 329 ? 2.365 -35.781 -25.641 1 96.94 329 LEU B O 1
ATOM 5436 N N . TYR B 1 330 ? 4.336 -34.938 -26.156 1 96.88 330 TYR B N 1
ATOM 5437 C CA . TYR B 1 330 ? 4.832 -34.906 -24.781 1 96.88 330 TYR B CA 1
ATOM 5438 C C . TYR B 1 330 ? 3.904 -34.094 -23.891 1 96.88 330 TYR B C 1
ATOM 5440 O O . TYR B 1 330 ? 3.439 -34.594 -22.859 1 96.88 330 TYR B O 1
ATOM 5448 N N . ALA B 1 331 ? 3.557 -32.938 -24.297 1 96.94 331 ALA B N 1
ATOM 5449 C CA . ALA B 1 331 ? 2.68 -32.031 -23.547 1 96.94 331 ALA B CA 1
ATOM 5450 C C . ALA B 1 331 ? 1.307 -32.656 -23.328 1 96.94 331 ALA B C 1
ATOM 5452 O O . ALA B 1 331 ? 0.771 -32.656 -22.219 1 96.94 331 ALA B O 1
ATOM 5453 N N . ASN B 1 332 ? 0.791 -33.188 -24.344 1 97.38 332 ASN B N 1
ATOM 5454 C CA . ASN B 1 332 ? -0.541 -33.781 -24.281 1 97.38 332 ASN B CA 1
ATOM 5455 C C . ASN B 1 332 ? -0.575 -34.969 -23.328 1 97.38 332 ASN B C 1
ATOM 5457 O O . ASN B 1 332 ? -1.551 -35.188 -22.609 1 97.38 332 ASN B O 1
ATOM 5461 N N . ASN B 1 333 ? 0.431 -35.812 -23.406 1 97.44 333 ASN B N 1
ATOM 5462 C CA . ASN B 1 333 ? 0.479 -36.969 -22.531 1 97.44 333 ASN B CA 1
ATOM 5463 C C . ASN B 1 333 ? 0.579 -36.562 -21.062 1 97.44 333 ASN B C 1
ATOM 5465 O O . ASN B 1 333 ? -0.079 -37.156 -20.203 1 97.44 333 ASN B O 1
ATOM 5469 N N . VAL B 1 334 ? 1.388 -35.594 -20.766 1 97.31 334 VAL B N 1
ATOM 5470 C CA . VAL B 1 334 ? 1.495 -35.125 -19.406 1 97.31 334 VAL B CA 1
ATOM 5471 C C . VAL B 1 334 ? 0.166 -34.5 -18.969 1 97.31 334 VAL B C 1
ATOM 5473 O O . VAL B 1 334 ? -0.277 -34.688 -17.828 1 97.31 334 VAL B O 1
ATOM 5476 N N . ARG B 1 335 ? -0.414 -33.75 -19.859 1 97.94 335 ARG B N 1
ATOM 5477 C CA . ARG B 1 335 ? -1.729 -33.156 -19.594 1 97.94 335 ARG B CA 1
ATOM 5478 C C . ARG B 1 335 ? -2.732 -34.25 -19.219 1 97.94 335 ARG B C 1
ATOM 5480 O O . ARG B 1 335 ? -3.457 -34.125 -18.234 1 97.94 335 ARG B O 1
ATOM 5487 N N . LYS B 1 336 ? -2.76 -35.281 -20.047 1 97.88 336 LYS B N 1
ATOM 5488 C CA . LYS B 1 336 ? -3.68 -36.375 -19.797 1 97.88 336 LYS B CA 1
ATOM 5489 C C . LYS B 1 336 ? -3.402 -37.031 -18.453 1 97.88 336 LYS B C 1
ATOM 5491 O O . LYS B 1 336 ? -4.336 -37.375 -17.719 1 97.88 336 LYS B O 1
ATOM 5496 N N . LEU B 1 337 ? -2.168 -37.188 -18.172 1 96.88 337 LEU B N 1
ATOM 5497 C CA . LEU B 1 337 ? -1.779 -37.75 -16.891 1 96.88 337 LEU B CA 1
ATOM 5498 C C . LEU B 1 337 ? -2.322 -36.906 -15.734 1 96.88 337 LEU B C 1
ATOM 5500 O O . LEU B 1 337 ? -2.916 -37.438 -14.797 1 96.88 337 LEU B O 1
ATOM 5504 N N . LEU B 1 338 ? -2.125 -35.594 -15.781 1 97.62 338 LEU B N 1
ATOM 5505 C CA . LEU B 1 338 ? -2.621 -34.688 -14.742 1 97.62 338 LEU B CA 1
ATOM 5506 C C . LEU B 1 338 ? -4.141 -34.75 -14.656 1 97.62 338 LEU B C 1
ATOM 5508 O O . LEU B 1 338 ? -4.703 -34.719 -13.555 1 97.62 338 LEU B O 1
ATOM 5512 N N . ALA B 1 339 ? -4.766 -34.812 -15.805 1 98 339 ALA B N 1
ATOM 5513 C CA . ALA B 1 339 ? -6.227 -34.844 -15.844 1 98 339 ALA B CA 1
ATOM 5514 C C . ALA B 1 339 ? -6.762 -36.094 -15.148 1 98 339 ALA B C 1
ATOM 5516 O O . ALA B 1 339 ? -7.691 -36.031 -14.344 1 98 339 ALA B O 1
ATOM 5517 N N . ILE B 1 340 ? -6.168 -37.219 -15.461 1 97.06 340 ILE B N 1
ATOM 5518 C CA . ILE B 1 340 ? -6.613 -38.5 -14.93 1 97.06 340 ILE B CA 1
ATOM 5519 C C . ILE B 1 340 ? -6.336 -38.531 -13.422 1 97.06 340 ILE B C 1
ATOM 5521 O O . ILE B 1 340 ? -7.242 -38.812 -12.633 1 97.06 340 ILE B O 1
ATOM 5525 N N . GLU B 1 341 ? -5.141 -38.25 -13.016 1 95.56 341 GLU B N 1
ATOM 5526 C CA . GLU B 1 341 ? -4.734 -38.344 -11.617 1 95.56 341 GLU B CA 1
ATOM 5527 C C . GLU B 1 341 ? -5.426 -37.281 -10.766 1 95.56 341 GLU B C 1
ATOM 5529 O O . GLU B 1 341 ? -5.66 -37.5 -9.57 1 95.56 341 GLU B O 1
ATOM 5534 N N . GLY B 1 342 ? -5.738 -36.156 -11.352 1 95.69 342 GLY B N 1
ATOM 5535 C CA . GLY B 1 342 ? -6.363 -35.062 -10.625 1 95.69 342 GLY B CA 1
ATOM 5536 C C . GLY B 1 342 ? -7.871 -35.031 -10.773 1 95.69 342 GLY B C 1
ATOM 5537 O O . GLY B 1 342 ? -8.547 -34.219 -10.156 1 95.69 342 GLY B O 1
ATOM 5538 N N . ASN B 1 343 ? -8.406 -35.969 -11.57 1 96.38 343 ASN B N 1
ATOM 5539 C CA . ASN B 1 343 ? -9.828 -35.969 -11.875 1 96.38 343 ASN B CA 1
ATOM 5540 C C . ASN B 1 343 ? -10.289 -34.594 -12.398 1 96.38 343 ASN B C 1
ATOM 5542 O O . ASN B 1 343 ? -11.242 -34.031 -11.883 1 96.38 343 ASN B O 1
ATOM 5546 N N . LEU B 1 344 ? -9.578 -34.094 -13.312 1 97.69 344 LEU B N 1
ATOM 5547 C CA . LEU B 1 344 ? -9.867 -32.812 -13.938 1 97.69 344 LEU B CA 1
ATOM 5548 C C . LEU B 1 344 ? -10.5 -33 -15.312 1 97.69 344 LEU B C 1
ATOM 5550 O O . LEU B 1 344 ? -10.141 -33.938 -16.031 1 97.69 344 LEU B O 1
ATOM 5554 N N . THR B 1 345 ? -11.398 -32.188 -15.672 1 97.75 345 THR B N 1
ATOM 5555 C CA . THR B 1 345 ? -12.047 -32.25 -16.969 1 97.75 345 THR B CA 1
ATOM 5556 C C . THR B 1 345 ? -11.203 -31.516 -18.031 1 97.75 345 THR B C 1
ATOM 5558 O O . THR B 1 345 ? -10.734 -30.406 -17.781 1 97.75 345 THR B O 1
ATOM 5561 N N . LEU B 1 346 ? -10.977 -32.125 -19.125 1 97.62 346 LEU B N 1
ATOM 5562 C CA . LEU B 1 346 ? -10.195 -31.5 -20.188 1 97.62 346 LEU B CA 1
ATOM 5563 C C . LEU B 1 346 ? -11.039 -30.5 -20.953 1 97.62 346 LEU B C 1
ATOM 5565 O O . LEU B 1 346 ? -12.219 -30.75 -21.234 1 97.62 346 LEU B O 1
ATOM 5569 N N . SER B 1 347 ? -10.469 -29.359 -21.156 1 97.12 347 SER B N 1
ATOM 5570 C CA . SER B 1 347 ? -11.117 -28.328 -21.969 1 97.12 347 SER B CA 1
ATOM 5571 C C . SER B 1 347 ? -10.203 -27.844 -23.078 1 97.12 347 SER B C 1
ATOM 5573 O O . SER B 1 347 ? -8.977 -27.891 -22.953 1 97.12 347 SER B O 1
ATOM 5575 N N . ASN B 1 348 ? -10.828 -27.406 -24.219 1 95.69 348 ASN B N 1
ATOM 5576 C CA . ASN B 1 348 ? -10.039 -26.875 -25.344 1 95.69 348 ASN B CA 1
ATOM 5577 C C . ASN B 1 348 ? -9.984 -25.359 -25.328 1 95.69 348 ASN B C 1
ATOM 5579 O O . ASN B 1 348 ? -9.422 -24.75 -26.234 1 95.69 348 ASN B O 1
ATOM 5583 N N . LEU B 1 349 ? -10.531 -24.797 -24.328 1 94.56 349 LEU B N 1
ATOM 5584 C CA . LEU B 1 349 ? -10.5 -23.328 -24.203 1 94.56 349 LEU B CA 1
ATOM 5585 C C . LEU B 1 349 ? -9.125 -22.859 -23.734 1 94.56 349 LEU B C 1
ATOM 5587 O O . LEU B 1 349 ? -8.312 -23.656 -23.266 1 94.56 349 LEU B O 1
ATOM 5591 N N . GLY B 1 350 ? -8.797 -21.547 -23.953 1 92.19 350 GLY B N 1
ATOM 5592 C CA . GLY B 1 350 ? -7.531 -20.938 -23.547 1 92.19 350 GLY B CA 1
ATOM 5593 C C . GLY B 1 350 ? -7.676 -19.516 -23.062 1 92.19 350 GLY B C 1
ATOM 5594 O O . GLY B 1 350 ? -8.75 -19.109 -22.625 1 92.19 350 GLY B O 1
ATOM 5595 N N . LEU B 1 351 ? -6.594 -18.844 -23.062 1 90.06 351 LEU B N 1
ATOM 5596 C CA . LEU B 1 351 ? -6.539 -17.469 -22.547 1 90.06 351 LEU B CA 1
ATOM 5597 C C . LEU B 1 351 ? -7.461 -16.547 -23.344 1 90.06 351 LEU B C 1
ATOM 5599 O O . LEU B 1 351 ? -8.117 -15.68 -22.766 1 90.06 351 LEU B O 1
ATOM 5603 N N . ALA B 1 352 ? -7.484 -16.703 -24.609 1 88.56 352 ALA B N 1
ATOM 5604 C CA . ALA B 1 352 ? -8.32 -15.859 -25.453 1 88.56 352 ALA B CA 1
ATOM 5605 C C . ALA B 1 352 ? -9.789 -15.953 -25.047 1 88.56 352 ALA B C 1
ATOM 5607 O O . ALA B 1 352 ? -10.477 -14.938 -24.938 1 88.56 352 ALA B O 1
ATOM 5608 N N . GLU B 1 353 ? -10.203 -17.172 -24.891 1 92.12 353 GLU B N 1
ATOM 5609 C CA . GLU B 1 353 ? -11.586 -17.391 -24.484 1 92.12 353 GLU B CA 1
ATOM 5610 C C . GLU B 1 353 ? -11.852 -16.844 -23.078 1 92.12 353 GLU B C 1
ATOM 5612 O O . GLU B 1 353 ? -12.953 -16.375 -22.797 1 92.12 353 GLU B O 1
ATOM 5617 N N . LYS B 1 354 ? -10.891 -16.906 -22.219 1 92.88 354 LYS B N 1
ATOM 5618 C CA . LYS B 1 354 ? -11.039 -16.312 -20.891 1 92.88 354 LYS B CA 1
ATOM 5619 C C . LYS B 1 354 ? -11.305 -14.812 -20.984 1 92.88 354 LYS B C 1
ATOM 5621 O O . LYS B 1 354 ? -12.156 -14.289 -20.266 1 92.88 354 LYS B O 1
ATOM 5626 N N . ARG B 1 355 ? -10.578 -14.141 -21.781 1 89.75 355 ARG B N 1
ATOM 5627 C CA . ARG B 1 355 ? -10.734 -12.703 -21.969 1 89.75 355 ARG B CA 1
ATOM 5628 C C . ARG B 1 355 ? -12.117 -12.359 -22.5 1 89.75 355 ARG B C 1
ATOM 5630 O O . ARG B 1 355 ? -12.727 -11.375 -22.062 1 89.75 355 ARG B O 1
ATOM 5637 N N . VAL B 1 356 ? -12.523 -13.172 -23.422 1 90.25 356 VAL B N 1
ATOM 5638 C CA . VAL B 1 356 ? -13.859 -12.969 -23.984 1 90.25 356 VAL B CA 1
ATOM 5639 C C . VAL B 1 356 ? -14.914 -13.141 -22.891 1 90.25 356 VAL B C 1
ATOM 5641 O O . VAL B 1 356 ? -15.844 -12.336 -22.781 1 90.25 356 VAL B O 1
ATOM 5644 N N . TYR B 1 357 ? -14.719 -14.18 -22.172 1 92.5 357 TYR B N 1
ATOM 5645 C CA . TYR B 1 357 ? -15.641 -14.453 -21.078 1 92.5 357 TYR B CA 1
ATOM 5646 C C . TYR B 1 357 ? -15.664 -13.297 -20.078 1 92.5 357 TYR B C 1
ATOM 5648 O O . TYR B 1 357 ? -16.734 -12.836 -19.688 1 92.5 357 TYR B O 1
ATOM 5656 N N . HIS B 1 358 ? -14.539 -12.789 -19.688 1 90.81 358 HIS B N 1
ATOM 5657 C CA . HIS B 1 358 ? -14.43 -11.68 -18.75 1 90.81 358 HIS B CA 1
ATOM 5658 C C . HIS B 1 358 ? -15.094 -10.422 -19.297 1 90.81 358 HIS B C 1
ATOM 5660 O O . HIS B 1 358 ? -15.789 -9.711 -18.562 1 90.81 358 HIS B O 1
ATOM 5666 N N . ALA B 1 359 ? -14.82 -10.18 -20.5 1 88.5 359 ALA B N 1
ATOM 5667 C CA . ALA B 1 359 ? -15.43 -9.023 -21.156 1 88.5 359 ALA B CA 1
ATOM 5668 C C . ALA B 1 359 ? -16.953 -9.141 -21.172 1 88.5 359 ALA B C 1
ATOM 5670 O O . ALA B 1 359 ? -17.656 -8.164 -20.938 1 88.5 359 ALA B O 1
ATOM 5671 N N . ALA B 1 360 ? -17.406 -10.32 -21.5 1 88.81 360 ALA B N 1
ATOM 5672 C CA . ALA B 1 360 ? -18.844 -10.562 -21.547 1 88.81 360 ALA B CA 1
ATOM 5673 C C . ALA B 1 360 ? -19.484 -10.328 -20.172 1 88.81 360 ALA B C 1
ATOM 5675 O O . ALA B 1 360 ? -20.562 -9.75 -20.078 1 88.81 360 ALA B O 1
ATOM 5676 N N . LEU B 1 361 ? -18.828 -10.742 -19.188 1 89.75 361 LEU B N 1
ATOM 5677 C CA . LEU B 1 361 ? -19.359 -10.586 -17.828 1 89.75 361 LEU B CA 1
ATOM 5678 C C . LEU B 1 361 ? -19.406 -9.117 -17.438 1 89.75 361 LEU B C 1
ATOM 5680 O O . LEU B 1 361 ? -20.234 -8.719 -16.609 1 89.75 361 LEU B O 1
ATOM 5684 N N . ASN B 1 362 ? -18.453 -8.344 -17.969 1 87.38 362 ASN B N 1
ATOM 5685 C CA . ASN B 1 362 ? -18.422 -6.918 -17.656 1 87.38 362 ASN B CA 1
ATOM 5686 C C . ASN B 1 362 ? -19.281 -6.113 -18.625 1 87.38 362 ASN B C 1
ATOM 5688 O O . ASN B 1 362 ? -19.25 -4.883 -18.625 1 87.38 362 ASN B O 1
ATOM 5692 N N . GLY B 1 363 ? -20.109 -6.652 -19.281 1 79.31 363 GLY B N 1
ATOM 5693 C CA . GLY B 1 363 ? -21.078 -6 -20.125 1 79.31 363 GLY B CA 1
ATOM 5694 C C . GLY B 1 363 ? -20.531 -5.617 -21.484 1 79.31 363 GLY B C 1
ATOM 5695 O O . GLY B 1 363 ? -21.172 -4.898 -22.25 1 79.31 363 GLY B O 1
ATOM 5696 N N . ASN B 1 364 ? -19.25 -5.82 -21.766 1 68.31 364 ASN B N 1
ATOM 5697 C CA . ASN B 1 364 ? -18.688 -5.48 -23.062 1 68.31 364 ASN B CA 1
ATOM 5698 C C . ASN B 1 364 ? -18.984 -6.547 -24.109 1 68.31 364 ASN B C 1
ATOM 5700 O O . ASN B 1 364 ? -18.906 -7.742 -23.812 1 68.31 364 ASN B O 1
ATOM 5704 N N . SER B 1 365 ? -20 -6.43 -25.016 1 58.03 365 SER B N 1
ATOM 5705 C CA . SER B 1 365 ? -20.422 -7.387 -26.016 1 58.03 365 SER B CA 1
ATOM 5706 C C . SER B 1 365 ? -19.234 -7.961 -26.781 1 58.03 365 SER B C 1
ATOM 5708 O O . SER B 1 365 ? -18.328 -7.223 -27.188 1 58.03 365 SER B O 1
ATOM 5710 N N . PRO B 1 366 ? -19.094 -9.25 -26.844 1 54.09 366 PRO B N 1
ATOM 5711 C CA . PRO B 1 366 ? -18.047 -9.977 -27.547 1 54.09 366 PRO B CA 1
ATOM 5712 C C . PRO B 1 366 ? -17.906 -9.547 -29 1 54.09 366 PRO B C 1
ATOM 5714 O O . PRO B 1 366 ? -16.844 -9.727 -29.594 1 54.09 366 PRO B O 1
ATOM 5717 N N . ARG B 1 367 ? -18.938 -9.258 -29.844 1 45.19 367 ARG B N 1
ATOM 5718 C CA . ARG B 1 367 ? -18.859 -8.828 -31.234 1 45.19 367 ARG B CA 1
ATOM 5719 C C . ARG B 1 367 ? -17.938 -7.637 -31.406 1 45.19 367 ARG B C 1
ATOM 5721 O O . ARG B 1 367 ? -17.344 -7.449 -32.469 1 45.19 367 ARG B O 1
ATOM 5728 N N . ALA B 1 368 ? -17.922 -6.762 -30.562 1 40.5 368 ALA B N 1
ATOM 5729 C CA . ALA B 1 368 ? -17.078 -5.574 -30.719 1 40.5 368 ALA B CA 1
ATOM 5730 C C . ALA B 1 368 ? -15.602 -5.934 -30.641 1 40.5 368 ALA B C 1
ATOM 5732 O O . ALA B 1 368 ? -14.75 -5.211 -31.156 1 40.5 368 ALA B O 1
ATOM 5733 N N . LEU B 1 369 ? -15.195 -6.949 -29.969 1 40.59 369 LEU B N 1
ATOM 5734 C CA . LEU B 1 369 ? -13.797 -7.383 -29.891 1 40.59 369 LEU B CA 1
ATOM 5735 C C . LEU B 1 369 ? -13.391 -8.133 -31.156 1 40.59 369 LEU B C 1
ATOM 5737 O O . LEU B 1 369 ? -12.203 -8.211 -31.484 1 40.59 369 LEU B O 1
ATOM 5741 N N . HIS B 1 370 ? -14.266 -8.781 -31.844 1 38.91 370 HIS B N 1
ATOM 5742 C CA . HIS B 1 370 ? -13.922 -9.367 -33.125 1 38.91 370 HIS B CA 1
ATOM 5743 C C . HIS B 1 370 ? -13.742 -8.297 -34.188 1 38.91 370 HIS B C 1
ATOM 5745 O O . HIS B 1 370 ? -13.109 -8.547 -35.219 1 38.91 370 HIS B O 1
ATOM 5751 N N . GLN B 1 371 ? -14.414 -7.246 -34.125 1 33.81 371 GLN B N 1
ATOM 5752 C CA . GLN B 1 371 ? -14.273 -6.301 -35.219 1 33.81 371 GLN B CA 1
ATOM 5753 C C . GLN B 1 371 ? -12.922 -5.605 -35.188 1 33.81 371 GLN B C 1
ATOM 5755 O O . GLN B 1 371 ? -12.453 -5.086 -36.188 1 33.81 371 GLN B O 1
ATOM 5760 N N . LYS B 1 372 ? -12.391 -5.387 -34.031 1 35.09 372 LYS B N 1
ATOM 5761 C CA . LYS B 1 372 ? -11.117 -4.695 -34.156 1 35.09 372 LYS B CA 1
ATOM 5762 C C . LYS B 1 372 ? -10.047 -5.609 -34.75 1 35.09 372 LYS B C 1
ATOM 5764 O O . LYS B 1 372 ? -8.938 -5.168 -35.062 1 35.09 372 LYS B O 1
ATOM 5769 N N . ASP B 1 373 ? -10.211 -6.895 -34.656 1 31.61 373 ASP B N 1
ATOM 5770 C CA . ASP B 1 373 ? -9.18 -7.719 -35.281 1 31.61 373 ASP B CA 1
ATOM 5771 C C . ASP B 1 373 ? -9.5 -7.977 -36.75 1 31.61 373 ASP B C 1
ATOM 5773 O O . ASP B 1 373 ? -8.852 -8.805 -37.406 1 31.61 373 ASP B O 1
ATOM 5777 N N . ASP B 1 374 ? -10.656 -7.504 -37.25 1 27.58 374 ASP B N 1
ATOM 5778 C CA . ASP B 1 374 ? -10.617 -7.488 -38.688 1 27.58 374 ASP B CA 1
ATOM 5779 C C . ASP B 1 374 ? -9.883 -6.254 -39.219 1 27.58 374 ASP B C 1
ATOM 5781 O O . ASP B 1 374 ? -10.07 -5.152 -38.688 1 27.58 374 ASP B O 1
#

Organism: Brachypodium distachyon (NCBI:txid15368)

Secondary structure (DSSP, 8-state):
-----------------------------HHHHHHHHHHHHHHHTGGG---STT-GGG-S---HHHHHHHHHIIIIIHHHHHHHHHHHHHHHHHHHHHHTTT-TTGGGT-----HHHHHHHHHHHHHHHHHHHHHTT-----EEE--S--TTTS-S---------SEEEE----THHHHHHHHHH--EEEEEGGGGGSTTHHHHHHHTTPEEE--S--STTHHHHHHHHHHHHHHHHH-TTSPPEEE-TTSS---SSEEPPPPSGGGTT---EEEEEEE---SSS----SSS-HHHHHHHHHHSS----EEEEPPPBPPPHHHHH-HHHHHHHHHHHHHHHHTPEE----HHHHHHHHHHHTT--THHHHHTT-/-----------------------------HHHHHHHHHHHHHHHTGGG---STT-GGG-S---HHHHHHHHHIIIIIHHHHHHHHHHHHHHHHHHHHHHTTT-TTGGGT-----HHHHHHHHHHHHHHHHHHHHHTT-----EEE--S--TTTS-S---------SEEEE----THHHHHHHHHH--EEEEEGGGGGSTTHHHHHHHTTPEEE--S--STTHHHHHHHHHHHHHHHHH-TTSPPEEE-TTSS---SSEEPPPPSGGGTT---EEEEEEE---SSS----SSS-HHHHHHHHHHSS----EEEEPPPBPPPHHHHH-HHHHHHHHHHHHHHHHTPEE----HHHHHHHHHHHTT--THHHHHTT-